Protein AF-A0A955X9W7-F1 (afdb_monomer_lite)

Structure (mmCIF, N/CA/C/O backbone):
data_AF-A0A955X9W7-F1
#
_entry.id   AF-A0A955X9W7-F1
#
loop_
_atom_site.group_PDB
_atom_site.id
_atom_site.type_symbol
_atom_site.label_atom_id
_atom_site.label_alt_id
_atom_site.label_comp_id
_atom_site.label_asym_id
_atom_site.label_entity_id
_atom_site.label_seq_id
_atom_site.pdbx_PDB_ins_code
_atom_site.Cartn_x
_atom_site.Cartn_y
_atom_site.Cartn_z
_atom_site.occupancy
_atom_site.B_iso_or_equiv
_atom_site.auth_seq_id
_atom_site.auth_comp_id
_atom_site.auth_asym_id
_atom_site.auth_atom_id
_atom_site.pdbx_PDB_model_num
ATOM 1 N N . MET A 1 1 ? 56.849 1.818 -15.363 1.00 33.97 1 MET A N 1
ATOM 2 C CA . MET A 1 1 ? 55.902 1.862 -16.496 1.00 33.97 1 MET A CA 1
ATOM 3 C C . MET A 1 1 ? 55.540 0.433 -16.859 1.00 33.97 1 MET A C 1
ATOM 5 O O . MET A 1 1 ? 56.284 -0.216 -17.576 1.00 33.97 1 MET A O 1
ATOM 9 N N . LEU A 1 2 ? 54.460 -0.076 -16.270 1.00 26.03 2 LEU A N 1
ATOM 10 C CA . LEU A 1 2 ? 53.766 -1.284 -16.721 1.00 26.03 2 LEU A CA 1
ATOM 11 C C . LEU A 1 2 ? 52.575 -0.802 -17.564 1.00 26.03 2 LEU A C 1
ATOM 13 O O . LEU A 1 2 ? 51.978 0.211 -17.188 1.00 26.03 2 LEU A O 1
ATOM 17 N N . PRO A 1 3 ? 52.258 -1.433 -18.706 1.00 34.91 3 PRO A N 1
ATOM 18 C CA . PRO A 1 3 ? 51.221 -0.935 -19.594 1.00 34.91 3 PRO A CA 1
ATOM 19 C C . PRO A 1 3 ? 49.846 -1.149 -18.956 1.00 34.91 3 PRO A C 1
ATOM 21 O O . PRO A 1 3 ? 49.525 -2.232 -18.469 1.00 34.91 3 PRO A O 1
ATOM 24 N N . CYS A 1 4 ? 49.049 -0.084 -18.963 1.00 28.16 4 CYS A N 1
ATOM 25 C CA . CYS A 1 4 ? 47.634 -0.100 -18.637 1.00 28.16 4 CYS A CA 1
ATOM 26 C C . CYS A 1 4 ? 46.934 -1.063 -19.611 1.00 28.16 4 CYS A C 1
ATOM 28 O O . CYS A 1 4 ? 46.833 -0.765 -20.801 1.00 28.16 4 CYS A O 1
ATOM 30 N N . ARG A 1 5 ? 46.489 -2.234 -19.136 1.00 34.66 5 ARG A N 1
ATOM 31 C CA . ARG A 1 5 ? 45.449 -2.989 -19.839 1.00 34.66 5 ARG A CA 1
ATOM 32 C C . ARG A 1 5 ? 44.191 -2.139 -19.733 1.00 34.66 5 ARG A C 1
ATOM 34 O O . ARG A 1 5 ? 43.640 -2.013 -18.645 1.00 34.66 5 ARG A O 1
ATOM 41 N N . ALA A 1 6 ? 43.785 -1.523 -20.838 1.00 37.69 6 ALA A N 1
ATOM 42 C CA . ALA A 1 6 ? 42.444 -0.983 -20.957 1.00 37.69 6 ALA A CA 1
ATOM 43 C C . ALA A 1 6 ? 41.468 -2.126 -20.637 1.00 37.69 6 ALA A C 1
ATOM 45 O O . ALA A 1 6 ? 41.423 -3.111 -21.368 1.00 37.69 6 ALA A O 1
ATOM 46 N N . HIS A 1 7 ? 40.761 -2.044 -19.508 1.00 39.56 7 HIS A N 1
ATOM 47 C CA . HIS A 1 7 ? 39.507 -2.772 -19.357 1.00 39.56 7 HIS A CA 1
ATOM 48 C C . HIS A 1 7 ? 38.582 -2.209 -20.430 1.00 39.56 7 HIS A C 1
ATOM 50 O O . HIS A 1 7 ? 38.232 -1.028 -20.374 1.00 39.56 7 HIS A O 1
ATOM 56 N N . MET A 1 8 ? 38.267 -3.007 -21.445 1.00 48.22 8 MET A N 1
ATOM 57 C CA . MET A 1 8 ? 37.152 -2.675 -22.314 1.00 48.22 8 MET A CA 1
ATOM 58 C C . MET A 1 8 ? 35.888 -2.864 -21.461 1.00 48.22 8 MET A C 1
ATOM 60 O O . MET A 1 8 ? 35.761 -3.825 -20.708 1.00 48.22 8 MET A O 1
ATOM 64 N N . ALA A 1 9 ? 35.018 -1.856 -21.440 1.00 61.62 9 ALA A N 1
ATOM 65 C CA . ALA A 1 9 ? 33.755 -1.960 -20.721 1.00 61.62 9 ALA A CA 1
ATOM 66 C C . ALA A 1 9 ? 32.883 -3.017 -21.415 1.00 61.62 9 ALA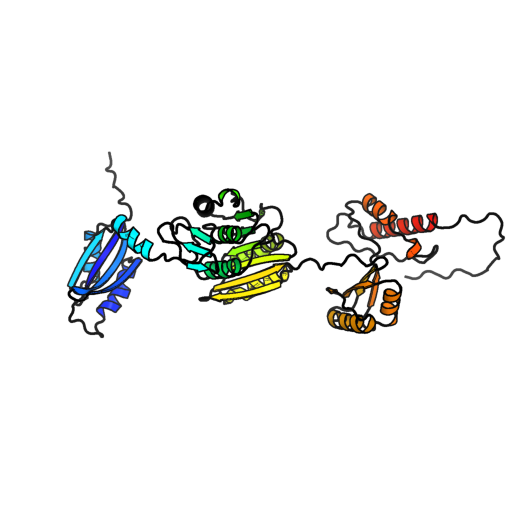 A C 1
ATOM 68 O O . ALA A 1 9 ? 32.891 -3.089 -22.644 1.00 61.62 9 ALA A O 1
ATOM 69 N N . GLU A 1 10 ? 32.133 -3.812 -20.644 1.00 72.31 10 GLU A N 1
ATOM 70 C CA . GLU A 1 10 ? 31.144 -4.737 -21.208 1.00 72.31 10 GLU A CA 1
ATOM 71 C C . GLU A 1 10 ? 30.247 -3.999 -22.207 1.00 72.31 10 GLU A C 1
ATOM 73 O O . GLU A 1 10 ? 29.607 -3.004 -21.857 1.00 72.31 10 GLU A O 1
ATOM 78 N N . GLN A 1 11 ? 30.200 -4.496 -23.442 1.00 80.12 11 GLN A N 1
ATOM 79 C CA . GLN A 1 11 ? 29.388 -3.925 -24.512 1.00 80.12 11 GLN A CA 1
ATOM 80 C C . GLN A 1 11 ? 28.313 -4.911 -24.959 1.00 80.12 11 GLN A C 1
ATOM 82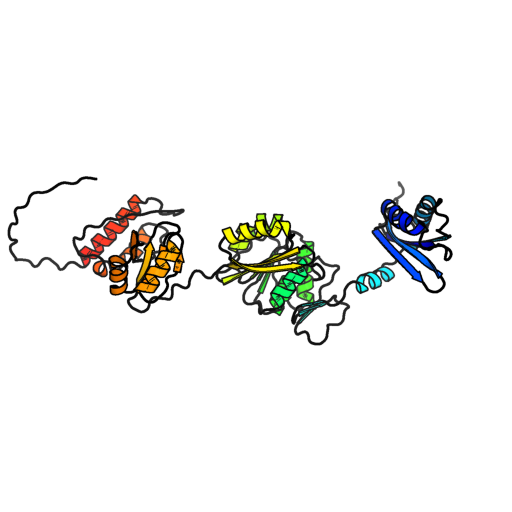 O O . GLN A 1 11 ? 28.454 -6.128 -24.808 1.00 80.12 11 GLN A O 1
ATOM 87 N N . TRP A 1 12 ? 27.234 -4.371 -25.522 1.00 85.94 12 TRP A N 1
ATOM 88 C CA . TRP A 1 12 ? 26.207 -5.175 -26.166 1.00 85.94 12 TRP A CA 1
ATOM 89 C C . TRP A 1 12 ? 26.664 -5.580 -27.565 1.00 85.94 12 TRP A C 1
ATOM 91 O O . TRP A 1 12 ? 27.045 -4.740 -28.380 1.00 85.94 12 TRP A O 1
ATOM 101 N N . ILE A 1 13 ? 26.611 -6.876 -27.847 1.00 89.31 13 ILE A N 1
ATOM 102 C CA . ILE A 1 13 ? 26.968 -7.459 -29.139 1.00 89.31 13 ILE A CA 1
ATOM 103 C C . ILE A 1 13 ? 25.794 -8.313 -29.594 1.00 89.31 13 ILE A C 1
ATOM 105 O O . ILE A 1 13 ? 25.268 -9.110 -28.818 1.00 89.31 13 ILE A O 1
ATOM 109 N N . THR A 1 14 ? 25.385 -8.153 -30.847 1.00 91.19 14 THR A N 1
ATOM 110 C CA . THR A 1 14 ? 24.439 -9.074 -31.489 1.00 91.19 14 THR A CA 1
ATOM 111 C C . THR A 1 14 ? 25.197 -10.012 -32.401 1.00 91.19 14 THR A C 1
ATOM 113 O O . THR A 1 14 ? 26.105 -9.575 -33.107 1.00 91.19 14 THR A O 1
ATOM 116 N N . VAL A 1 15 ? 24.826 -11.287 -32.370 1.00 93.12 15 VAL A N 1
ATOM 117 C CA . VAL A 1 15 ? 25.304 -12.319 -33.286 1.00 93.12 15 VAL A CA 1
ATOM 118 C C . VAL A 1 15 ? 24.096 -12.831 -34.058 1.00 93.12 15 VAL A C 1
ATOM 120 O O . VAL A 1 15 ? 23.186 -13.402 -33.467 1.00 93.12 15 VAL A O 1
ATOM 123 N N . GLU A 1 16 ? 24.071 -12.585 -35.361 1.00 93.31 16 GLU A N 1
ATOM 124 C CA . GLU A 1 16 ? 23.070 -13.106 -36.289 1.00 93.31 16 GLU A CA 1
ATOM 125 C C . GLU A 1 16 ? 23.605 -14.398 -36.913 1.00 93.31 16 GLU A C 1
ATOM 127 O O . GLU A 1 16 ? 24.679 -14.406 -37.523 1.00 93.31 16 GLU A O 1
ATOM 132 N N . LEU A 1 17 ? 22.858 -15.487 -36.737 1.00 93.56 17 LEU A N 1
ATOM 133 C CA . LEU A 1 17 ? 23.097 -16.790 -37.338 1.00 93.56 17 LEU A CA 1
ATOM 134 C C . LEU A 1 17 ? 22.043 -17.008 -38.422 1.00 93.56 17 LEU A C 1
ATOM 136 O O . LEU A 1 17 ? 20.873 -17.222 -38.110 1.00 93.56 17 LEU A O 1
ATOM 140 N N . ARG A 1 18 ? 22.442 -16.955 -39.692 1.00 91.50 18 ARG A N 1
ATOM 141 C CA . ARG A 1 18 ? 21.539 -17.254 -40.808 1.00 91.50 18 ARG A CA 1
ATOM 142 C C . ARG A 1 18 ? 21.497 -18.740 -41.065 1.00 91.50 18 ARG A C 1
ATOM 144 O O . ARG A 1 18 ? 22.543 -19.388 -41.180 1.00 91.50 18 ARG A O 1
ATOM 151 N N . LEU A 1 19 ? 20.287 -19.253 -41.181 1.00 90.00 19 LEU A N 1
ATOM 152 C CA . LEU A 1 19 ? 20.010 -20.661 -41.355 1.00 90.00 19 LEU A CA 1
ATOM 153 C C . LEU A 1 19 ? 19.727 -20.979 -42.830 1.00 90.00 19 LEU A C 1
ATOM 155 O O . LEU A 1 19 ? 19.404 -20.104 -43.635 1.00 90.00 19 LEU A O 1
ATOM 159 N N . GLY A 1 20 ? 19.900 -22.241 -43.219 1.00 84.81 20 GLY A N 1
ATOM 160 C CA . GLY A 1 20 ? 19.555 -22.693 -44.566 1.00 84.81 20 GLY A CA 1
ATOM 161 C C . GLY A 1 20 ? 18.060 -22.525 -44.848 1.00 84.81 20 GLY A C 1
ATOM 162 O O . GLY A 1 20 ? 17.227 -22.985 -44.077 1.00 84.81 20 GLY A O 1
ATOM 163 N N . ALA A 1 21 ? 17.701 -21.926 -45.986 1.00 73.88 21 ALA A N 1
ATOM 164 C CA . ALA A 1 21 ? 16.301 -21.848 -46.426 1.00 73.88 21 ALA A CA 1
ATOM 165 C C . ALA A 1 21 ? 15.708 -23.224 -46.805 1.00 73.88 21 ALA A C 1
ATOM 167 O O . ALA A 1 21 ? 14.513 -23.342 -47.057 1.00 73.88 21 ALA A O 1
ATOM 168 N N . ASP A 1 22 ? 16.558 -24.251 -46.893 1.00 76.19 22 ASP A N 1
ATOM 169 C CA . ASP A 1 22 ? 16.222 -25.643 -47.173 1.00 76.19 22 ASP A CA 1
ATOM 170 C C . ASP A 1 22 ? 15.948 -26.484 -45.915 1.00 76.19 22 ASP A C 1
ATOM 172 O O . ASP A 1 22 ? 15.605 -27.662 -46.043 1.00 76.19 22 ASP A O 1
ATOM 176 N N . LEU A 1 23 ? 16.091 -25.907 -44.716 1.00 76.81 23 LEU A N 1
ATOM 177 C CA . LEU A 1 23 ? 15.807 -26.611 -43.469 1.00 76.81 23 LEU A CA 1
ATOM 178 C C . LEU A 1 23 ? 14.306 -26.898 -43.368 1.00 76.81 23 LEU A C 1
ATOM 180 O O . LEU A 1 23 ? 13.464 -26.009 -43.479 1.00 76.81 23 LEU A O 1
ATOM 184 N N . GLY A 1 24 ? 13.974 -28.177 -43.211 1.00 69.06 24 GLY A N 1
ATOM 185 C CA . GLY A 1 24 ? 12.600 -28.610 -42.995 1.00 69.06 24 GLY A CA 1
ATOM 186 C C . GLY A 1 24 ? 12.151 -28.367 -41.549 1.00 69.06 24 GLY A C 1
ATOM 187 O O . GLY A 1 24 ? 12.988 -28.204 -40.667 1.00 69.06 24 GLY A O 1
ATOM 188 N N . PRO A 1 25 ? 10.839 -28.441 -41.269 1.00 65.88 25 PRO A N 1
ATOM 189 C CA . PRO A 1 25 ? 10.282 -28.228 -39.927 1.00 65.88 25 PRO A CA 1
ATOM 190 C C . PRO A 1 25 ? 10.708 -29.271 -38.873 1.00 65.88 25 PRO A C 1
ATOM 192 O O . PRO A 1 25 ? 10.377 -29.116 -37.705 1.00 65.88 25 PRO A O 1
ATOM 195 N N . GLU A 1 26 ? 11.400 -30.345 -39.270 1.00 73.69 26 GLU A N 1
ATOM 196 C CA . GLU A 1 26 ? 11.959 -31.365 -38.364 1.00 73.69 26 GLU A CA 1
ATOM 197 C C . GLU A 1 26 ? 13.479 -31.209 -38.147 1.00 73.69 26 GLU A C 1
ATOM 199 O O . GLU A 1 26 ? 14.098 -32.055 -37.500 1.00 73.69 26 GLU A O 1
ATOM 204 N N . ASP A 1 27 ? 14.108 -30.169 -38.708 1.00 82.19 27 ASP A N 1
ATOM 205 C CA . ASP A 1 27 ? 15.538 -29.930 -38.519 1.00 82.19 27 ASP A CA 1
ATOM 206 C C . ASP A 1 27 ? 15.823 -29.404 -37.097 1.00 82.19 27 ASP A C 1
ATOM 208 O O . ASP A 1 27 ? 15.219 -28.419 -36.673 1.00 82.19 27 ASP A O 1
ATOM 212 N N . PRO A 1 28 ? 16.752 -30.019 -36.340 1.00 84.12 28 PRO A N 1
ATOM 213 C CA . PRO A 1 28 ? 16.976 -29.672 -34.940 1.00 84.12 28 PRO A CA 1
ATOM 214 C C . PRO A 1 28 ? 17.804 -28.393 -34.749 1.00 84.12 28 PRO A C 1
ATOM 216 O O . PRO A 1 28 ? 18.118 -28.048 -33.612 1.00 84.12 28 PRO A O 1
ATOM 219 N N . THR A 1 29 ? 18.231 -27.710 -35.819 1.00 85.88 29 THR A N 1
ATOM 220 C CA . THR A 1 29 ? 19.170 -26.581 -35.724 1.00 85.88 29 THR A CA 1
ATOM 221 C C . THR A 1 29 ? 18.640 -25.470 -34.818 1.00 85.88 29 THR A C 1
ATOM 223 O O . THR A 1 29 ? 19.382 -24.998 -33.960 1.00 85.88 29 THR A O 1
ATOM 226 N N . GLU A 1 30 ? 17.371 -25.079 -34.947 1.00 84.25 30 GLU A N 1
ATOM 227 C CA . GLU A 1 30 ? 16.780 -24.033 -34.098 1.00 84.25 30 GLU A CA 1
ATOM 228 C C . GLU A 1 30 ? 16.715 -24.446 -32.624 1.00 84.25 30 GLU A C 1
ATOM 230 O O . GLU A 1 30 ? 17.141 -23.681 -31.756 1.00 84.25 30 GLU A O 1
ATOM 235 N N . ASP A 1 31 ? 16.275 -25.676 -32.343 1.00 83.12 31 ASP A N 1
ATOM 236 C CA . ASP A 1 31 ? 16.210 -26.226 -30.985 1.00 83.12 31 ASP A CA 1
ATOM 237 C C . ASP A 1 31 ? 17.598 -26.282 -30.333 1.00 83.12 31 ASP A C 1
ATOM 239 O O . ASP A 1 31 ? 17.776 -25.905 -29.169 1.00 83.12 31 ASP A O 1
ATOM 243 N N . VAL A 1 32 ? 18.614 -26.711 -31.089 1.00 86.94 32 VAL A N 1
ATOM 244 C CA . VAL A 1 32 ? 19.991 -26.775 -30.589 1.00 86.94 32 VAL A CA 1
ATOM 245 C C . VAL A 1 32 ? 20.546 -25.375 -30.349 1.00 86.94 32 VAL A C 1
ATOM 247 O O . VAL A 1 32 ? 21.174 -25.152 -29.315 1.00 86.94 32 VAL A O 1
ATOM 250 N N . LEU A 1 33 ? 20.294 -24.410 -31.237 1.00 88.06 33 LEU A N 1
ATOM 251 C CA . LEU A 1 33 ? 20.711 -23.020 -31.032 1.00 88.06 33 LEU A CA 1
ATOM 252 C C . LEU A 1 33 ? 20.019 -22.384 -29.823 1.00 88.06 33 LEU A C 1
ATOM 254 O O . LEU A 1 33 ? 20.675 -21.682 -29.049 1.00 88.06 33 LEU A O 1
ATOM 258 N N . SER A 1 34 ? 18.733 -22.680 -29.616 1.00 84.56 34 SER A N 1
ATOM 259 C CA . SER A 1 34 ? 17.978 -22.208 -28.455 1.00 84.56 34 SER A CA 1
ATOM 260 C C . SER A 1 34 ? 18.551 -22.718 -27.131 1.00 84.56 34 SER A C 1
ATOM 262 O O . SER A 1 34 ? 18.417 -22.034 -26.117 1.00 84.56 34 SER A O 1
ATOM 264 N N . ALA A 1 35 ? 19.188 -23.892 -27.125 1.00 83.88 35 ALA A N 1
ATOM 265 C CA . ALA A 1 35 ? 19.857 -24.441 -25.948 1.00 83.88 35 ALA A CA 1
ATOM 266 C C . ALA A 1 35 ? 21.320 -23.978 -25.824 1.00 83.88 35 ALA A C 1
ATOM 268 O O . ALA A 1 35 ? 21.789 -23.685 -24.728 1.00 83.88 35 ALA A O 1
ATOM 269 N N . LEU A 1 36 ? 22.046 -23.894 -26.940 1.00 88.56 36 LEU A N 1
ATOM 270 C CA . LEU A 1 36 ? 23.486 -23.635 -26.971 1.00 88.56 36 LEU A CA 1
ATOM 271 C C . LEU A 1 36 ? 23.840 -22.166 -26.708 1.00 88.56 36 LEU A C 1
ATOM 273 O O . LEU A 1 36 ? 24.777 -21.875 -25.967 1.00 88.56 36 LEU A O 1
ATOM 277 N N . LEU A 1 37 ? 23.123 -21.223 -27.321 1.00 89.06 37 LEU A N 1
ATOM 278 C CA . LEU A 1 37 ? 23.468 -19.800 -27.251 1.00 89.06 37 LEU A CA 1
ATOM 279 C C . LEU A 1 37 ? 23.357 -19.219 -25.822 1.00 89.06 37 LEU A C 1
ATOM 281 O O . LEU A 1 37 ? 24.242 -18.445 -25.443 1.00 89.06 37 LEU A O 1
ATOM 285 N N . PRO A 1 38 ? 22.366 -19.601 -24.987 1.00 87.94 38 PRO A N 1
ATOM 286 C CA . PRO A 1 38 ? 22.336 -19.218 -23.574 1.00 87.94 38 PRO A CA 1
ATOM 287 C C . PRO A 1 38 ? 23.532 -19.742 -22.766 1.00 87.94 38 PRO A C 1
ATOM 289 O O . PRO A 1 38 ? 24.078 -18.996 -21.956 1.00 87.94 38 PRO A O 1
ATOM 292 N N . GLU A 1 39 ? 24.003 -20.968 -23.025 1.00 86.75 39 GLU A N 1
ATOM 293 C CA . GLU A 1 39 ? 25.202 -21.537 -22.375 1.00 86.75 39 GLU A CA 1
ATOM 294 C C . GLU A 1 39 ? 26.478 -20.754 -22.729 1.00 86.75 39 GLU A C 1
ATOM 296 O O . GLU A 1 39 ? 27.401 -20.638 -21.924 1.00 86.75 39 GLU A O 1
ATOM 301 N N . LEU A 1 40 ? 26.509 -20.133 -23.913 1.00 86.56 40 LEU A N 1
ATOM 302 C CA . LEU A 1 40 ? 27.566 -19.205 -24.329 1.00 86.56 40 LEU A CA 1
ATOM 303 C C . LEU A 1 40 ? 27.387 -17.784 -23.760 1.00 86.56 40 LEU A C 1
ATOM 305 O O . LEU A 1 40 ? 28.182 -16.890 -24.064 1.00 86.56 40 LEU A O 1
ATOM 309 N N . GLY A 1 41 ? 26.364 -17.545 -22.936 1.00 86.50 41 GLY A N 1
ATOM 310 C CA . GLY A 1 41 ? 26.096 -16.263 -22.281 1.00 86.50 41 GLY A CA 1
ATOM 311 C C . GLY A 1 41 ? 25.184 -15.313 -23.063 1.00 86.50 41 GLY A C 1
ATOM 312 O O . GLY A 1 41 ? 25.229 -14.097 -22.832 1.00 86.50 41 GLY A O 1
ATOM 313 N N . ALA A 1 42 ? 24.374 -15.819 -23.998 1.00 84.88 42 ALA A N 1
ATOM 314 C CA . ALA A 1 42 ? 23.333 -15.011 -24.628 1.00 84.88 42 ALA A CA 1
ATOM 315 C C . ALA A 1 42 ? 22.271 -14.611 -23.591 1.00 84.88 42 ALA A C 1
ATOM 317 O O . ALA A 1 42 ? 21.784 -15.429 -22.818 1.00 84.88 42 ALA A O 1
ATOM 318 N N . HIS A 1 43 ? 21.907 -13.333 -23.591 1.00 81.69 43 HIS A N 1
ATOM 319 C CA . HIS A 1 43 ? 20.890 -12.745 -22.718 1.00 81.69 43 HIS A CA 1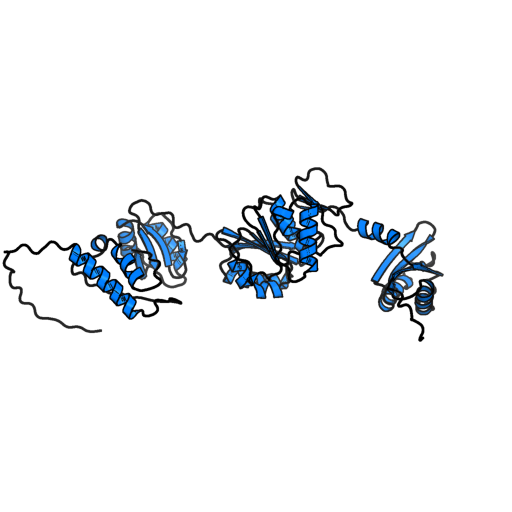
ATOM 320 C C . HIS A 1 43 ? 19.493 -12.758 -23.355 1.00 81.69 43 HIS A C 1
ATOM 322 O O . HIS A 1 43 ? 18.498 -12.592 -22.654 1.00 81.69 43 HIS A O 1
ATOM 328 N N . GLY A 1 44 ? 19.411 -12.925 -24.676 1.00 81.44 44 GLY A N 1
ATOM 329 C CA . GLY A 1 44 ? 18.155 -12.989 -25.416 1.00 81.44 44 GLY A CA 1
ATOM 330 C C . GLY A 1 44 ? 18.358 -13.547 -26.819 1.00 81.44 44 GLY A C 1
ATOM 331 O O . GLY A 1 44 ? 19.434 -13.376 -27.398 1.00 81.44 44 GLY A O 1
ATOM 332 N N . LEU A 1 45 ? 17.321 -14.206 -27.333 1.00 84.06 45 LEU A N 1
ATOM 333 C CA . LEU A 1 45 ? 17.263 -14.807 -28.662 1.00 84.06 45 LEU A CA 1
ATOM 334 C C . LEU A 1 45 ? 16.017 -14.296 -29.387 1.00 84.06 45 LEU A C 1
ATOM 336 O O . LEU A 1 45 ? 14.941 -14.230 -28.796 1.00 84.06 45 LEU A O 1
ATOM 340 N N . GLU A 1 46 ? 16.169 -13.953 -30.657 1.00 86.00 46 GLU A N 1
ATOM 341 C CA . GLU A 1 46 ? 15.086 -13.555 -31.549 1.00 86.00 46 GLU A CA 1
ATOM 342 C C . GLU A 1 46 ? 15.157 -14.417 -32.811 1.00 86.00 46 GLU A C 1
ATOM 344 O O . GLU A 1 46 ? 16.191 -14.454 -33.477 1.00 86.00 46 GLU A O 1
ATOM 349 N N . PHE A 1 47 ? 14.066 -15.108 -33.134 1.00 85.25 47 PHE A N 1
ATOM 350 C CA . PHE A 1 47 ? 13.931 -15.872 -34.371 1.00 85.25 47 PHE A CA 1
ATOM 351 C C . PHE A 1 47 ? 13.251 -14.985 -35.411 1.00 85.25 47 PHE A C 1
ATOM 353 O O . PHE A 1 47 ? 12.200 -14.400 -35.138 1.00 85.25 47 PHE A O 1
ATOM 360 N N . ARG A 1 48 ? 13.869 -14.852 -36.584 1.00 83.12 48 ARG A N 1
ATOM 361 C CA . ARG A 1 48 ? 13.375 -14.041 -37.697 1.00 83.12 48 ARG A CA 1
ATOM 362 C C . ARG A 1 48 ? 13.160 -14.919 -38.913 1.00 83.12 48 ARG A C 1
ATOM 364 O O . ARG A 1 48 ? 14.050 -15.669 -39.300 1.00 83.12 48 ARG A O 1
ATOM 371 N N . GLU A 1 49 ? 12.012 -14.752 -39.548 1.00 78.06 49 GLU A N 1
ATOM 372 C CA . GLU A 1 49 ? 11.735 -15.275 -40.881 1.00 78.06 49 GLU A CA 1
ATOM 373 C C . GLU A 1 49 ? 11.490 -14.084 -41.807 1.00 78.06 49 GLU A C 1
ATOM 375 O O . GLU A 1 49 ? 10.417 -13.482 -41.792 1.00 78.06 49 GLU A O 1
ATOM 380 N N . ASP A 1 50 ? 12.503 -13.714 -42.589 1.00 67.31 50 ASP A N 1
ATOM 381 C CA . ASP A 1 50 ? 12.396 -12.617 -43.551 1.00 67.31 50 ASP A CA 1
ATOM 382 C C . ASP A 1 50 ? 12.101 -13.165 -44.957 1.00 67.31 50 ASP A C 1
ATOM 384 O O . ASP A 1 50 ? 12.805 -14.050 -45.467 1.00 67.31 50 ASP A O 1
ATOM 388 N N . GLU A 1 51 ? 11.088 -12.599 -45.624 1.00 51.84 51 GLU A N 1
ATOM 389 C CA . GLU A 1 51 ? 10.752 -12.897 -47.022 1.00 51.84 51 GLU A CA 1
ATOM 390 C C . GLU A 1 51 ? 11.918 -12.499 -47.953 1.00 51.84 51 GLU A C 1
ATOM 392 O O . GLU A 1 51 ? 12.024 -11.365 -48.417 1.00 51.84 51 GLU A O 1
ATOM 397 N N . GLY A 1 52 ? 12.815 -13.449 -48.234 1.00 59.94 52 GLY A N 1
ATOM 398 C CA . GLY A 1 52 ? 13.904 -13.311 -49.210 1.00 59.94 52 GLY A CA 1
ATOM 399 C C . GLY A 1 52 ? 15.317 -13.573 -48.677 1.00 59.94 52 GLY A C 1
ATOM 400 O O . GLY A 1 52 ? 16.198 -13.866 -49.485 1.00 59.94 52 GLY A O 1
ATOM 401 N N . SER A 1 53 ? 15.544 -13.520 -47.360 1.00 65.88 53 SER A N 1
ATOM 402 C CA . SER A 1 53 ? 16.849 -13.816 -46.730 1.00 65.88 53 SER A CA 1
ATOM 403 C C . SER A 1 53 ? 16.893 -15.131 -45.949 1.00 65.88 53 SER A C 1
ATOM 405 O O . SER A 1 53 ? 17.982 -15.552 -45.561 1.00 65.88 53 SER A O 1
ATOM 407 N N . GLY A 1 54 ? 15.752 -15.811 -45.796 1.00 74.50 54 GLY A N 1
ATOM 408 C CA . GLY A 1 54 ? 15.656 -17.080 -45.074 1.00 74.50 54 GLY A CA 1
ATOM 409 C C . GLY A 1 54 ? 15.606 -16.899 -43.550 1.00 74.50 54 GLY A C 1
ATOM 410 O O . GLY A 1 54 ? 15.637 -15.765 -43.065 1.00 74.50 54 GLY A O 1
ATOM 411 N N . PRO A 1 55 ? 15.486 -18.005 -42.796 1.00 86.81 55 PRO A N 1
ATOM 412 C CA . PRO A 1 55 ? 15.396 -17.966 -41.342 1.00 86.81 55 PRO A CA 1
ATOM 413 C C . PRO A 1 55 ? 16.722 -17.536 -40.701 1.00 86.81 55 PRO A C 1
ATOM 415 O O . PRO A 1 55 ? 17.806 -17.900 -41.164 1.00 86.81 55 PRO A O 1
ATOM 418 N N . ALA A 1 56 ? 16.647 -16.765 -39.619 1.00 89.94 56 ALA A N 1
ATOM 419 C CA . ALA A 1 56 ? 17.806 -16.316 -38.860 1.00 89.94 56 ALA A CA 1
ATOM 420 C C . ALA A 1 56 ? 17.527 -16.293 -37.354 1.00 89.94 56 ALA A C 1
ATOM 422 O O . ALA A 1 56 ? 16.424 -15.983 -36.909 1.00 89.94 56 ALA A O 1
ATOM 423 N N . VAL A 1 57 ? 18.566 -16.557 -36.564 1.00 90.75 57 VAL A N 1
ATOM 424 C CA . VAL A 1 57 ? 18.549 -16.421 -35.105 1.00 90.75 57 VAL A CA 1
ATOM 425 C C . VAL A 1 57 ? 19.465 -15.273 -34.716 1.00 90.75 57 VAL A C 1
ATOM 427 O O . VAL A 1 57 ? 20.657 -15.292 -35.017 1.00 90.75 57 VAL A O 1
ATOM 430 N N . VAL A 1 58 ? 18.929 -14.270 -34.028 1.00 90.94 58 VAL A N 1
ATOM 431 C CA . VAL A 1 58 ? 19.704 -13.149 -33.494 1.00 90.94 58 VAL A CA 1
ATOM 432 C C . VAL A 1 58 ? 19.863 -13.329 -31.992 1.00 90.94 58 VAL A C 1
ATOM 434 O O . VAL A 1 58 ? 18.895 -13.282 -31.238 1.00 90.94 58 VAL A O 1
ATOM 437 N N . ALA A 1 59 ? 21.102 -13.508 -31.547 1.00 90.25 59 ALA A N 1
ATOM 438 C CA . ALA A 1 59 ? 21.456 -13.638 -30.143 1.00 90.25 59 ALA A CA 1
ATOM 439 C C . ALA A 1 59 ? 22.119 -12.364 -29.615 1.00 90.25 59 ALA A C 1
ATOM 441 O O . ALA A 1 59 ? 23.041 -11.828 -30.230 1.00 90.25 59 ALA A O 1
ATOM 442 N N . SER A 1 60 ? 21.664 -11.885 -28.458 1.00 89.50 60 SER A N 1
ATOM 443 C CA . SER A 1 60 ? 22.200 -10.690 -27.796 1.00 89.50 60 SER A CA 1
ATOM 444 C C . SER A 1 60 ? 23.099 -11.073 -26.626 1.00 89.50 60 SER A C 1
ATOM 446 O O . SER A 1 60 ? 22.681 -11.817 -25.745 1.00 89.50 60 SER A O 1
ATOM 448 N N . PHE A 1 61 ? 24.309 -10.526 -26.572 1.00 88.94 61 PHE A N 1
ATOM 449 C CA . PHE A 1 61 ? 25.302 -10.793 -25.532 1.00 88.94 61 PHE A CA 1
ATOM 450 C C . PHE A 1 61 ? 25.764 -9.493 -24.882 1.00 88.94 61 PHE A C 1
ATOM 452 O O . PHE A 1 61 ? 25.912 -8.474 -25.556 1.00 88.94 61 PHE A O 1
ATOM 459 N N . ARG A 1 62 ? 26.066 -9.554 -23.584 1.00 86.81 62 ARG A N 1
ATOM 460 C CA . ARG A 1 62 ? 26.794 -8.514 -22.854 1.00 86.81 62 ARG A CA 1
ATOM 461 C C . ARG A 1 62 ? 28.119 -9.109 -22.387 1.00 86.81 62 ARG A C 1
ATOM 463 O O . ARG A 1 62 ? 28.139 -9.901 -21.450 1.00 86.81 62 ARG A O 1
ATOM 470 N N . LYS A 1 63 ? 29.202 -8.805 -23.104 1.00 84.88 63 LYS A N 1
ATOM 471 C CA . LYS A 1 63 ? 30.532 -9.396 -22.879 1.00 84.88 63 LYS A CA 1
ATOM 472 C C . LYS A 1 63 ? 31.633 -8.352 -23.065 1.00 84.88 63 LYS A C 1
ATOM 474 O O . LYS A 1 63 ? 31.508 -7.432 -23.873 1.00 84.88 63 LYS A O 1
ATOM 479 N N . ASP A 1 64 ? 32.732 -8.538 -22.340 1.00 89.44 64 ASP A N 1
ATOM 480 C CA . ASP A 1 64 ? 34.015 -7.883 -22.614 1.00 89.44 64 ASP A CA 1
ATOM 481 C C . ASP A 1 64 ? 34.737 -8.632 -23.755 1.00 89.44 64 ASP A C 1
ATOM 483 O O . ASP A 1 64 ? 35.647 -9.432 -23.540 1.00 89.44 64 ASP A O 1
ATOM 487 N N . ALA A 1 65 ? 34.233 -8.463 -24.980 1.00 87.62 65 ALA A N 1
ATOM 488 C CA . ALA A 1 65 ? 34.764 -9.081 -26.195 1.00 87.62 65 ALA A CA 1
ATOM 489 C C . ALA A 1 65 ? 34.552 -8.153 -27.398 1.00 87.62 65 ALA A C 1
ATOM 491 O O . ALA A 1 65 ? 33.676 -7.290 -27.367 1.00 87.62 65 ALA A O 1
ATOM 492 N N . THR A 1 66 ? 35.321 -8.320 -28.478 1.00 91.12 66 THR A N 1
ATOM 493 C CA . THR A 1 66 ? 34.977 -7.683 -29.761 1.00 91.12 66 THR A CA 1
ATOM 494 C C . THR A 1 66 ? 33.914 -8.514 -30.488 1.00 91.12 66 THR A C 1
ATOM 496 O O . THR A 1 66 ? 33.817 -9.721 -30.236 1.00 91.12 66 THR A O 1
ATOM 499 N N . PRO A 1 67 ? 33.117 -7.918 -31.396 1.00 91.75 67 PRO A N 1
ATOM 500 C CA . PRO A 1 67 ? 32.158 -8.673 -32.197 1.00 91.75 67 PRO A CA 1
ATOM 501 C C . PRO A 1 67 ? 32.799 -9.853 -32.932 1.00 91.75 67 PRO A C 1
ATOM 503 O O . PRO A 1 67 ? 32.250 -10.948 -32.926 1.00 91.75 67 PRO A O 1
ATOM 506 N N . GLU A 1 68 ? 33.996 -9.671 -33.486 1.00 92.31 68 GLU A N 1
ATOM 507 C CA . GLU A 1 68 ? 34.725 -10.716 -34.209 1.00 92.31 68 GLU A CA 1
ATOM 508 C C . GLU A 1 68 ? 35.094 -11.885 -33.289 1.00 92.31 68 GLU A C 1
ATOM 510 O O . GLU A 1 68 ? 34.858 -13.038 -33.641 1.00 92.31 68 GLU A O 1
ATOM 515 N N . ALA A 1 69 ? 35.597 -11.597 -32.083 1.00 91.94 69 ALA A N 1
ATOM 516 C CA . ALA A 1 69 ? 35.956 -12.629 -31.114 1.00 91.94 69 ALA A CA 1
ATOM 517 C C . ALA A 1 69 ? 34.734 -13.446 -30.664 1.00 91.94 69 ALA A C 1
ATOM 519 O O . ALA A 1 69 ? 34.819 -14.667 -30.532 1.00 91.94 69 ALA A O 1
ATOM 520 N N . LEU A 1 70 ? 33.587 -12.788 -30.468 1.00 93.19 70 LEU A N 1
ATOM 521 C CA . LEU A 1 70 ? 32.345 -13.472 -30.117 1.00 93.19 70 LEU A CA 1
ATOM 522 C C . LEU A 1 70 ? 31.765 -14.263 -31.301 1.00 93.19 70 LEU A C 1
ATOM 524 O O . LEU A 1 70 ? 31.262 -15.366 -31.106 1.00 93.19 70 LEU A O 1
ATOM 528 N N . ALA A 1 71 ? 31.864 -13.745 -32.530 1.00 93.81 71 ALA A N 1
ATOM 529 C CA . ALA A 1 71 ? 31.483 -14.490 -33.729 1.00 93.81 71 ALA A CA 1
ATOM 530 C C . ALA A 1 71 ? 32.314 -15.768 -33.884 1.00 93.81 71 ALA A C 1
ATOM 532 O O . ALA A 1 71 ? 31.769 -16.805 -34.252 1.00 93.81 71 ALA A O 1
ATOM 533 N N . ASP A 1 72 ? 33.616 -15.706 -33.595 1.00 93.12 72 ASP A N 1
ATOM 534 C CA . ASP A 1 72 ? 34.509 -16.865 -33.636 1.00 93.12 72 ASP A CA 1
ATOM 535 C C . ASP A 1 72 ? 34.160 -17.893 -32.549 1.00 93.12 72 ASP A C 1
ATOM 537 O O . ASP A 1 72 ? 34.117 -19.089 -32.839 1.00 93.12 72 ASP A O 1
ATOM 541 N N . GLU A 1 73 ? 33.847 -17.441 -31.329 1.00 93.31 73 GLU A N 1
ATOM 542 C CA . GLU A 1 73 ? 33.374 -18.294 -30.228 1.00 93.31 73 GLU A CA 1
ATOM 543 C C . GLU A 1 73 ? 32.077 -19.027 -30.609 1.00 93.31 73 GLU A C 1
ATOM 545 O O . GLU A 1 73 ? 31.999 -20.254 -30.520 1.00 93.31 73 GLU A O 1
ATOM 550 N N . VAL A 1 74 ? 31.079 -18.288 -31.103 1.00 92.81 74 VAL A N 1
ATOM 551 C CA . VAL A 1 74 ? 29.795 -18.858 -31.534 1.00 92.81 74 VAL A CA 1
ATOM 552 C C . VAL A 1 74 ? 29.984 -19.789 -32.734 1.00 92.81 74 VAL A C 1
ATOM 554 O O . VAL A 1 74 ? 29.394 -20.868 -32.765 1.00 92.81 74 VAL A O 1
ATOM 557 N N . ARG A 1 75 ? 30.850 -19.441 -33.695 1.00 93.94 75 ARG A N 1
ATOM 558 C CA . ARG A 1 75 ? 31.157 -20.299 -34.851 1.00 93.94 75 ARG A CA 1
ATOM 559 C C . ARG A 1 75 ? 31.820 -21.607 -34.439 1.00 93.94 75 ARG A C 1
ATOM 561 O O . ARG A 1 75 ? 31.477 -22.646 -34.992 1.00 93.94 75 ARG A O 1
ATOM 568 N N . ALA A 1 76 ? 32.736 -21.571 -33.474 1.00 92.25 76 ALA A N 1
ATOM 569 C CA . ALA A 1 76 ? 33.360 -22.777 -32.944 1.00 92.25 76 ALA A CA 1
ATOM 570 C C . ALA A 1 76 ? 32.331 -23.685 -32.252 1.00 92.25 76 ALA A C 1
ATOM 572 O O . ALA A 1 76 ? 32.350 -24.896 -32.455 1.00 92.25 76 ALA A O 1
ATOM 573 N N . ALA A 1 77 ? 31.404 -23.103 -31.488 1.00 90.31 77 ALA A N 1
ATOM 574 C CA . ALA A 1 77 ? 30.343 -23.852 -30.820 1.00 90.31 77 ALA A CA 1
ATOM 575 C C . ALA A 1 77 ? 29.307 -24.437 -31.799 1.00 90.31 77 ALA A C 1
ATOM 577 O O . ALA A 1 77 ? 28.775 -25.517 -31.558 1.00 90.31 77 ALA A O 1
ATOM 578 N N . CYS A 1 78 ? 29.051 -23.756 -32.920 1.00 90.50 78 CYS A N 1
ATOM 579 C CA . CYS A 1 78 ? 28.099 -24.187 -33.948 1.00 90.50 78 CYS A CA 1
ATOM 580 C C . CYS A 1 78 ? 28.734 -25.026 -35.072 1.00 90.50 78 CYS A C 1
ATOM 582 O O . CYS A 1 78 ? 28.064 -25.307 -36.060 1.00 90.50 78 CYS A O 1
ATOM 584 N N . ALA A 1 79 ? 30.008 -25.422 -34.966 1.00 87.31 79 ALA A N 1
ATOM 585 C CA . ALA A 1 79 ? 30.736 -26.076 -36.061 1.00 87.31 79 ALA A CA 1
ATOM 586 C C . ALA A 1 79 ? 30.085 -27.388 -36.548 1.00 87.31 79 ALA A C 1
ATOM 588 O O . ALA A 1 79 ? 30.186 -27.724 -37.726 1.00 87.31 79 ALA A O 1
ATOM 589 N N . GLU A 1 80 ? 29.386 -28.094 -35.656 1.00 85.94 80 GLU A N 1
ATOM 590 C CA . GLU A 1 80 ? 28.676 -29.348 -35.945 1.00 85.94 80 GLU A CA 1
ATOM 591 C C . GLU A 1 80 ? 27.212 -29.132 -36.385 1.00 85.94 80 GLU A C 1
ATOM 593 O O . GLU A 1 80 ? 26.468 -30.099 -36.544 1.00 85.94 80 GLU A O 1
ATOM 598 N N . LEU A 1 81 ? 26.778 -27.879 -36.580 1.00 86.06 81 LEU A N 1
ATOM 599 C CA . LEU A 1 81 ? 25.424 -27.520 -37.015 1.00 86.06 81 LEU A CA 1
ATOM 600 C C . LEU A 1 81 ? 25.428 -27.109 -38.496 1.00 86.06 81 LEU A C 1
ATOM 602 O O . LEU A 1 81 ? 25.586 -25.926 -38.806 1.00 86.06 81 LEU A O 1
ATOM 606 N N . PRO A 1 82 ? 25.218 -28.049 -39.440 1.00 81.00 82 PRO A N 1
ATOM 607 C CA . PRO A 1 82 ? 25.270 -27.754 -40.875 1.00 81.00 82 PRO A CA 1
ATOM 608 C C . PRO A 1 82 ? 24.157 -26.803 -41.342 1.00 81.00 82 PRO A C 1
ATOM 610 O O . PRO A 1 82 ? 24.259 -26.238 -42.435 1.00 81.00 82 PRO A O 1
ATOM 613 N N . GLY A 1 83 ? 23.108 -26.628 -40.529 1.00 85.44 83 GLY A N 1
ATOM 614 C CA . GLY A 1 83 ? 22.021 -25.691 -40.786 1.00 85.44 83 GLY A CA 1
ATOM 615 C C . GLY A 1 83 ? 22.425 -24.222 -40.651 1.00 85.44 83 GLY A C 1
ATOM 616 O O . GLY A 1 83 ? 21.785 -23.379 -41.273 1.00 85.44 83 GLY A O 1
ATOM 617 N N . VAL A 1 84 ? 23.507 -23.902 -39.930 1.00 89.56 84 VAL A N 1
ATOM 618 C CA . VAL A 1 84 ? 24.026 -22.531 -39.811 1.00 89.56 84 VAL A CA 1
ATOM 619 C C . VAL A 1 84 ? 24.931 -22.215 -41.003 1.00 89.56 84 VAL A C 1
ATOM 621 O O . VAL A 1 84 ? 25.983 -22.826 -41.187 1.00 89.56 84 VAL A O 1
ATOM 624 N N . ARG A 1 85 ? 24.531 -21.248 -41.831 1.00 88.25 85 ARG A N 1
ATOM 625 C CA . ARG A 1 85 ? 25.230 -20.878 -43.073 1.00 88.25 85 ARG A CA 1
ATOM 626 C C . ARG A 1 85 ? 26.159 -19.688 -42.887 1.00 88.25 85 ARG A C 1
ATOM 628 O O . ARG A 1 85 ? 27.295 -19.713 -43.356 1.00 88.25 85 ARG A O 1
ATOM 635 N N . GLU A 1 86 ? 25.678 -18.651 -42.211 1.00 90.06 86 GLU A N 1
ATOM 636 C CA . GLU A 1 86 ? 26.427 -17.414 -41.991 1.00 90.06 86 GLU A CA 1
ATOM 637 C C . GLU A 1 86 ? 26.325 -17.002 -40.525 1.00 90.06 86 GLU A C 1
ATOM 639 O O . GLU A 1 86 ? 25.268 -17.120 -39.913 1.00 90.06 86 GLU A O 1
ATOM 644 N N . ILE A 1 87 ? 27.434 -16.512 -39.968 1.00 92.38 87 ILE A N 1
ATOM 645 C CA . ILE A 1 87 ? 27.485 -15.944 -38.620 1.00 92.38 87 ILE A CA 1
ATOM 646 C C . ILE A 1 87 ? 28.144 -14.580 -38.730 1.00 92.38 87 ILE A C 1
ATOM 648 O O . ILE A 1 87 ? 29.328 -14.488 -39.079 1.00 92.38 87 ILE A O 1
ATOM 652 N N . ALA A 1 88 ? 27.383 -13.542 -38.412 1.00 92.12 88 ALA A N 1
ATOM 653 C CA . ALA A 1 88 ? 27.853 -12.169 -38.374 1.00 92.12 88 ALA A CA 1
ATOM 654 C C . ALA A 1 88 ? 27.601 -11.591 -36.985 1.00 92.12 88 ALA A C 1
ATOM 656 O O . ALA A 1 88 ? 26.511 -11.727 -36.438 1.00 92.12 88 ALA A O 1
ATOM 657 N N . ALA A 1 89 ? 28.603 -10.928 -36.419 1.00 92.69 89 ALA A N 1
ATOM 658 C CA . ALA A 1 89 ? 28.444 -10.209 -35.168 1.00 92.69 89 ALA A CA 1
ATOM 659 C C . ALA A 1 89 ? 28.700 -8.725 -35.372 1.00 92.69 89 ALA A C 1
ATOM 661 O O . ALA A 1 89 ? 29.556 -8.327 -36.163 1.00 92.69 89 ALA A O 1
ATOM 662 N N . ARG A 1 90 ? 27.985 -7.904 -34.612 1.00 89.56 90 ARG A N 1
ATOM 663 C CA . ARG A 1 90 ? 28.208 -6.461 -34.569 1.00 89.56 90 ARG A CA 1
ATOM 664 C C . ARG A 1 90 ? 28.008 -5.935 -33.159 1.00 89.56 90 ARG A C 1
ATOM 666 O O . ARG A 1 90 ? 27.145 -6.415 -32.421 1.00 89.56 90 ARG A O 1
ATOM 673 N N . ALA A 1 91 ? 28.785 -4.919 -32.801 1.00 85.88 91 ALA A N 1
ATOM 674 C CA . ALA A 1 91 ? 28.507 -4.144 -31.604 1.00 85.88 91 ALA A CA 1
ATOM 675 C C . ALA A 1 91 ? 27.188 -3.395 -31.824 1.00 85.88 91 ALA A C 1
AT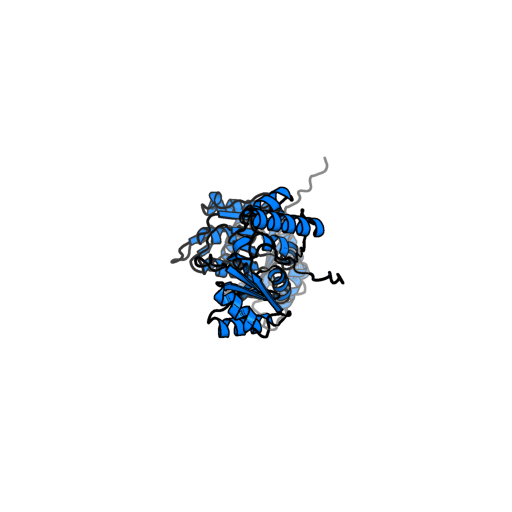OM 677 O O . ALA A 1 91 ? 26.984 -2.784 -32.877 1.00 85.88 91 ALA A O 1
ATOM 678 N N . LEU A 1 92 ? 26.287 -3.468 -30.850 1.00 74.31 92 LEU A N 1
ATOM 679 C CA . LEU A 1 92 ? 25.127 -2.593 -30.815 1.00 74.31 92 LEU A CA 1
ATOM 680 C C . LEU A 1 92 ? 25.589 -1.241 -30.298 1.00 74.31 92 LEU A C 1
ATOM 682 O O . LEU A 1 92 ? 26.116 -1.131 -29.189 1.00 74.31 92 LEU A O 1
ATOM 686 N N . THR A 1 93 ? 25.376 -0.202 -31.096 1.00 69.06 93 THR A N 1
ATOM 687 C CA . THR A 1 93 ? 25.525 1.154 -30.577 1.00 69.06 93 THR A CA 1
ATOM 688 C C . THR A 1 93 ? 24.346 1.470 -29.657 1.00 69.06 93 THR A C 1
ATOM 690 O O . THR A 1 93 ? 23.231 0.988 -29.859 1.00 69.06 93 THR A O 1
ATOM 693 N N . GLU A 1 94 ? 24.560 2.315 -28.650 1.00 58.56 94 GLU A N 1
ATOM 694 C CA . GLU A 1 94 ? 23.488 2.771 -27.751 1.00 58.56 94 GLU A CA 1
ATOM 695 C C . GLU A 1 94 ? 22.309 3.398 -28.528 1.00 58.56 94 GLU A C 1
ATOM 697 O O . GLU A 1 94 ? 21.147 3.225 -28.162 1.00 58.56 94 GLU A O 1
ATOM 702 N N . ALA A 1 95 ? 22.601 4.022 -29.676 1.00 57.03 95 ALA A N 1
ATOM 703 C CA . ALA A 1 95 ? 21.623 4.596 -30.598 1.00 57.03 95 ALA A CA 1
ATOM 704 C C . ALA A 1 95 ? 20.718 3.561 -31.302 1.00 57.03 95 ALA A C 1
ATOM 706 O O . ALA A 1 95 ? 19.616 3.912 -31.713 1.00 57.03 95 ALA A O 1
ATOM 707 N N . GLU A 1 96 ? 21.152 2.305 -31.444 1.00 62.81 96 GLU A N 1
ATOM 708 C CA . GLU A 1 96 ? 20.357 1.221 -32.045 1.00 62.81 96 GLU A CA 1
ATOM 709 C C . GLU A 1 96 ? 19.589 0.407 -31.000 1.00 62.81 96 GLU A C 1
ATOM 711 O O . GLU A 1 96 ? 18.538 -0.154 -31.303 1.00 62.81 96 GLU A O 1
ATOM 716 N N . TRP A 1 97 ? 20.090 0.354 -29.762 1.00 62.44 97 TRP A N 1
ATOM 717 C CA . TRP A 1 97 ? 19.409 -0.321 -28.657 1.00 62.44 97 TRP A CA 1
ATOM 718 C C . TRP A 1 97 ? 18.247 0.511 -28.103 1.00 62.44 97 TRP A C 1
ATOM 720 O O . TRP A 1 97 ? 17.183 -0.034 -27.803 1.00 62.44 97 TRP A O 1
ATOM 730 N N . ALA A 1 98 ? 18.419 1.835 -28.018 1.00 61.34 98 ALA A N 1
ATOM 731 C CA . ALA A 1 98 ? 17.411 2.727 -27.454 1.00 61.34 98 ALA A CA 1
ATOM 732 C C . ALA A 1 98 ? 16.028 2.615 -28.137 1.00 61.34 98 ALA A C 1
ATOM 734 O O . ALA A 1 98 ? 15.051 2.463 -27.408 1.00 61.34 98 ALA A O 1
ATOM 735 N N . PRO A 1 99 ? 15.888 2.598 -29.480 1.00 60.91 99 PRO A N 1
ATOM 736 C CA . PRO A 1 99 ? 14.580 2.478 -30.132 1.00 60.91 99 PRO A CA 1
ATOM 737 C C . PRO A 1 99 ? 13.885 1.136 -29.863 1.00 60.91 99 PRO A C 1
ATOM 739 O O . PRO A 1 99 ? 12.679 1.106 -29.635 1.00 60.91 99 PRO A O 1
ATOM 742 N N . ILE A 1 100 ? 14.641 0.031 -29.854 1.00 62.38 100 ILE A N 1
ATOM 743 C CA . ILE A 1 100 ? 14.112 -1.322 -29.612 1.00 62.38 100 ILE A CA 1
ATOM 744 C C . ILE A 1 100 ? 13.618 -1.439 -28.169 1.00 62.38 100 ILE A C 1
ATOM 746 O O . ILE A 1 100 ? 12.521 -1.929 -27.912 1.00 62.38 100 ILE A O 1
ATOM 750 N N . TRP A 1 101 ? 14.405 -0.938 -27.217 1.00 67.50 101 TRP A N 1
ATOM 751 C CA . TRP A 1 101 ? 14.009 -0.910 -25.816 1.00 67.50 101 TRP A CA 1
ATOM 752 C C . TRP A 1 101 ? 12.802 0.011 -25.583 1.00 67.50 101 TRP A C 1
ATOM 754 O O . TRP A 1 101 ? 11.856 -0.394 -24.911 1.00 67.50 101 TRP A O 1
ATOM 764 N N . GLN A 1 102 ? 12.778 1.203 -26.194 1.00 72.44 102 GLN A N 1
ATOM 765 C CA . GLN A 1 102 ? 11.659 2.150 -26.102 1.00 72.44 102 GLN A CA 1
ATOM 766 C C . GLN A 1 102 ? 10.352 1.586 -26.674 1.00 72.44 102 GLN A C 1
ATOM 768 O O . GLN A 1 102 ? 9.289 1.846 -26.107 1.00 72.44 102 GLN A O 1
ATOM 773 N N . ALA A 1 103 ? 10.415 0.794 -27.751 1.00 68.44 103 ALA A N 1
ATOM 774 C CA . ALA A 1 103 ? 9.245 0.168 -28.370 1.00 68.44 103 ALA A CA 1
ATOM 775 C C . ALA A 1 103 ? 8.507 -0.804 -27.427 1.00 68.44 103 ALA A C 1
ATOM 777 O O . ALA A 1 103 ? 7.289 -0.963 -27.540 1.00 68.44 103 ALA A O 1
ATOM 778 N N . ASN A 1 104 ? 9.208 -1.387 -26.448 1.00 72.12 104 ASN A N 1
ATOM 779 C CA . ASN A 1 104 ? 8.622 -2.284 -25.447 1.00 72.12 104 ASN A CA 1
ATOM 780 C C . ASN A 1 104 ? 7.831 -1.551 -24.345 1.00 72.12 104 ASN A C 1
ATOM 782 O O . ASN A 1 104 ? 7.171 -2.194 -23.525 1.00 72.12 104 ASN A O 1
ATOM 786 N N . PHE A 1 105 ? 7.856 -0.214 -24.310 1.00 75.75 105 PHE A N 1
ATOM 787 C CA . PHE A 1 105 ? 7.098 0.586 -23.347 1.00 75.75 105 PHE A CA 1
ATOM 788 C C . PHE A 1 105 ? 5.940 1.304 -24.032 1.00 75.75 105 PHE A C 1
ATOM 790 O O . PHE A 1 105 ? 6.068 2.420 -24.529 1.00 75.75 105 PHE A O 1
ATOM 797 N N . GLN A 1 106 ? 4.786 0.645 -24.029 1.00 81.31 106 GLN A N 1
ATOM 798 C CA . GLN A 1 106 ? 3.533 1.215 -24.515 1.00 81.31 106 GLN A CA 1
ATOM 799 C C . GLN A 1 106 ? 2.779 1.937 -23.384 1.00 81.31 106 GLN A C 1
ATOM 801 O O . GLN A 1 106 ? 2.879 1.515 -22.227 1.00 81.31 106 GLN A O 1
ATOM 806 N N . PRO A 1 107 ? 2.006 2.997 -23.690 1.00 88.31 107 PRO A N 1
ATOM 807 C CA . PRO A 1 107 ? 1.072 3.604 -22.746 1.00 88.31 107 PRO A CA 1
ATOM 808 C C . PRO A 1 107 ? 0.134 2.581 -22.097 1.00 88.31 107 PRO A C 1
ATOM 810 O O . PRO A 1 107 ? -0.514 1.793 -22.785 1.00 88.31 107 PRO A O 1
ATOM 813 N N . LEU A 1 108 ? 0.007 2.636 -20.773 1.00 91.62 108 LEU A N 1
ATOM 814 C CA . LEU A 1 108 ? -0.907 1.799 -19.996 1.00 91.62 108 LEU A CA 1
ATOM 815 C C . LEU A 1 108 ? -2.010 2.661 -19.391 1.00 91.62 108 LEU A C 1
ATOM 817 O O . LEU A 1 108 ? -1.726 3.695 -18.792 1.00 91.62 108 LEU A O 1
ATOM 821 N N . VAL A 1 109 ? -3.270 2.242 -19.509 1.00 93.38 109 VAL A N 1
ATOM 822 C CA . VAL A 1 109 ? -4.421 3.005 -19.000 1.00 93.38 109 VAL A CA 1
ATOM 823 C C . VAL A 1 109 ? -5.067 2.279 -17.825 1.00 93.38 109 VAL A C 1
ATOM 825 O O . VAL A 1 109 ? -5.490 1.129 -17.935 1.00 93.38 109 VAL A O 1
ATOM 828 N N . PHE A 1 110 ? -5.185 2.983 -16.702 1.00 92.81 110 PHE A N 1
ATOM 829 C CA . PHE A 1 110 ? -5.792 2.515 -15.463 1.00 92.81 110 PHE A CA 1
ATOM 830 C C . PHE A 1 110 ? -6.892 3.494 -15.042 1.00 92.81 110 PHE A C 1
ATOM 832 O O . PHE A 1 110 ? -6.628 4.543 -14.450 1.00 92.81 110 PHE A O 1
ATOM 839 N N . GLY A 1 111 ? -8.142 3.175 -15.390 1.00 87.06 111 GLY A N 1
ATOM 840 C CA . GLY A 1 111 ? -9.261 4.100 -15.200 1.00 87.06 111 GLY A CA 1
ATOM 841 C C . GLY A 1 111 ? -8.994 5.428 -15.914 1.00 87.06 111 GLY A C 1
ATOM 842 O O . GLY A 1 111 ? -8.707 5.438 -17.107 1.00 87.06 111 GLY A O 1
ATOM 843 N N . ASP A 1 112 ? -9.023 6.538 -15.173 1.00 87.06 112 ASP A N 1
ATOM 844 C CA . ASP A 1 112 ? -8.772 7.872 -15.742 1.00 87.06 112 ASP A CA 1
ATOM 845 C C . ASP A 1 112 ? -7.291 8.302 -15.696 1.00 87.06 112 ASP A C 1
ATOM 847 O O . ASP A 1 112 ? -6.995 9.479 -15.913 1.00 87.06 112 ASP A O 1
ATOM 851 N N . VAL A 1 113 ? -6.364 7.397 -15.358 1.00 94.12 113 VAL A N 1
ATOM 852 C CA . VAL A 1 113 ? -4.918 7.669 -15.302 1.00 94.12 113 VAL A CA 1
ATOM 853 C C . VAL A 1 113 ? -4.194 6.835 -16.353 1.00 94.12 113 VAL A C 1
ATOM 855 O O . VAL A 1 113 ? -4.274 5.610 -16.328 1.00 94.12 113 VAL A O 1
ATOM 858 N N . ALA A 1 114 ? -3.447 7.480 -17.244 1.00 95.31 114 ALA A N 1
ATOM 859 C CA . ALA A 1 114 ? -2.478 6.805 -18.102 1.00 95.31 114 ALA A CA 1
ATOM 860 C C . ALA A 1 114 ? -1.087 6.842 -17.464 1.00 95.31 114 ALA A C 1
ATOM 862 O O . ALA A 1 114 ? -0.657 7.900 -17.016 1.00 95.31 114 ALA A O 1
ATOM 863 N N . VAL A 1 115 ? -0.374 5.719 -17.464 1.00 94.19 115 VAL A N 1
ATOM 864 C CA . VAL A 1 115 ? 1.065 5.657 -17.194 1.00 94.19 115 VAL A CA 1
ATOM 865 C C . VAL A 1 115 ? 1.785 5.512 -18.525 1.00 94.19 115 VAL A C 1
ATOM 867 O O . VAL A 1 115 ? 1.512 4.574 -19.273 1.00 94.19 115 VAL A O 1
ATOM 870 N N . ILE A 1 116 ? 2.671 6.453 -18.840 1.00 92.62 116 ILE A N 1
ATOM 871 C CA . ILE A 1 116 ? 3.368 6.508 -20.130 1.00 92.62 116 ILE A CA 1
ATOM 872 C C . ILE A 1 116 ? 4.869 6.701 -19.921 1.00 92.62 116 ILE A C 1
ATOM 874 O O . ILE A 1 116 ? 5.258 7.353 -18.949 1.00 92.62 116 ILE A O 1
ATOM 878 N N . PRO A 1 117 ? 5.730 6.193 -20.813 1.00 89.50 117 PRO A N 1
ATOM 879 C CA . PRO A 1 117 ? 7.109 6.645 -20.838 1.00 89.50 117 PRO A CA 1
ATOM 880 C C . PRO A 1 117 ? 7.212 8.085 -21.381 1.00 89.50 117 PRO A C 1
ATOM 882 O O . PRO A 1 117 ? 6.332 8.517 -22.131 1.00 89.50 117 PRO A O 1
ATOM 885 N N . PRO A 1 118 ? 8.295 8.829 -21.078 1.00 87.06 118 PRO A N 1
ATOM 886 C CA . PRO A 1 118 ? 8.426 10.243 -21.447 1.00 87.06 118 PRO A CA 1
ATOM 887 C C . PRO A 1 118 ? 8.383 10.530 -22.953 1.00 87.06 118 PRO A C 1
ATOM 889 O O . PRO A 1 118 ? 8.102 11.656 -23.352 1.00 87.06 118 PRO A O 1
ATOM 892 N N . TRP A 1 119 ? 8.689 9.529 -23.781 1.00 85.06 119 TRP A N 1
ATOM 893 C CA . TRP A 1 119 ? 8.705 9.624 -25.242 1.00 85.06 119 TRP A CA 1
ATOM 894 C C . TRP A 1 119 ? 7.387 9.212 -25.910 1.00 85.06 119 TRP A C 1
ATOM 896 O O . TRP A 1 119 ? 7.262 9.372 -27.122 1.00 85.06 119 TRP A O 1
ATOM 906 N N . ALA A 1 120 ? 6.423 8.658 -25.169 1.00 87.25 120 ALA A N 1
ATOM 907 C CA . ALA A 1 120 ? 5.150 8.232 -25.743 1.00 87.25 120 ALA A CA 1
ATOM 908 C C . ALA A 1 120 ? 4.102 9.349 -25.707 1.00 87.25 120 ALA A C 1
ATOM 910 O O . ALA A 1 120 ? 4.085 10.194 -24.813 1.00 87.25 120 ALA A O 1
ATOM 911 N N . GLU A 1 121 ? 3.180 9.316 -26.666 1.00 87.88 121 GLU A N 1
ATOM 912 C CA . GLU A 1 121 ? 2.006 10.182 -26.644 1.00 87.88 121 GLU A CA 1
ATOM 913 C C . GLU A 1 121 ? 0.962 9.671 -25.643 1.00 87.88 121 GLU A C 1
ATOM 915 O O . GLU A 1 121 ? 0.741 8.467 -25.483 1.00 87.88 121 GLU A O 1
ATOM 920 N N . ALA A 1 122 ? 0.296 10.606 -24.964 1.00 88.62 122 ALA A N 1
ATOM 921 C CA . ALA A 1 122 ? -0.773 10.278 -24.034 1.00 88.62 122 ALA A CA 1
ATOM 922 C C . ALA A 1 122 ? -2.018 9.765 -24.788 1.00 88.62 122 ALA A C 1
ATOM 924 O O . ALA A 1 122 ? -2.477 10.429 -25.722 1.00 88.62 122 ALA A O 1
ATOM 925 N N . PRO A 1 123 ? -2.626 8.642 -24.361 1.00 89.94 123 PRO A N 1
ATOM 926 C CA . PRO A 1 123 ? -3.879 8.162 -24.936 1.00 89.94 123 PRO A CA 1
ATOM 927 C C . PRO A 1 123 ? -5.003 9.201 -24.829 1.00 89.94 123 PRO A C 1
ATOM 929 O O . PRO A 1 123 ? -5.151 9.880 -23.813 1.00 89.94 123 PRO A O 1
ATOM 932 N N . SER A 1 124 ? -5.846 9.304 -25.857 1.00 88.44 124 SER A N 1
ATOM 933 C CA . SER A 1 124 ? -7.007 10.200 -25.828 1.00 88.44 124 SER A CA 1
ATOM 934 C C . SER A 1 124 ? -8.035 9.765 -24.777 1.00 88.44 124 SER A C 1
ATOM 936 O O . SER A 1 124 ? -8.343 8.579 -24.674 1.00 88.44 124 SER A O 1
ATOM 938 N N . GLY A 1 125 ? -8.640 10.722 -24.067 1.00 85.94 125 GLY A N 1
ATOM 939 C CA . GLY A 1 125 ? -9.772 10.463 -23.165 1.00 85.94 125 GLY A CA 1
ATOM 940 C C . GLY A 1 125 ? -9.405 10.132 -21.714 1.00 85.94 125 GLY A C 1
ATOM 941 O O . GLY A 1 125 ? -10.307 9.878 -20.920 1.00 85.94 125 GLY A O 1
ATOM 942 N N . VAL A 1 126 ? -8.122 10.176 -21.344 1.00 91.12 126 VAL A N 1
ATOM 943 C CA . VAL A 1 126 ? -7.676 10.056 -19.944 1.00 91.12 126 VAL A CA 1
ATOM 944 C C . VAL A 1 126 ? -7.657 11.420 -19.249 1.00 91.12 126 VAL A C 1
ATOM 946 O O . VAL A 1 126 ? -7.354 12.438 -19.870 1.00 91.12 126 VAL A O 1
ATOM 949 N N . ALA A 1 127 ? -7.984 11.459 -17.954 1.00 91.19 127 ALA A N 1
ATOM 950 C CA . ALA A 1 127 ? -8.014 12.704 -17.179 1.00 91.19 127 ALA A CA 1
ATOM 951 C C . ALA A 1 127 ? -6.634 13.089 -16.626 1.00 91.19 127 ALA A C 1
ATOM 953 O O . ALA A 1 127 ? -6.353 14.268 -16.407 1.00 91.19 127 ALA A O 1
ATOM 954 N N . HIS A 1 128 ? -5.783 12.094 -16.380 1.00 94.19 128 HIS A N 1
ATOM 955 C CA . HIS A 1 128 ? -4.455 12.272 -15.815 1.00 94.19 128 HIS A CA 1
ATOM 956 C C . HIS A 1 128 ? -3.429 11.454 -16.594 1.00 94.19 128 HIS A C 1
ATOM 958 O O . HIS A 1 128 ? -3.699 10.327 -17.006 1.00 94.19 128 HIS A O 1
ATOM 964 N N . VAL A 1 129 ? -2.236 12.018 -16.753 1.00 95.69 129 VAL A N 1
ATOM 965 C CA . VAL A 1 129 ? -1.099 11.374 -17.411 1.00 95.69 129 VAL A CA 1
ATOM 966 C C . VAL A 1 129 ? 0.064 11.383 -16.431 1.00 95.69 129 VAL A C 1
ATOM 968 O O . VAL A 1 129 ? 0.463 12.446 -15.962 1.00 95.69 129 VAL A O 1
ATOM 971 N N . LEU A 1 130 ? 0.574 10.197 -16.117 1.00 95.38 130 LEU A N 1
ATOM 972 C CA . LEU A 1 130 ? 1.720 9.952 -15.259 1.00 95.38 130 LEU A CA 1
ATOM 973 C C . LEU A 1 130 ? 2.889 9.482 -16.125 1.00 95.38 130 LEU A C 1
ATOM 975 O O . LEU A 1 130 ? 2.923 8.340 -16.579 1.00 95.38 130 LEU A O 1
ATOM 979 N N . SER A 1 131 ? 3.834 10.383 -16.363 1.00 94.19 131 SER A N 1
ATOM 980 C CA . SER A 1 131 ? 5.055 10.096 -17.109 1.00 94.19 131 SER A CA 1
ATOM 981 C C . SER A 1 131 ? 6.083 9.427 -16.195 1.00 94.19 131 SER A C 1
ATOM 983 O O . SER A 1 131 ? 6.489 10.015 -15.192 1.00 94.19 131 SER A O 1
ATOM 985 N N . ILE A 1 132 ? 6.484 8.195 -16.508 1.00 89.94 132 ILE A N 1
ATOM 986 C CA . ILE A 1 132 ? 7.463 7.407 -15.746 1.00 89.94 132 ILE A CA 1
ATOM 987 C C . ILE A 1 132 ? 8.597 7.028 -16.682 1.00 89.94 132 ILE A C 1
ATOM 989 O O . ILE A 1 132 ? 8.366 6.304 -17.644 1.00 89.94 132 ILE A O 1
ATOM 993 N N . ASP A 1 133 ? 9.819 7.459 -16.377 1.00 85.38 133 ASP A N 1
ATOM 994 C CA . ASP A 1 133 ? 11.003 6.977 -17.084 1.00 85.38 133 ASP A CA 1
ATOM 995 C C . ASP A 1 133 ? 11.341 5.542 -16.624 1.00 85.38 133 ASP A C 1
ATOM 997 O O . ASP A 1 133 ? 11.717 5.344 -15.462 1.00 85.38 133 ASP A O 1
ATOM 1001 N N . PRO A 1 134 ? 11.229 4.530 -17.505 1.00 78.62 134 PRO A N 1
ATOM 1002 C CA . PRO A 1 134 ? 11.514 3.137 -17.171 1.00 78.62 134 PRO A CA 1
ATOM 1003 C C . PRO A 1 134 ? 12.969 2.864 -16.773 1.00 78.62 134 PRO A C 1
ATOM 1005 O O . PRO A 1 134 ? 13.248 1.810 -16.205 1.00 78.62 134 PRO A O 1
ATOM 1008 N N . SER A 1 135 ? 13.897 3.777 -17.074 1.00 72.12 135 SER A N 1
ATOM 1009 C CA . SER A 1 135 ? 15.318 3.625 -16.746 1.00 72.12 135 SER A CA 1
ATOM 1010 C C . SER A 1 135 ? 15.657 3.973 -15.291 1.00 72.12 135 SER A C 1
ATOM 1012 O O . SER A 1 135 ? 16.710 3.568 -14.800 1.00 72.12 135 SER A O 1
ATOM 1014 N N . LEU A 1 136 ? 14.782 4.707 -14.589 1.00 65.31 136 LEU A N 1
ATOM 1015 C CA . LEU A 1 136 ? 15.107 5.299 -13.286 1.00 65.31 136 LEU A CA 1
ATOM 1016 C C . LEU A 1 136 ? 14.809 4.386 -12.090 1.00 65.31 136 LEU A C 1
ATOM 1018 O O . LEU A 1 136 ? 15.537 4.438 -11.102 1.00 65.31 136 LEU A O 1
ATOM 1022 N N . ALA A 1 137 ? 13.754 3.569 -12.144 1.00 62.28 137 ALA A N 1
ATOM 1023 C CA . ALA A 1 137 ? 13.414 2.613 -11.088 1.00 62.28 137 ALA A CA 1
ATOM 1024 C C . ALA A 1 137 ? 12.319 1.631 -11.529 1.00 62.28 137 ALA A C 1
ATOM 1026 O O . ALA A 1 137 ? 11.576 1.866 -12.482 1.00 62.28 137 ALA A O 1
ATOM 1027 N N . PHE A 1 138 ? 12.173 0.542 -10.770 1.00 66.31 138 PHE A N 1
ATOM 1028 C CA . PHE A 1 138 ? 11.054 -0.387 -10.913 1.00 66.31 138 PHE A CA 1
ATOM 1029 C C . PHE A 1 138 ? 9.709 0.309 -10.630 1.00 66.31 138 PHE A C 1
ATOM 1031 O O . PHE A 1 138 ? 9.631 1.229 -9.813 1.00 66.31 138 PHE A O 1
ATOM 1038 N N . GLY A 1 139 ? 8.634 -0.160 -11.273 1.00 63.09 139 GLY A N 1
ATOM 1039 C CA . GLY A 1 139 ? 7.288 0.402 -11.105 1.00 63.09 139 GLY A CA 1
ATOM 1040 C C . GLY A 1 139 ? 6.798 1.221 -12.301 1.00 63.09 139 GLY A C 1
ATOM 1041 O O . GLY A 1 139 ? 6.275 2.315 -12.131 1.00 63.09 139 GLY A O 1
ATOM 1042 N N . THR A 1 140 ? 6.928 0.692 -13.515 1.00 69.75 140 THR A N 1
ATOM 1043 C CA . THR A 1 140 ? 6.391 1.301 -14.751 1.00 69.75 140 THR A CA 1
ATOM 1044 C C . THR A 1 140 ? 4.904 1.012 -14.979 1.00 69.75 140 THR A C 1
ATOM 1046 O O . THR A 1 140 ? 4.303 1.531 -15.911 1.00 69.75 140 THR A O 1
ATOM 1049 N N . GLY A 1 141 ? 4.302 0.153 -14.150 1.00 70.25 141 GLY A N 1
ATOM 1050 C CA . GLY A 1 141 ? 2.925 -0.321 -14.316 1.00 70.25 141 GLY A CA 1
ATOM 1051 C C . GLY A 1 141 ? 2.782 -1.602 -15.140 1.00 70.25 141 GLY A C 1
ATOM 1052 O O . GLY A 1 141 ? 1.715 -2.198 -15.090 1.00 70.25 141 GLY A O 1
ATOM 1053 N N . GLN A 1 142 ? 3.832 -2.065 -15.831 1.00 80.31 142 GLN A N 1
ATOM 1054 C CA . GLN A 1 142 ? 3.785 -3.289 -16.650 1.00 80.31 142 GLN A CA 1
ATOM 1055 C C . GLN A 1 142 ? 3.708 -4.578 -15.824 1.00 80.31 142 GLN A C 1
ATOM 1057 O O . GLN A 1 142 ? 3.107 -5.554 -16.255 1.00 80.31 142 GLN A O 1
ATOM 1062 N N . HIS A 1 143 ? 4.322 -4.596 -14.638 1.00 86.88 143 HIS A N 1
ATOM 1063 C CA . HIS A 1 143 ? 4.287 -5.777 -13.781 1.00 86.88 143 HIS A CA 1
ATOM 1064 C C . HIS A 1 143 ? 2.880 -5.963 -13.175 1.00 86.88 143 HIS A C 1
ATOM 1066 O O . HIS A 1 143 ? 2.338 -4.975 -12.653 1.00 86.88 143 HIS A O 1
ATOM 1072 N N . PRO A 1 144 ? 2.321 -7.194 -13.142 1.00 86.75 144 PRO A N 1
ATOM 1073 C CA . PRO A 1 144 ? 0.958 -7.454 -12.663 1.00 86.75 144 PRO A CA 1
ATOM 1074 C C . PRO A 1 144 ? 0.665 -6.846 -11.288 1.00 86.75 144 PRO A C 1
ATOM 1076 O O . PRO A 1 144 ? -0.381 -6.240 -11.068 1.00 86.75 144 PRO A O 1
ATOM 1079 N N . THR A 1 145 ? 1.629 -6.907 -10.367 1.00 89.75 145 THR A N 1
ATOM 1080 C CA . THR A 1 145 ? 1.475 -6.372 -9.002 1.00 89.75 145 THR A CA 1
ATOM 1081 C C . THR A 1 145 ? 1.240 -4.860 -8.976 1.00 89.75 145 THR A C 1
ATOM 1083 O O . THR A 1 145 ? 0.378 -4.384 -8.233 1.00 89.75 145 THR A O 1
ATOM 1086 N N . THR A 1 146 ? 1.961 -4.105 -9.812 1.00 92.62 146 THR A N 1
ATOM 1087 C CA . THR A 1 146 ? 1.796 -2.653 -9.954 1.00 92.62 146 THR A CA 1
ATOM 1088 C C . THR A 1 146 ? 0.511 -2.334 -10.712 1.00 92.62 146 THR A C 1
ATOM 1090 O O . THR A 1 146 ? -0.225 -1.443 -10.292 1.00 92.62 146 THR A O 1
ATOM 1093 N N . ALA A 1 147 ? 0.193 -3.083 -11.772 1.00 93.31 147 ALA A N 1
ATOM 1094 C CA . ALA A 1 147 ? -1.039 -2.922 -12.543 1.00 93.31 147 ALA A CA 1
ATOM 1095 C C . ALA A 1 147 ? -2.300 -3.145 -11.687 1.00 93.31 147 ALA A C 1
ATOM 1097 O O . ALA A 1 147 ? -3.266 -2.383 -11.773 1.00 93.31 147 ALA A O 1
ATOM 1098 N N . LEU A 1 148 ? -2.301 -4.169 -10.827 1.00 95.56 148 LEU A N 1
ATOM 1099 C CA . LEU A 1 148 ? -3.369 -4.426 -9.855 1.00 95.56 148 LEU A CA 1
ATOM 1100 C C . LEU A 1 148 ? -3.531 -3.251 -8.880 1.00 95.56 148 LEU A C 1
ATOM 1102 O O . LEU A 1 148 ? -4.641 -2.745 -8.697 1.00 95.56 148 LEU A O 1
ATOM 1106 N N . CYS A 1 149 ? -2.430 -2.756 -8.305 1.00 96.69 149 CYS A N 1
ATOM 1107 C CA . CYS A 1 149 ? -2.468 -1.599 -7.409 1.00 96.69 149 CYS A CA 1
ATOM 1108 C C . CYS A 1 149 ? -2.990 -0.336 -8.104 1.00 96.69 149 CYS A C 1
ATOM 1110 O O . CYS A 1 149 ? -3.832 0.374 -7.551 1.00 96.69 149 CYS A O 1
ATOM 1112 N N . LEU A 1 150 ? -2.522 -0.062 -9.324 1.00 96.44 150 LEU A N 1
ATOM 1113 C CA . LEU A 1 150 ? -2.958 1.092 -10.102 1.00 96.44 150 LEU A CA 1
ATOM 1114 C C . LEU A 1 150 ? -4.442 0.998 -10.440 1.00 96.44 150 LEU A C 1
ATOM 1116 O O . LEU A 1 150 ? -5.161 1.963 -10.190 1.00 96.44 150 LEU A O 1
ATOM 1120 N N . ARG A 1 151 ? -4.952 -0.152 -10.899 1.00 95.62 151 ARG A N 1
ATOM 1121 C CA . ARG A 1 151 ? -6.399 -0.350 -11.115 1.00 95.62 151 ARG A CA 1
ATOM 1122 C C . ARG A 1 151 ? -7.201 -0.118 -9.838 1.00 95.62 151 ARG A C 1
ATOM 1124 O O . ARG A 1 151 ? -8.211 0.588 -9.861 1.00 95.62 151 ARG A O 1
ATOM 1131 N N . ALA A 1 152 ? -6.743 -0.643 -8.703 1.00 94.38 152 ALA A N 1
ATOM 1132 C CA . ALA A 1 152 ? -7.423 -0.446 -7.427 1.00 94.38 152 ALA A CA 1
ATOM 1133 C C . ALA A 1 152 ? -7.465 1.031 -6.999 1.00 94.38 152 ALA A C 1
ATOM 1135 O O . ALA A 1 152 ? -8.526 1.529 -6.618 1.00 94.38 152 ALA A O 1
ATOM 1136 N N . LEU A 1 153 ? -6.352 1.758 -7.106 1.00 94.00 153 LEU A N 1
ATOM 1137 C CA . LEU A 1 153 ? -6.271 3.173 -6.723 1.00 94.00 153 LEU A CA 1
ATOM 1138 C C . LEU A 1 153 ? -7.056 4.084 -7.669 1.00 94.00 153 LEU A C 1
ATOM 1140 O O . LEU A 1 153 ? -7.796 4.962 -7.227 1.00 94.00 153 LEU A O 1
ATOM 1144 N N . THR A 1 154 ? -6.915 3.864 -8.972 1.00 92.56 154 THR A N 1
ATOM 1145 C CA . THR A 1 154 ? -7.488 4.721 -10.019 1.00 92.56 154 THR A CA 1
ATOM 1146 C C . THR A 1 154 ? -8.967 4.452 -10.274 1.00 92.56 154 THR A C 1
ATOM 1148 O O . THR A 1 154 ? -9.660 5.321 -10.788 1.00 92.56 154 THR A O 1
ATOM 1151 N N . SER A 1 155 ? -9.505 3.311 -9.835 1.00 89.81 155 SER A N 1
ATOM 1152 C CA . SER A 1 155 ? -10.952 3.037 -9.881 1.00 89.81 155 SER A CA 1
ATOM 1153 C C . SER A 1 155 ? -11.778 3.845 -8.869 1.00 89.81 155 SER A C 1
ATOM 1155 O O . SER A 1 155 ? -13.006 3.784 -8.874 1.00 89.81 155 SER A O 1
ATOM 1157 N N . GLN A 1 156 ? -11.136 4.622 -7.992 1.00 86.94 156 GLN A N 1
ATOM 1158 C CA . GLN A 1 156 ? -11.811 5.375 -6.936 1.00 86.94 156 GLN A CA 1
ATOM 1159 C C . GLN A 1 156 ? -11.152 6.731 -6.681 1.00 86.94 156 GLN A C 1
ATOM 1161 O O . GLN A 1 156 ? -10.139 7.091 -7.286 1.00 86.94 156 GLN A O 1
ATOM 1166 N N . ARG A 1 157 ? -11.776 7.542 -5.825 1.00 89.00 157 ARG A N 1
ATOM 1167 C CA . ARG A 1 157 ? -11.189 8.804 -5.374 1.00 89.00 157 ARG A CA 1
ATOM 1168 C C . ARG A 1 157 ? -10.337 8.542 -4.143 1.00 89.00 157 ARG A C 1
ATOM 1170 O O . ARG A 1 157 ? -10.825 7.966 -3.171 1.00 89.00 157 ARG A O 1
ATOM 1177 N N . VAL A 1 158 ? -9.096 9.004 -4.177 1.00 93.69 158 VAL A N 1
ATOM 1178 C CA . VAL A 1 158 ? -8.188 8.927 -3.033 1.00 93.69 158 VAL A CA 1
ATOM 1179 C C . VAL A 1 158 ? -8.322 10.238 -2.263 1.00 93.69 158 VAL A C 1
ATOM 1181 O O . VAL A 1 158 ? -8.379 11.308 -2.861 1.00 93.69 158 VAL A O 1
ATOM 1184 N N . ARG A 1 159 ? -8.481 10.171 -0.942 1.00 91.94 159 ARG A N 1
ATOM 1185 C CA . ARG A 1 159 ? -8.623 11.343 -0.065 1.00 91.94 159 ARG A CA 1
ATOM 1186 C C . ARG A 1 159 ? -7.679 11.196 1.114 1.00 91.94 159 ARG A C 1
ATOM 1188 O O . ARG A 1 159 ? -7.433 10.076 1.550 1.00 91.94 159 ARG A O 1
ATOM 1195 N N . GLY A 1 160 ? -7.234 12.327 1.650 1.00 95.06 160 GLY A N 1
ATOM 1196 C CA . GLY A 1 160 ? -6.321 12.350 2.786 1.00 95.06 160 GLY A CA 1
ATOM 1197 C C . GLY A 1 160 ? -4.886 12.035 2.381 1.00 95.06 160 GLY A C 1
ATOM 1198 O O . GLY A 1 160 ? -4.516 12.163 1.214 1.00 95.06 160 GLY A O 1
ATOM 1199 N N . ARG A 1 161 ? -4.079 11.674 3.368 1.00 97.88 161 ARG A N 1
ATOM 1200 C CA . ARG A 1 161 ? -2.644 11.450 3.246 1.00 97.88 161 ARG A CA 1
ATOM 1201 C C . ARG A 1 161 ? -2.350 10.017 2.829 1.00 97.88 161 ARG A C 1
ATOM 1203 O O . ARG A 1 161 ? -3.032 9.082 3.256 1.00 97.88 161 ARG A O 1
ATOM 1210 N N . VAL A 1 162 ? -1.295 9.853 2.040 1.00 98.69 162 VAL A N 1
ATOM 1211 C CA . VAL A 1 162 ? -0.824 8.557 1.539 1.00 98.69 162 VAL A CA 1
ATOM 1212 C C . VAL A 1 162 ? 0.558 8.255 2.112 1.00 98.69 162 VAL A C 1
ATOM 1214 O O . VAL A 1 162 ? 1.421 9.128 2.151 1.00 98.69 162 VAL A O 1
ATOM 1217 N N . LEU A 1 163 ? 0.779 7.017 2.536 1.00 98.69 163 LEU A N 1
ATOM 1218 C CA . LEU A 1 163 ? 2.101 6.455 2.794 1.00 98.69 163 LEU A CA 1
ATOM 1219 C C . LEU A 1 163 ? 2.362 5.349 1.773 1.00 98.69 163 LEU A C 1
ATOM 1221 O O . LEU A 1 163 ? 1.555 4.432 1.681 1.00 98.69 163 LEU A O 1
ATOM 1225 N N . ASP A 1 164 ? 3.471 5.416 1.048 1.00 98.50 164 ASP A N 1
ATOM 1226 C CA . ASP A 1 164 ? 3.897 4.405 0.076 1.00 98.50 164 ASP A CA 1
ATOM 1227 C C . ASP A 1 164 ? 5.214 3.766 0.535 1.00 98.50 164 ASP A C 1
ATOM 1229 O O . ASP A 1 164 ? 6.223 4.455 0.700 1.00 98.50 164 ASP A O 1
ATOM 1233 N N . VAL A 1 165 ? 5.188 2.465 0.828 1.00 97.94 165 VAL A N 1
ATOM 1234 C CA . VAL A 1 165 ? 6.306 1.713 1.413 1.00 97.94 165 VAL A CA 1
ATOM 1235 C C . VAL A 1 165 ? 6.895 0.776 0.368 1.00 97.94 165 VAL A C 1
ATOM 1237 O O . VAL A 1 165 ? 6.236 -0.164 -0.072 1.00 97.94 165 VAL A O 1
ATOM 1240 N N . GLY A 1 166 ? 8.155 1.027 0.008 1.00 95.25 166 GLY A N 1
ATOM 1241 C CA . GLY A 1 166 ? 8.744 0.538 -1.238 1.00 95.25 166 GLY A CA 1
ATOM 1242 C C . GLY A 1 166 ? 8.362 1.445 -2.401 1.00 95.25 166 GLY A C 1
ATOM 1243 O O . GLY A 1 166 ? 7.792 0.972 -3.380 1.00 95.25 166 GLY A O 1
ATOM 1244 N N . VAL A 1 167 ? 8.598 2.756 -2.251 1.00 95.31 167 VAL A N 1
ATOM 1245 C CA . VAL A 1 167 ? 8.081 3.767 -3.186 1.00 95.31 167 VAL A CA 1
ATOM 1246 C C . VAL A 1 167 ? 8.584 3.565 -4.622 1.00 95.31 167 VAL A C 1
ATOM 1248 O O . VAL A 1 167 ? 7.857 3.910 -5.553 1.00 95.31 167 VAL A O 1
ATOM 1251 N N . GLY A 1 168 ? 9.771 2.978 -4.841 1.00 92.62 168 GLY A N 1
ATOM 1252 C CA . GLY A 1 168 ? 10.272 2.700 -6.193 1.00 92.62 168 GLY A CA 1
ATOM 1253 C C . GLY A 1 168 ? 10.299 3.955 -7.076 1.00 92.62 168 GLY A C 1
ATOM 1254 O O . GLY A 1 168 ? 10.779 5.004 -6.659 1.00 92.62 168 GLY A O 1
ATOM 1255 N N . SER A 1 169 ? 9.722 3.881 -8.278 1.00 91.19 169 SER A N 1
ATOM 1256 C CA . SER A 1 169 ? 9.523 5.035 -9.177 1.00 91.19 169 SER A CA 1
ATOM 1257 C C . SER A 1 169 ? 8.564 6.116 -8.644 1.00 91.19 169 SER A C 1
ATOM 1259 O O . SER A 1 169 ? 8.430 7.181 -9.243 1.00 91.19 169 SER A O 1
ATOM 1261 N N . GLY A 1 170 ? 7.850 5.858 -7.548 1.00 95.69 170 GLY A N 1
ATOM 1262 C CA . GLY A 1 170 ? 6.785 6.714 -7.026 1.00 95.69 170 GLY A CA 1
ATOM 1263 C C . GLY A 1 170 ? 5.439 6.531 -7.720 1.00 95.69 170 GLY A C 1
ATOM 1264 O O . GLY A 1 170 ? 4.503 7.268 -7.417 1.00 95.69 170 GLY A O 1
ATOM 1265 N N . VAL A 1 171 ? 5.304 5.560 -8.628 1.00 96.31 171 VAL A N 1
ATOM 1266 C CA . VAL A 1 171 ? 4.110 5.409 -9.475 1.00 96.31 171 VAL A CA 1
ATOM 1267 C C . VAL A 1 171 ? 2.799 5.330 -8.681 1.00 96.31 171 VAL A C 1
ATOM 1269 O O . VAL A 1 171 ? 1.815 5.958 -9.069 1.00 96.31 171 VAL A O 1
ATOM 1272 N N . LEU A 1 172 ? 2.769 4.620 -7.545 1.00 97.62 172 LEU A N 1
ATOM 1273 C CA . LEU A 1 172 ? 1.552 4.460 -6.743 1.00 97.62 172 LEU A CA 1
ATOM 1274 C C . LEU A 1 172 ? 1.234 5.729 -5.945 1.00 97.62 172 LEU A C 1
ATOM 1276 O O . LEU A 1 172 ? 0.102 6.217 -6.004 1.00 97.62 172 LEU A O 1
ATOM 1280 N N . ALA A 1 173 ? 2.226 6.301 -5.254 1.00 98.06 173 ALA A N 1
ATOM 1281 C CA . ALA A 1 173 ? 2.090 7.581 -4.562 1.00 98.06 173 ALA A CA 1
ATOM 1282 C C . ALA A 1 173 ? 1.622 8.711 -5.498 1.00 98.06 173 ALA A C 1
ATOM 1284 O O . ALA A 1 173 ? 0.687 9.446 -5.174 1.00 98.06 173 ALA A O 1
ATOM 1285 N N . LEU A 1 174 ? 2.228 8.837 -6.680 1.00 97.88 174 LEU A N 1
ATOM 1286 C CA . LEU A 1 174 ? 1.895 9.881 -7.649 1.00 97.88 174 LEU A CA 1
ATOM 1287 C C . LEU A 1 174 ? 0.516 9.658 -8.277 1.00 97.88 174 LEU A C 1
ATOM 1289 O O . LEU A 1 174 ? -0.265 10.608 -8.369 1.00 97.88 174 LEU A O 1
ATOM 1293 N N . ALA A 1 175 ? 0.159 8.414 -8.616 1.00 97.31 175 ALA A N 1
ATOM 1294 C CA . ALA A 1 175 ? -1.197 8.089 -9.053 1.00 97.31 175 ALA A CA 1
ATOM 1295 C C . ALA A 1 175 ? -2.230 8.457 -7.973 1.00 97.31 175 ALA A C 1
ATOM 1297 O O . ALA A 1 175 ? -3.255 9.070 -8.273 1.00 97.31 175 ALA A O 1
ATOM 1298 N N . ALA A 1 176 ? -1.950 8.171 -6.700 1.00 97.88 176 ALA A N 1
ATOM 1299 C CA . ALA A 1 176 ? -2.819 8.547 -5.590 1.00 97.88 176 ALA A CA 1
ATOM 1300 C C . ALA A 1 176 ? -2.984 10.078 -5.455 1.00 97.88 176 ALA A C 1
ATOM 1302 O O . ALA A 1 176 ? -4.101 10.566 -5.248 1.00 97.88 176 ALA A O 1
ATOM 1303 N N . LEU A 1 177 ? -1.906 10.853 -5.641 1.00 98.06 177 LEU A N 1
ATOM 1304 C CA . LEU A 1 177 ? -1.948 12.322 -5.666 1.00 98.06 177 LEU A CA 1
ATOM 1305 C C . LEU A 1 177 ? -2.786 12.869 -6.829 1.00 98.06 177 LEU A C 1
ATOM 1307 O O . LEU A 1 177 ? -3.559 13.812 -6.623 1.00 98.06 177 LEU A O 1
ATOM 1311 N N . MET A 1 178 ? -2.683 12.277 -8.021 1.00 96.19 178 MET A N 1
ATOM 1312 C CA . MET A 1 178 ? -3.521 12.631 -9.176 1.00 96.19 178 MET A CA 1
ATOM 1313 C C . MET A 1 178 ? -5.002 12.329 -8.912 1.00 96.19 178 MET A C 1
ATOM 1315 O O . MET A 1 178 ? -5.873 13.112 -9.280 1.00 96.19 178 MET A O 1
ATOM 1319 N N . ARG A 1 179 ? -5.295 11.250 -8.175 1.00 95.56 179 ARG A N 1
ATOM 1320 C CA . ARG A 1 179 ? -6.656 10.842 -7.778 1.00 95.56 179 ARG A CA 1
ATOM 1321 C C . ARG A 1 179 ? -7.225 11.586 -6.566 1.00 95.56 179 ARG A C 1
ATOM 1323 O O . ARG A 1 179 ? -8.337 11.268 -6.131 1.00 95.56 179 ARG A O 1
ATOM 1330 N N . GLY A 1 180 ? -6.512 12.591 -6.056 1.00 95.88 180 GLY A N 1
ATOM 1331 C CA . GLY A 1 180 ? -7.023 13.550 -5.076 1.00 95.88 180 GLY A CA 1
ATOM 1332 C C . GLY A 1 180 ? -6.515 13.395 -3.642 1.00 95.88 180 GLY A C 1
ATOM 1333 O O . GLY A 1 180 ? -7.061 14.064 -2.761 1.00 95.88 180 GLY A O 1
ATOM 1334 N N . ALA A 1 181 ? -5.501 12.558 -3.388 1.00 97.62 181 ALA A N 1
ATOM 1335 C CA . ALA A 1 181 ? -4.814 12.549 -2.094 1.00 97.62 181 ALA A CA 1
ATOM 1336 C C . ALA A 1 181 ? -4.235 13.937 -1.771 1.00 97.62 181 ALA A C 1
ATOM 1338 O O . ALA A 1 181 ? -3.846 14.666 -2.675 1.00 97.62 181 ALA A O 1
ATOM 1339 N N . THR A 1 182 ? -4.158 14.329 -0.505 1.00 97.31 182 THR A N 1
ATOM 1340 C CA . THR A 1 182 ? -3.654 15.653 -0.107 1.00 97.31 182 THR A CA 1
ATOM 1341 C C . THR A 1 182 ? -2.139 15.746 -0.314 1.00 97.31 182 THR A C 1
ATOM 1343 O O . THR A 1 182 ? -1.663 16.577 -1.091 1.00 97.31 182 THR A O 1
ATOM 1346 N N . ASP A 1 183 ? -1.410 14.838 0.331 1.00 98.12 183 ASP A N 1
ATOM 1347 C CA . ASP A 1 183 ? 0.042 14.666 0.280 1.00 98.12 183 ASP A CA 1
ATOM 1348 C C . ASP A 1 183 ? 0.394 13.176 0.351 1.00 98.12 183 ASP A C 1
ATOM 1350 O O . ASP A 1 183 ? -0.414 12.352 0.796 1.00 98.12 183 ASP A O 1
ATOM 1354 N N . ALA A 1 184 ? 1.603 12.840 -0.090 1.00 98.50 184 ALA A N 1
ATOM 1355 C CA . ALA A 1 184 ? 2.151 11.499 -0.033 1.00 98.50 184 ALA A CA 1
ATOM 1356 C C . ALA A 1 184 ? 3.531 11.498 0.634 1.00 98.50 184 ALA A C 1
ATOM 1358 O O . ALA A 1 184 ? 4.348 12.398 0.429 1.00 98.50 184 ALA A O 1
ATOM 1359 N N . VAL A 1 185 ? 3.801 10.454 1.413 1.00 98.56 185 VAL A N 1
ATOM 1360 C CA . VAL A 1 185 ? 5.124 10.136 1.950 1.00 98.56 185 VAL A CA 1
ATOM 1361 C C . VAL A 1 185 ? 5.567 8.816 1.337 1.00 98.56 185 VAL A C 1
ATOM 1363 O O . VAL A 1 185 ? 4.897 7.808 1.530 1.00 98.56 185 VAL A O 1
ATOM 1366 N N . GLY A 1 186 ? 6.674 8.817 0.603 1.00 97.81 186 GLY A N 1
ATOM 1367 C CA . GLY A 1 186 ? 7.280 7.616 0.034 1.00 97.81 186 GLY A CA 1
ATOM 1368 C C . GLY A 1 186 ? 8.503 7.190 0.835 1.00 97.81 186 GLY A C 1
ATOM 1369 O O . GLY A 1 186 ? 9.338 8.029 1.154 1.00 97.81 186 GLY A O 1
ATOM 1370 N N . VAL A 1 187 ? 8.643 5.910 1.162 1.00 97.38 187 VAL A N 1
ATOM 1371 C CA . VAL A 1 187 ? 9.851 5.378 1.811 1.00 97.38 187 VAL A CA 1
ATOM 1372 C C . VAL A 1 187 ? 10.415 4.221 1.005 1.00 97.38 187 VAL A C 1
ATOM 1374 O O . VAL A 1 187 ? 9.673 3.356 0.544 1.00 97.38 187 VAL A O 1
ATOM 1377 N N . ASP A 1 188 ? 11.734 4.198 0.849 1.00 94.75 188 ASP A N 1
ATOM 1378 C CA . ASP A 1 188 ? 12.455 3.088 0.234 1.00 94.75 188 ASP A CA 1
ATOM 1379 C C . ASP A 1 188 ? 13.805 2.898 0.923 1.00 94.75 188 ASP A C 1
ATOM 1381 O O . ASP A 1 188 ? 14.454 3.873 1.324 1.00 94.75 188 ASP A O 1
ATOM 1385 N N . ILE A 1 189 ? 14.225 1.642 1.050 1.00 91.19 189 ILE A N 1
ATOM 1386 C CA . ILE A 1 189 ? 15.546 1.303 1.580 1.00 91.19 189 ILE A CA 1
ATOM 1387 C C . ILE A 1 189 ? 16.642 1.651 0.570 1.00 91.19 189 ILE A C 1
ATOM 1389 O O . ILE A 1 189 ? 17.748 2.000 0.980 1.00 91.19 189 ILE A O 1
ATOM 1393 N N . ASP A 1 190 ? 16.326 1.622 -0.728 1.00 89.12 190 ASP A N 1
ATOM 1394 C CA . ASP A 1 190 ? 17.261 1.944 -1.799 1.00 89.12 190 ASP A CA 1
ATOM 1395 C C . ASP A 1 190 ? 17.312 3.466 -2.055 1.00 89.12 190 ASP A C 1
ATOM 1397 O O . ASP A 1 190 ? 16.304 4.073 -2.436 1.00 89.12 190 ASP A O 1
ATOM 1401 N N . PRO A 1 191 ? 18.475 4.124 -1.870 1.00 90.19 191 PRO A N 1
ATOM 1402 C CA . PRO A 1 191 ? 18.648 5.531 -2.221 1.00 90.19 191 PRO A CA 1
ATOM 1403 C C . PRO A 1 191 ? 18.349 5.853 -3.689 1.00 90.19 191 PRO A C 1
ATOM 1405 O O . PRO A 1 191 ? 17.856 6.948 -3.964 1.00 90.19 191 PRO A O 1
ATOM 1408 N N . ALA A 1 192 ? 18.619 4.929 -4.618 1.00 88.69 192 ALA A N 1
ATOM 1409 C CA . ALA A 1 192 ? 18.353 5.138 -6.038 1.00 88.69 192 ALA A CA 1
ATOM 1410 C C . ALA A 1 192 ? 16.845 5.216 -6.312 1.00 88.69 192 ALA A C 1
ATOM 1412 O O . ALA A 1 192 ? 16.392 6.157 -6.962 1.00 88.69 192 ALA A O 1
ATOM 1413 N N . ALA A 1 193 ? 16.056 4.313 -5.720 1.00 89.00 193 ALA A N 1
ATOM 1414 C CA . ALA A 1 193 ? 14.595 4.362 -5.779 1.00 89.00 193 ALA A CA 1
ATOM 1415 C C . ALA A 1 193 ? 14.042 5.680 -5.211 1.00 89.00 193 ALA A C 1
ATOM 1417 O O . ALA A 1 193 ? 13.222 6.342 -5.844 1.00 89.00 193 ALA A O 1
ATOM 1418 N N . ARG A 1 194 ? 14.549 6.139 -4.057 1.00 93.69 194 ARG A N 1
ATOM 1419 C CA . ARG A 1 194 ? 14.124 7.431 -3.487 1.00 93.69 194 ARG A CA 1
ATOM 1420 C C . ARG A 1 194 ? 14.386 8.600 -4.437 1.00 93.69 194 ARG A C 1
ATOM 1422 O O . ARG A 1 194 ? 13.522 9.459 -4.613 1.00 93.69 194 ARG A O 1
ATOM 1429 N N . GLN A 1 195 ? 15.562 8.624 -5.060 1.00 93.19 195 GLN A N 1
ATOM 1430 C CA . GLN A 1 195 ? 15.919 9.655 -6.028 1.00 93.19 195 GLN A CA 1
ATOM 1431 C C . GLN A 1 195 ? 15.028 9.596 -7.279 1.00 93.19 195 GLN A C 1
ATOM 1433 O O . GLN A 1 195 ? 14.573 10.641 -7.749 1.00 93.19 195 GLN A O 1
ATOM 1438 N N . ALA A 1 196 ? 14.725 8.395 -7.774 1.00 91.81 196 ALA A N 1
ATOM 1439 C CA . ALA A 1 196 ? 13.833 8.185 -8.909 1.00 91.81 196 ALA A CA 1
ATOM 1440 C C . ALA A 1 196 ? 12.403 8.672 -8.623 1.00 91.81 196 ALA A C 1
ATOM 1442 O O . ALA A 1 196 ? 11.815 9.366 -9.454 1.00 91.81 196 ALA A O 1
ATOM 1443 N N . ALA A 1 197 ? 11.860 8.394 -7.432 1.00 95.38 197 ALA A N 1
ATOM 1444 C CA . ALA A 1 197 ? 10.551 8.900 -7.014 1.00 95.38 197 ALA A CA 1
ATOM 1445 C C . ALA A 1 197 ? 10.498 10.437 -7.004 1.00 95.38 197 ALA A C 1
ATOM 1447 O O . ALA A 1 197 ? 9.532 11.032 -7.488 1.00 95.38 197 ALA A O 1
ATOM 1448 N N . LEU A 1 198 ? 11.549 11.096 -6.502 1.00 96.62 198 LEU A N 1
ATOM 1449 C CA . LEU A 1 198 ? 11.647 12.560 -6.498 1.00 96.62 198 LEU A CA 1
ATOM 1450 C C . LEU A 1 198 ? 11.749 13.135 -7.917 1.00 96.62 198 LEU A C 1
ATOM 1452 O O . LEU A 1 198 ? 11.043 14.090 -8.242 1.00 96.62 198 LEU A O 1
ATOM 1456 N N . GLN A 1 199 ? 12.583 12.549 -8.778 1.00 95.44 199 GLN A N 1
ATOM 1457 C CA . GLN A 1 199 ? 12.713 12.963 -10.182 1.00 95.44 199 GLN A CA 1
ATOM 1458 C C . GLN A 1 199 ? 11.394 12.802 -10.939 1.00 95.44 199 GLN A C 1
ATOM 1460 O O . GLN A 1 199 ? 10.965 13.716 -11.645 1.00 95.44 199 GLN A O 1
ATOM 1465 N N . THR A 1 200 ? 10.707 11.684 -10.722 1.00 95.19 200 THR A N 1
ATOM 1466 C CA . THR A 1 200 ? 9.390 11.423 -11.298 1.00 95.19 200 THR A CA 1
ATOM 1467 C C . THR A 1 200 ? 8.362 12.439 -10.802 1.00 95.19 200 THR A C 1
ATOM 1469 O O . THR A 1 200 ? 7.592 12.984 -11.594 1.00 95.19 200 THR A O 1
ATOM 1472 N N . ALA A 1 201 ? 8.362 12.765 -9.508 1.00 97.38 201 ALA A N 1
ATOM 1473 C CA . ALA A 1 201 ? 7.466 13.779 -8.962 1.00 97.38 201 ALA A CA 1
ATOM 1474 C C . ALA A 1 201 ? 7.704 15.159 -9.594 1.00 97.38 201 ALA A C 1
ATOM 1476 O O . ALA A 1 201 ? 6.740 15.857 -9.904 1.00 97.38 201 ALA A O 1
ATOM 1477 N N . VAL A 1 202 ? 8.963 15.542 -9.833 1.00 97.12 202 VAL A N 1
ATOM 1478 C CA . VAL A 1 202 ? 9.314 16.783 -10.544 1.00 97.12 202 VAL A CA 1
ATOM 1479 C C . VAL A 1 202 ? 8.798 16.754 -11.981 1.00 97.12 202 VAL A C 1
ATOM 1481 O O . VAL A 1 202 ? 8.108 17.689 -12.387 1.00 97.12 202 VAL A O 1
ATOM 1484 N N . ALA A 1 203 ? 9.058 15.673 -12.722 1.00 94.69 203 ALA A N 1
ATOM 1485 C CA . ALA A 1 203 ? 8.624 15.523 -14.113 1.00 94.69 203 ALA A CA 1
ATOM 1486 C C . ALA A 1 203 ? 7.094 15.602 -14.282 1.00 94.69 203 ALA A C 1
ATOM 1488 O O . ALA A 1 203 ? 6.607 16.019 -15.328 1.00 94.69 203 ALA A O 1
ATOM 1489 N N . ASN A 1 204 ? 6.341 15.251 -13.236 1.00 96.62 204 ASN A N 1
ATOM 1490 C CA . ASN A 1 204 ? 4.878 15.273 -13.223 1.00 96.62 204 ASN A CA 1
ATOM 1491 C C . ASN A 1 204 ? 4.276 16.481 -12.479 1.00 96.62 204 ASN A C 1
ATOM 1493 O O . ASN A 1 204 ? 3.068 16.513 -12.251 1.00 96.62 204 ASN A O 1
ATOM 1497 N N . GLY A 1 205 ? 5.085 17.465 -12.063 1.00 97.50 205 GLY A N 1
ATOM 1498 C CA . GLY A 1 205 ? 4.595 18.661 -11.362 1.00 97.50 205 GLY A CA 1
ATOM 1499 C C . GLY A 1 205 ? 4.003 18.390 -9.970 1.00 97.50 205 GLY A C 1
ATOM 1500 O O . GLY A 1 205 ? 3.152 19.139 -9.496 1.00 97.50 205 GLY A O 1
ATOM 1501 N N . LEU A 1 206 ? 4.428 17.309 -9.311 1.00 97.75 206 LEU A N 1
ATOM 1502 C CA . LEU A 1 206 ? 3.930 16.838 -8.011 1.00 97.75 206 LEU A CA 1
ATOM 1503 C C . LEU A 1 206 ? 4.986 16.888 -6.895 1.00 97.75 206 LEU A C 1
ATOM 1505 O O . LEU A 1 206 ? 4.724 16.416 -5.789 1.00 97.75 206 LEU A O 1
ATOM 1509 N N . ALA A 1 207 ? 6.155 17.481 -7.153 1.00 96.94 207 ALA A N 1
ATOM 1510 C CA . ALA A 1 207 ? 7.275 17.537 -6.210 1.00 96.94 207 ALA A CA 1
ATOM 1511 C C . ALA A 1 207 ? 6.906 18.127 -4.837 1.00 96.94 207 ALA A C 1
ATOM 1513 O O . ALA A 1 207 ? 7.351 17.623 -3.814 1.00 96.94 207 ALA A O 1
ATOM 1514 N N . GLU A 1 208 ? 6.043 19.146 -4.789 1.00 97.56 208 GLU A N 1
ATOM 1515 C CA . GLU A 1 208 ? 5.624 19.768 -3.521 1.00 97.56 208 GLU A CA 1
ATOM 1516 C C . GLU A 1 208 ? 4.679 18.889 -2.685 1.00 97.56 208 GLU A C 1
ATOM 1518 O O . GLU A 1 208 ? 4.449 19.161 -1.508 1.00 97.56 208 GLU A O 1
ATOM 1523 N N . ARG A 1 209 ? 4.109 17.838 -3.286 1.00 98.00 209 ARG A N 1
ATOM 1524 C CA . ARG A 1 209 ? 3.102 16.966 -2.663 1.00 98.00 209 ARG A CA 1
ATOM 1525 C C . ARG A 1 209 ? 3.633 15.573 -2.327 1.00 98.00 209 ARG A C 1
ATOM 1527 O O . ARG A 1 209 ? 2.908 14.813 -1.686 1.00 98.00 209 ARG A O 1
ATOM 1534 N N . LEU A 1 210 ? 4.864 15.244 -2.723 1.00 98.31 210 LEU A N 1
ATOM 1535 C CA . LEU A 1 210 ? 5.544 13.998 -2.369 1.00 98.31 210 LEU A CA 1
ATOM 1536 C C . LEU A 1 210 ? 6.774 14.291 -1.500 1.00 98.31 210 LEU A C 1
ATOM 1538 O O . LEU A 1 210 ? 7.696 14.979 -1.924 1.00 98.31 210 LEU A O 1
ATOM 1542 N N . SER A 1 211 ? 6.819 13.710 -0.302 1.00 97.44 211 SER A N 1
ATOM 1543 C CA . SER A 1 211 ? 8.003 13.714 0.562 1.00 97.44 211 SER A CA 1
ATOM 1544 C C . SER A 1 211 ? 8.646 12.331 0.587 1.00 97.44 211 SER A C 1
ATOM 1546 O O . SER A 1 211 ? 7.956 11.341 0.816 1.00 97.44 211 SER A O 1
ATOM 1548 N N . VAL A 1 212 ? 9.962 12.258 0.380 1.00 96.94 212 VAL A N 1
ATOM 1549 C CA . VAL A 1 212 ? 10.712 10.993 0.377 1.00 96.94 212 VAL A CA 1
ATOM 1550 C C . VAL A 1 212 ? 11.884 11.085 1.361 1.00 96.94 212 VAL A C 1
ATOM 1552 O O . VAL A 1 212 ? 12.985 11.473 0.968 1.00 96.94 212 VAL A O 1
ATOM 1555 N N . PRO A 1 213 ? 11.666 10.825 2.664 1.00 94.69 213 PRO A N 1
ATOM 1556 C CA . PRO A 1 213 ? 12.723 10.922 3.664 1.00 94.69 213 PRO A CA 1
ATOM 1557 C C . PRO A 1 213 ? 13.760 9.798 3.524 1.00 94.69 213 PRO A C 1
ATOM 1559 O O . PRO A 1 213 ? 13.474 8.714 3.023 1.00 94.69 213 PRO A O 1
ATOM 1562 N N . GLU A 1 214 ? 14.966 10.032 4.044 1.00 91.88 214 GLU A N 1
ATOM 1563 C CA . GLU A 1 214 ? 16.065 9.050 4.030 1.00 91.88 214 GLU A CA 1
ATOM 1564 C C . GLU A 1 214 ? 15.908 7.916 5.058 1.00 91.88 214 GLU A C 1
ATOM 1566 O O . GLU A 1 214 ? 16.677 6.958 5.049 1.00 91.88 214 GLU A O 1
ATOM 1571 N N . HIS A 1 215 ? 14.931 8.014 5.959 1.00 89.12 215 HIS A N 1
ATOM 1572 C CA . HIS A 1 215 ? 14.701 7.030 7.012 1.00 89.12 215 HIS A CA 1
ATOM 1573 C C . HIS A 1 215 ? 13.629 6.000 6.626 1.00 89.12 215 HIS A C 1
ATOM 1575 O O . HIS A 1 215 ? 12.713 6.286 5.855 1.00 89.12 215 HIS A O 1
ATOM 1581 N N . GLY A 1 216 ? 13.688 4.823 7.252 1.00 86.75 216 GLY A N 1
ATOM 1582 C CA . GLY A 1 216 ? 12.691 3.764 7.086 1.00 86.75 216 GLY A CA 1
ATOM 1583 C C . GLY A 1 216 ? 11.286 4.125 7.589 1.00 86.75 216 GLY A C 1
ATOM 1584 O O . GLY A 1 216 ? 11.051 5.165 8.222 1.00 86.75 216 GLY A O 1
ATOM 1585 N N . VAL A 1 217 ? 10.338 3.226 7.317 1.00 90.94 217 VAL A N 1
ATOM 1586 C CA . VAL A 1 217 ? 8.913 3.353 7.672 1.00 90.94 217 VAL A CA 1
ATOM 1587 C C . VAL A 1 217 ? 8.675 3.452 9.189 1.00 90.94 217 VAL A C 1
ATOM 1589 O O . VAL A 1 217 ? 7.697 4.042 9.657 1.00 90.94 217 VAL A O 1
ATOM 1592 N N . GLU A 1 218 ? 9.595 2.930 9.992 1.00 88.62 218 GLU A N 1
ATOM 1593 C CA . GLU A 1 218 ? 9.562 2.948 11.452 1.00 88.62 218 GLU A CA 1
ATOM 1594 C C . GLU A 1 218 ? 9.659 4.378 11.999 1.00 88.62 218 GLU A C 1
ATOM 1596 O O . GLU A 1 218 ? 8.992 4.720 12.977 1.00 88.62 218 GLU A O 1
ATOM 1601 N N . ALA A 1 219 ? 10.439 5.237 11.336 1.00 87.44 219 ALA A N 1
ATOM 1602 C CA . ALA A 1 219 ? 10.675 6.618 11.753 1.00 87.44 219 ALA A CA 1
ATOM 1603 C C . ALA A 1 219 ? 9.627 7.613 11.224 1.00 87.44 219 ALA A C 1
ATOM 1605 O O . ALA A 1 219 ? 9.531 8.735 11.733 1.00 87.44 219 ALA A O 1
ATOM 1606 N N . VAL A 1 220 ? 8.794 7.201 10.260 1.00 91.44 220 VAL A N 1
ATOM 1607 C CA . VAL A 1 220 ? 7.625 7.978 9.822 1.00 91.44 220 VAL A CA 1
ATOM 1608 C C . VAL A 1 220 ? 6.723 8.241 11.038 1.00 91.44 220 VAL A C 1
ATOM 1610 O O . VAL A 1 220 ? 6.698 7.471 11.996 1.00 91.44 220 VAL A O 1
ATOM 1613 N N . LYS A 1 221 ? 5.978 9.347 11.079 1.00 88.56 221 LYS A N 1
ATOM 1614 C CA . LYS A 1 221 ? 5.060 9.666 12.190 1.00 88.56 221 LYS A CA 1
ATOM 1615 C C . LYS A 1 221 ? 3.645 9.886 11.679 1.00 88.56 221 LYS A C 1
ATOM 1617 O O . LYS A 1 221 ? 3.442 10.331 10.555 1.00 88.56 221 LYS A O 1
ATOM 1622 N N . GLY A 1 222 ? 2.679 9.612 12.549 1.00 90.25 222 GLY A N 1
ATOM 1623 C CA . GLY A 1 222 ? 1.263 9.789 12.250 1.00 90.25 222 GLY A CA 1
ATOM 1624 C C . GLY A 1 222 ? 0.626 8.583 11.567 1.00 90.25 222 GLY A C 1
ATOM 1625 O O . GLY A 1 222 ? 1.246 7.526 11.410 1.00 90.25 222 GLY A O 1
ATOM 1626 N N . ARG A 1 223 ? -0.647 8.782 11.228 1.00 94.38 223 ARG A N 1
ATOM 1627 C CA . ARG A 1 223 ? -1.510 7.840 10.521 1.00 94.38 223 ARG A CA 1
ATOM 1628 C C . ARG A 1 223 ? -1.922 8.431 9.175 1.00 94.38 223 ARG A C 1
ATOM 1630 O O . ARG A 1 223 ? -1.878 9.650 9.008 1.00 94.38 223 ARG A O 1
ATOM 1637 N N . PHE A 1 224 ? -2.318 7.557 8.265 1.00 97.88 224 PHE A N 1
ATOM 1638 C CA . PHE A 1 224 ? -2.619 7.859 6.876 1.00 97.88 224 PHE A CA 1
ATOM 1639 C C . PHE A 1 224 ? -3.959 7.237 6.494 1.00 97.88 224 PHE A C 1
ATOM 1641 O O . PHE A 1 224 ? -4.293 6.128 6.921 1.00 97.88 224 PHE A O 1
ATOM 1648 N N . GLU A 1 225 ? -4.729 7.949 5.683 1.00 97.56 225 GLU A N 1
ATOM 1649 C CA . GLU A 1 225 ? -5.966 7.446 5.093 1.00 97.56 225 GLU A CA 1
ATOM 1650 C C . GLU A 1 225 ? -5.687 6.332 4.082 1.00 97.56 225 GLU A C 1
ATOM 1652 O O . GLU A 1 225 ? -6.538 5.466 3.881 1.00 97.56 225 GLU A O 1
ATOM 1657 N N . TRP A 1 226 ? -4.492 6.331 3.490 1.00 98.38 226 TRP A N 1
ATOM 1658 C CA . TRP A 1 226 ? -4.009 5.289 2.597 1.00 98.38 226 TRP A CA 1
ATOM 1659 C C . TRP A 1 226 ? -2.587 4.877 2.957 1.00 98.38 226 TRP A C 1
ATOM 1661 O O . TRP A 1 226 ? -1.693 5.713 3.055 1.00 98.38 226 TRP A O 1
ATOM 1671 N N . VAL A 1 227 ? -2.372 3.577 3.113 1.00 98.62 227 VAL A N 1
ATOM 1672 C CA . VAL A 1 227 ? -1.044 2.966 3.186 1.00 98.62 227 VAL A CA 1
ATOM 1673 C C . VAL A 1 227 ? -0.923 1.998 2.014 1.00 98.62 227 VAL A C 1
ATOM 1675 O O . VAL A 1 227 ? -1.810 1.176 1.799 1.00 98.62 227 VAL A O 1
ATOM 1678 N N . LEU A 1 228 ? 0.142 2.115 1.235 1.00 98.69 228 LEU A N 1
ATOM 1679 C CA . LEU A 1 228 ? 0.418 1.328 0.040 1.00 98.69 228 LEU A CA 1
ATOM 1680 C C . LEU A 1 228 ? 1.716 0.555 0.280 1.00 98.69 228 LEU A C 1
ATOM 1682 O O . LEU A 1 228 ? 2.677 1.116 0.803 1.00 98.69 228 LEU A O 1
ATOM 1686 N N . ALA A 1 229 ? 1.733 -0.730 -0.059 1.00 98.19 229 ALA A N 1
ATOM 1687 C CA . ALA A 1 229 ? 2.928 -1.559 0.021 1.00 98.19 229 ALA A CA 1
ATOM 1688 C C . ALA A 1 229 ? 2.887 -2.636 -1.068 1.00 98.19 229 ALA A C 1
ATOM 1690 O O . ALA A 1 229 ? 2.218 -3.661 -0.931 1.00 98.19 229 ALA A O 1
ATOM 1691 N N . ASN A 1 230 ? 3.605 -2.395 -2.164 1.00 97.44 230 ASN A N 1
ATOM 1692 C CA . ASN A 1 230 ? 3.833 -3.388 -3.212 1.00 97.44 230 ASN A CA 1
ATOM 1693 C C . ASN A 1 230 ? 5.194 -4.055 -2.973 1.00 97.44 230 ASN A C 1
ATOM 1695 O O . ASN A 1 230 ? 6.206 -3.651 -3.542 1.00 97.44 230 ASN A O 1
ATOM 1699 N N . LEU A 1 231 ? 5.224 -5.026 -2.062 1.00 95.25 231 LEU A N 1
ATOM 1700 C CA . LEU A 1 231 ? 6.435 -5.668 -1.555 1.00 95.25 231 LEU A CA 1
ATOM 1701 C C . LEU A 1 231 ? 6.272 -7.189 -1.580 1.00 95.25 231 LEU A C 1
ATOM 1703 O O . LEU A 1 231 ? 5.165 -7.712 -1.520 1.00 95.25 231 LEU A O 1
ATOM 1707 N N . ARG A 1 232 ? 7.388 -7.922 -1.573 1.00 94.50 232 ARG A N 1
ATOM 1708 C CA . ARG A 1 232 ? 7.339 -9.383 -1.412 1.00 94.50 232 ARG A CA 1
ATOM 1709 C C . ARG A 1 232 ? 6.680 -9.787 -0.086 1.00 94.50 232 ARG A C 1
ATOM 1711 O O . ARG A 1 232 ? 6.755 -9.046 0.897 1.00 94.50 232 ARG A O 1
ATOM 1718 N N . ALA A 1 233 ? 6.107 -10.991 -0.036 1.00 92.69 233 ALA A N 1
ATOM 1719 C CA . ALA A 1 233 ? 5.370 -11.489 1.129 1.00 92.69 233 ALA A CA 1
ATOM 1720 C C . ALA A 1 233 ? 6.179 -11.441 2.439 1.00 92.69 233 ALA A C 1
ATOM 1722 O O . ALA A 1 233 ? 5.674 -10.979 3.459 1.00 92.69 233 ALA A O 1
ATOM 1723 N N . ALA A 1 234 ? 7.456 -11.839 2.418 1.00 94.31 234 ALA A N 1
ATOM 1724 C CA . ALA A 1 234 ? 8.297 -11.826 3.619 1.00 94.31 234 ALA A CA 1
ATOM 1725 C C . ALA A 1 234 ? 8.445 -10.416 4.250 1.00 94.31 234 ALA A C 1
ATOM 1727 O O . ALA A 1 234 ? 8.161 -10.275 5.442 1.00 94.31 234 ALA A O 1
ATOM 1728 N N . PRO A 1 235 ? 8.807 -9.352 3.499 1.00 94.69 235 PRO A N 1
ATOM 1729 C CA . PRO A 1 235 ? 8.724 -7.975 3.994 1.00 94.69 235 PRO A CA 1
ATOM 1730 C C . PRO A 1 235 ? 7.332 -7.556 4.480 1.00 94.69 235 PRO A C 1
ATOM 1732 O O . PRO A 1 235 ? 7.231 -6.908 5.520 1.00 94.69 235 PRO A O 1
ATOM 1735 N N . LEU A 1 236 ? 6.260 -7.934 3.772 1.00 97.94 236 LEU A N 1
ATOM 1736 C CA . LEU A 1 236 ? 4.890 -7.615 4.195 1.00 97.94 236 LEU A CA 1
ATOM 1737 C C . LEU A 1 236 ? 4.549 -8.229 5.555 1.00 97.94 236 LEU A C 1
ATOM 1739 O O . LEU A 1 236 ? 3.902 -7.573 6.369 1.00 97.94 236 LEU A O 1
ATOM 1743 N N . LEU A 1 237 ? 4.992 -9.456 5.822 1.00 97.12 237 LEU A N 1
ATOM 1744 C CA . LEU A 1 237 ? 4.812 -10.116 7.115 1.00 97.12 237 LEU A CA 1
ATOM 1745 C C . LEU A 1 237 ? 5.661 -9.451 8.205 1.00 97.12 237 LEU A C 1
ATOM 1747 O O . LEU A 1 237 ? 5.155 -9.165 9.289 1.00 97.12 237 LEU A O 1
ATOM 1751 N N . ALA A 1 238 ? 6.928 -9.151 7.907 1.00 96.12 238 ALA A N 1
ATOM 1752 C CA . ALA A 1 238 ? 7.847 -8.515 8.851 1.00 96.12 238 ALA A CA 1
ATOM 1753 C C . ALA A 1 238 ? 7.392 -7.104 9.263 1.00 96.12 238 ALA A C 1
ATOM 1755 O O . ALA A 1 238 ? 7.555 -6.706 10.416 1.00 96.12 238 ALA A O 1
ATOM 1756 N N . LEU A 1 239 ? 6.790 -6.356 8.335 1.00 96.88 239 LEU A N 1
ATOM 1757 C CA . LEU A 1 239 ? 6.325 -4.988 8.558 1.00 96.88 239 LEU A CA 1
ATOM 1758 C C . LEU A 1 239 ? 4.856 -4.901 8.997 1.00 96.88 239 LEU A C 1
ATOM 1760 O O . LEU A 1 239 ? 4.361 -3.791 9.189 1.00 96.88 239 LEU A O 1
ATOM 1764 N N . ALA A 1 240 ? 4.156 -6.025 9.193 1.00 97.12 240 ALA A N 1
ATOM 1765 C CA . ALA A 1 240 ? 2.711 -6.036 9.430 1.00 97.12 240 ALA A CA 1
ATOM 1766 C C . ALA A 1 240 ? 2.276 -5.152 10.612 1.00 97.12 240 ALA A C 1
ATOM 1768 O O . ALA A 1 240 ? 1.314 -4.391 10.489 1.00 97.12 240 ALA A O 1
ATOM 1769 N N . ASP A 1 241 ? 3.005 -5.191 11.735 1.00 94.69 241 ASP A N 1
ATOM 1770 C CA . ASP A 1 241 ? 2.735 -4.323 12.891 1.00 94.69 241 ASP A CA 1
ATOM 1771 C C . ASP A 1 241 ? 2.912 -2.845 12.558 1.00 94.69 241 ASP A C 1
ATOM 1773 O O . ASP A 1 241 ? 2.065 -2.019 12.902 1.00 94.69 241 ASP A O 1
ATOM 1777 N N . VAL A 1 242 ? 4.006 -2.513 11.872 1.00 95.75 242 VAL A N 1
ATOM 1778 C CA . VAL A 1 242 ? 4.332 -1.132 11.528 1.00 95.75 242 VAL A CA 1
ATOM 1779 C C . VAL A 1 242 ? 3.292 -0.585 10.558 1.00 95.75 242 VAL A C 1
ATOM 1781 O O . VAL A 1 242 ? 2.706 0.459 10.836 1.00 95.75 242 VAL A O 1
ATOM 1784 N N . LEU A 1 243 ? 3.003 -1.300 9.469 1.00 97.81 243 LEU A N 1
ATOM 1785 C CA . LEU A 1 243 ? 2.050 -0.872 8.444 1.00 97.81 243 LEU A CA 1
ATOM 1786 C C . LEU A 1 243 ? 0.632 -0.738 9.004 1.00 97.81 243 LEU A C 1
ATOM 1788 O O . LEU A 1 243 ? 0.004 0.301 8.798 1.00 97.81 243 LEU A O 1
ATOM 1792 N N . ALA A 1 244 ? 0.156 -1.707 9.794 1.00 95.94 244 ALA A N 1
ATOM 1793 C CA . ALA A 1 244 ? -1.159 -1.631 10.435 1.00 95.94 244 ALA A CA 1
ATOM 1794 C C . ALA A 1 244 ? -1.294 -0.404 11.357 1.00 95.94 244 ALA A C 1
ATOM 1796 O O . ALA A 1 244 ? -2.324 0.272 11.357 1.00 95.94 244 ALA A O 1
ATOM 1797 N N . GLN A 1 245 ? -0.243 -0.056 12.108 1.00 95.12 245 GLN A N 1
ATOM 1798 C CA . GLN A 1 245 ? -0.245 1.126 12.978 1.00 95.12 245 GLN A CA 1
ATOM 1799 C C . GLN A 1 245 ? -0.271 2.453 12.206 1.00 95.12 245 GLN A C 1
ATOM 1801 O O . GLN A 1 245 ? -0.698 3.467 12.767 1.00 95.12 245 GLN A O 1
ATOM 1806 N N . ARG A 1 246 ? 0.155 2.466 10.936 1.00 97.31 246 ARG A N 1
ATOM 1807 C CA . ARG A 1 246 ? 0.079 3.649 10.064 1.00 97.31 246 ARG A CA 1
ATOM 1808 C C . ARG A 1 246 ? -1.294 3.875 9.470 1.00 97.31 246 ARG A C 1
ATOM 1810 O O . ARG A 1 246 ? -1.573 5.003 9.080 1.00 97.31 246 ARG A O 1
ATOM 1817 N N . VAL A 1 247 ? -2.165 2.875 9.443 1.00 96.81 247 VAL A N 1
ATOM 1818 C CA . VAL A 1 247 ? -3.519 3.061 8.921 1.00 96.81 247 VAL A CA 1
ATOM 1819 C C . VAL A 1 247 ? -4.338 3.896 9.913 1.00 96.81 247 VAL A C 1
ATOM 1821 O O . VAL A 1 247 ? -4.374 3.633 11.121 1.00 96.81 247 VAL A O 1
ATOM 1824 N N . GLY A 1 248 ? -4.952 4.971 9.420 1.00 93.50 248 GLY A N 1
ATOM 1825 C CA . GLY A 1 248 ? -5.915 5.779 10.166 1.00 93.50 248 GLY A CA 1
ATOM 1826 C C . GLY A 1 248 ? -7.214 5.011 10.430 1.00 93.50 248 GLY A C 1
ATOM 1827 O O . GLY A 1 248 ? -7.526 4.084 9.689 1.00 93.50 248 GLY A O 1
ATOM 1828 N N . PRO A 1 249 ? -8.008 5.369 11.453 1.00 87.44 249 PRO A N 1
ATOM 1829 C CA . PRO A 1 249 ? -9.375 4.860 11.571 1.00 87.44 249 PRO A CA 1
ATOM 1830 C C . PRO A 1 249 ? -10.174 5.152 10.292 1.00 87.44 249 PRO A C 1
ATOM 1832 O O . PRO A 1 249 ? -10.199 6.292 9.833 1.00 87.44 249 PRO A O 1
ATOM 1835 N N . GLY A 1 250 ? -10.794 4.129 9.702 1.00 89.31 250 GLY A N 1
ATOM 1836 C CA . GLY A 1 250 ? -11.441 4.215 8.385 1.00 89.31 250 GLY A CA 1
ATOM 1837 C C . GLY A 1 250 ? -10.489 4.286 7.191 1.00 89.31 250 GLY A C 1
ATOM 1838 O O . GLY A 1 250 ? -10.943 4.447 6.059 1.00 89.31 250 GLY A O 1
ATOM 1839 N N . GLY A 1 251 ? -9.183 4.222 7.439 1.00 95.19 251 GLY A N 1
ATOM 1840 C CA . GLY A 1 251 ? -8.150 4.223 6.418 1.00 95.19 251 GLY A CA 1
ATOM 1841 C C . GLY A 1 251 ? -8.035 2.869 5.729 1.00 95.19 251 GLY A C 1
ATOM 1842 O O . GLY A 1 251 ? -8.529 1.844 6.210 1.00 95.19 251 GLY A O 1
ATOM 1843 N N . ARG A 1 252 ? -7.361 2.870 4.584 1.00 97.50 252 ARG A N 1
ATOM 1844 C CA . ARG A 1 252 ? -7.180 1.701 3.727 1.00 97.50 252 ARG A CA 1
ATOM 1845 C C . ARG A 1 252 ? -5.714 1.322 3.615 1.00 97.50 252 ARG A C 1
ATOM 1847 O O . ARG A 1 252 ? -4.835 2.180 3.609 1.00 97.50 252 ARG A O 1
ATOM 1854 N N . LEU A 1 253 ? -5.475 0.024 3.509 1.00 98.38 253 LEU A N 1
ATOM 1855 C CA . LEU A 1 253 ? -4.173 -0.575 3.272 1.00 98.38 253 LEU A CA 1
ATOM 1856 C C . LEU A 1 253 ? -4.238 -1.358 1.963 1.00 98.38 253 LEU A C 1
ATOM 1858 O O . LEU A 1 253 ? -5.094 -2.225 1.820 1.00 98.38 253 LEU A O 1
ATOM 1862 N N . LEU A 1 254 ? -3.357 -1.053 1.019 1.00 98.44 254 LEU A N 1
ATOM 1863 C CA . LEU A 1 254 ? -3.246 -1.750 -0.256 1.00 98.44 254 LEU A CA 1
ATOM 1864 C C . LEU A 1 254 ? -1.932 -2.528 -0.281 1.00 98.44 254 LEU A C 1
ATOM 1866 O O . LEU A 1 254 ? -0.859 -1.928 -0.261 1.00 98.44 254 LEU A O 1
ATOM 1870 N N . LEU A 1 255 ? -2.029 -3.851 -0.306 1.00 98.56 255 LEU A N 1
ATOM 1871 C CA . LEU A 1 255 ? -0.900 -4.771 -0.319 1.00 98.56 255 LEU A CA 1
ATOM 1872 C C . LEU A 1 255 ? -0.837 -5.478 -1.668 1.00 98.56 255 LEU A C 1
ATOM 1874 O O . LEU A 1 255 ? -1.864 -5.918 -2.173 1.00 98.56 255 LEU A O 1
ATOM 1878 N N . SER A 1 256 ? 0.350 -5.620 -2.237 1.00 97.69 256 SER A N 1
ATOM 1879 C CA . SER A 1 256 ? 0.596 -6.405 -3.454 1.00 97.69 256 SER A CA 1
ATOM 1880 C C . SER A 1 256 ? 2.039 -6.901 -3.445 1.00 97.69 256 SER A C 1
ATOM 1882 O O . SER A 1 256 ? 2.777 -6.580 -2.517 1.00 97.69 256 SER A O 1
ATOM 1884 N N . GLY A 1 257 ? 2.445 -7.673 -4.452 1.00 93.44 257 GLY A N 1
ATOM 1885 C CA . GLY A 1 257 ? 3.805 -8.218 -4.539 1.00 93.44 257 GLY A CA 1
ATOM 1886 C C . GLY A 1 257 ? 3.964 -9.617 -3.947 1.00 93.44 257 GLY A C 1
ATOM 1887 O O . GLY A 1 257 ? 5.090 -10.087 -3.797 1.00 93.44 257 GLY A O 1
ATOM 1888 N N . MET A 1 258 ? 2.857 -10.291 -3.631 1.00 96.19 258 MET A N 1
ATOM 1889 C CA . MET A 1 258 ? 2.834 -11.659 -3.106 1.00 96.19 258 MET A CA 1
ATOM 1890 C C . MET A 1 258 ? 2.246 -12.639 -4.119 1.00 96.19 258 MET A C 1
ATOM 1892 O O . MET A 1 258 ? 1.393 -12.264 -4.930 1.00 96.19 258 MET A O 1
ATOM 1896 N N . LEU A 1 259 ? 2.680 -13.894 -4.053 1.00 91.50 259 LEU A N 1
ATOM 1897 C CA . LEU A 1 259 ? 2.101 -14.977 -4.841 1.00 91.50 259 LEU A CA 1
ATOM 1898 C C . LEU A 1 259 ? 0.785 -15.454 -4.218 1.00 91.50 259 LEU A C 1
ATOM 1900 O O . LEU A 1 259 ? 0.578 -15.343 -3.009 1.00 91.50 259 LEU A O 1
ATOM 1904 N N . ALA A 1 260 ? -0.087 -16.059 -5.026 1.00 90.25 260 ALA A N 1
ATOM 1905 C CA . ALA A 1 260 ? -1.368 -16.595 -4.552 1.00 90.25 260 ALA A CA 1
ATOM 1906 C C . ALA A 1 260 ? -1.226 -17.583 -3.379 1.00 90.25 260 ALA A C 1
ATOM 1908 O O . ALA A 1 260 ? -2.035 -17.563 -2.457 1.00 90.25 260 ALA A O 1
ATOM 1909 N N . ALA A 1 261 ? -0.164 -18.393 -3.374 1.00 88.75 261 ALA A N 1
ATOM 1910 C CA . ALA A 1 261 ? 0.122 -19.334 -2.291 1.00 88.75 261 ALA A CA 1
ATOM 1911 C C . ALA A 1 261 ? 0.505 -18.654 -0.959 1.00 88.75 261 ALA A C 1
ATOM 1913 O O . ALA A 1 261 ? 0.404 -19.279 0.089 1.00 88.75 261 ALA A O 1
ATOM 1914 N N . GLU A 1 262 ? 0.942 -17.392 -0.991 1.00 92.88 262 GLU A N 1
ATOM 1915 C CA . GLU A 1 262 ? 1.378 -16.622 0.183 1.00 92.88 262 GLU A CA 1
ATOM 1916 C C . GLU A 1 262 ? 0.266 -15.701 0.724 1.00 92.88 262 GLU A C 1
ATOM 1918 O O . GLU A 1 262 ? 0.395 -15.128 1.809 1.00 92.88 262 GLU A O 1
ATOM 1923 N N . ALA A 1 263 ? -0.827 -15.530 -0.030 1.00 93.69 263 ALA A N 1
ATOM 1924 C CA . ALA A 1 263 ? -1.863 -14.541 0.256 1.00 93.69 263 ALA A CA 1
ATOM 1925 C C . ALA A 1 263 ? -2.577 -14.792 1.594 1.00 93.69 263 ALA A C 1
ATOM 1927 O O . ALA A 1 263 ? -2.866 -13.839 2.319 1.00 93.69 263 ALA A O 1
ATOM 1928 N N . ASP A 1 264 ? -2.816 -16.055 1.953 1.00 93.56 264 ASP A N 1
ATOM 1929 C CA . ASP A 1 264 ? -3.511 -16.432 3.189 1.00 93.56 264 ASP A CA 1
ATOM 1930 C C . ASP A 1 264 ? -2.737 -16.027 4.445 1.00 93.56 264 ASP A C 1
ATOM 1932 O O . ASP A 1 264 ? -3.318 -15.445 5.367 1.00 93.56 264 ASP A O 1
ATOM 1936 N N . ASP A 1 265 ? -1.425 -16.262 4.455 1.00 91.25 265 ASP A N 1
ATOM 1937 C CA . ASP A 1 265 ? -0.550 -15.911 5.573 1.00 91.25 265 ASP A CA 1
ATOM 1938 C C . ASP A 1 265 ? -0.457 -14.393 5.740 1.00 91.25 265 ASP A C 1
ATOM 1940 O O . ASP A 1 265 ? -0.587 -13.863 6.851 1.00 91.25 265 ASP A O 1
ATOM 1944 N N . VAL A 1 266 ? -0.294 -13.671 4.624 1.00 97.62 266 VAL A N 1
ATOM 1945 C CA . VAL A 1 266 ? -0.287 -12.204 4.624 1.00 97.62 266 VAL A CA 1
ATOM 1946 C C . VAL A 1 266 ? -1.629 -11.686 5.138 1.00 97.62 266 VAL A C 1
ATOM 1948 O O . VAL A 1 266 ? -1.667 -10.896 6.082 1.00 97.62 266 VAL A O 1
ATOM 1951 N N . ARG A 1 267 ? -2.748 -12.172 4.599 1.00 96.56 267 ARG A N 1
ATOM 1952 C CA . ARG A 1 267 ? -4.099 -11.791 5.028 1.00 96.56 267 ARG A CA 1
ATOM 1953 C C . ARG A 1 267 ? -4.306 -12.004 6.523 1.00 96.56 267 ARG A C 1
ATOM 1955 O O . ARG A 1 267 ? -4.748 -11.080 7.209 1.00 96.56 267 ARG A O 1
ATOM 1962 N N . ALA A 1 268 ? -3.963 -13.182 7.039 1.00 87.81 268 ALA A N 1
ATOM 1963 C CA . ALA A 1 268 ? -4.100 -13.508 8.454 1.00 87.81 268 ALA A CA 1
ATOM 1964 C C . ALA A 1 268 ? -3.296 -12.546 9.342 1.00 87.81 268 ALA A C 1
ATOM 1966 O O . AL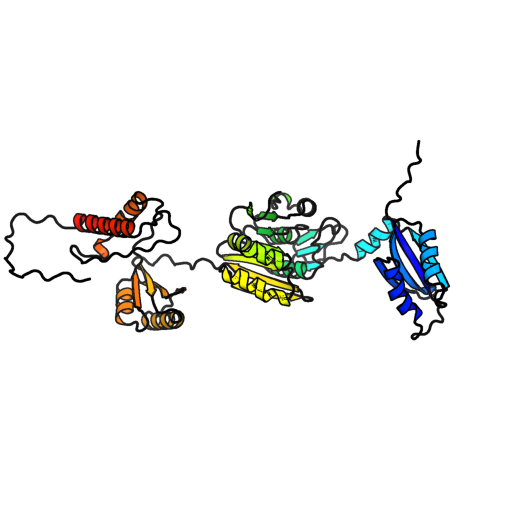A A 1 268 ? -3.805 -12.083 10.368 1.00 87.81 268 ALA A O 1
ATOM 1967 N N . ALA A 1 269 ? -2.081 -12.171 8.926 1.00 91.00 269 ALA A N 1
ATOM 1968 C CA . ALA A 1 269 ? -1.245 -11.233 9.668 1.00 91.00 269 ALA A CA 1
ATOM 1969 C C . ALA A 1 269 ? -1.906 -9.851 9.830 1.00 91.00 269 ALA A C 1
ATOM 1971 O O . ALA A 1 269 ? -1.880 -9.284 10.927 1.00 91.00 269 ALA A O 1
ATOM 1972 N N . TYR A 1 270 ? -2.526 -9.306 8.783 1.00 96.56 270 TYR A N 1
ATOM 1973 C CA . TYR A 1 270 ? -3.180 -7.994 8.863 1.00 96.56 270 TYR A CA 1
ATOM 1974 C C . TYR A 1 270 ? -4.563 -8.054 9.517 1.00 96.56 270 TYR A C 1
ATOM 1976 O O . TYR A 1 270 ? -4.913 -7.156 10.287 1.00 96.56 270 TYR A O 1
ATOM 1984 N N . VAL A 1 271 ? -5.325 -9.130 9.296 1.00 90.31 271 VAL A N 1
ATOM 1985 C CA . VAL A 1 271 ? -6.615 -9.341 9.973 1.00 90.31 271 VAL A CA 1
ATOM 1986 C C . VAL A 1 271 ? -6.434 -9.471 11.485 1.00 90.31 271 VAL A C 1
ATOM 1988 O O . VAL A 1 271 ? -7.164 -8.837 12.248 1.00 90.31 271 VAL A O 1
ATOM 1991 N N . GLY A 1 272 ? -5.393 -10.178 11.938 1.00 81.81 272 GLY A N 1
ATOM 1992 C CA . GLY A 1 272 ? -5.032 -10.269 13.358 1.00 81.81 272 GLY A CA 1
ATOM 1993 C C . GLY A 1 272 ? -4.693 -8.924 14.018 1.00 81.81 272 GLY A C 1
ATOM 1994 O O . GLY A 1 272 ? -4.635 -8.837 15.243 1.00 81.81 272 GLY A O 1
ATOM 1995 N N . ARG A 1 273 ? -4.504 -7.859 13.227 1.00 90.69 273 ARG A N 1
ATOM 1996 C CA . ARG A 1 273 ? -4.218 -6.485 13.678 1.00 90.69 273 ARG A CA 1
ATOM 1997 C C . ARG A 1 273 ? -5.426 -5.551 13.562 1.00 90.69 273 ARG A C 1
ATOM 1999 O O . ARG A 1 273 ? -5.283 -4.338 13.699 1.00 90.69 273 ARG A O 1
ATOM 2006 N N . GLY A 1 274 ? -6.616 -6.109 13.338 1.00 83.81 274 GLY A N 1
ATOM 2007 C CA . GLY A 1 274 ? -7.883 -5.377 13.314 1.00 83.81 274 GLY A CA 1
ATOM 2008 C C . GLY A 1 274 ? -8.259 -4.796 11.953 1.00 83.81 274 GLY A C 1
ATOM 2009 O O . GLY A 1 274 ? -9.247 -4.069 11.866 1.00 83.81 274 GLY A O 1
ATOM 2010 N N . LEU A 1 275 ? -7.506 -5.105 10.893 1.00 93.94 275 LEU A N 1
ATOM 2011 C CA . LEU A 1 275 ? -7.919 -4.769 9.536 1.00 93.94 275 LEU A CA 1
ATOM 2012 C C . LEU A 1 275 ? -8.923 -5.794 9.005 1.00 93.94 275 LEU A C 1
ATOM 2014 O O . LEU A 1 275 ? -8.909 -6.968 9.362 1.00 93.94 275 LEU A O 1
ATOM 2018 N N . ARG A 1 276 ? -9.787 -5.350 8.101 1.00 93.12 276 ARG A N 1
ATOM 2019 C CA . ARG A 1 276 ? -10.766 -6.184 7.411 1.00 93.12 276 ARG A CA 1
ATOM 2020 C C . ARG A 1 276 ? -10.448 -6.202 5.925 1.00 93.12 276 ARG A C 1
ATOM 2022 O O . ARG A 1 276 ? -10.274 -5.140 5.334 1.00 93.12 276 ARG A O 1
ATOM 2029 N N . LEU A 1 277 ? -10.405 -7.385 5.318 1.00 95.25 277 LEU A N 1
ATOM 2030 C CA . LEU A 1 277 ? -10.291 -7.511 3.866 1.00 95.25 277 LEU A CA 1
ATOM 2031 C C . LEU A 1 277 ? -11.538 -6.915 3.193 1.00 95.25 277 LEU A C 1
ATOM 2033 O O . LEU A 1 277 ? -12.665 -7.238 3.566 1.00 95.25 277 LEU A O 1
ATOM 2037 N N . VAL A 1 278 ? -11.328 -6.038 2.213 1.00 94.62 278 VAL A N 1
ATOM 2038 C CA . VAL A 1 278 ? -12.392 -5.379 1.438 1.00 94.62 278 VAL A CA 1
ATOM 2039 C C . VAL A 1 278 ? -12.407 -5.862 -0.006 1.00 94.62 278 VAL A C 1
ATOM 2041 O O . VAL A 1 278 ? -13.476 -6.002 -0.593 1.00 94.62 278 VAL A O 1
ATOM 2044 N N . ARG A 1 279 ? -11.228 -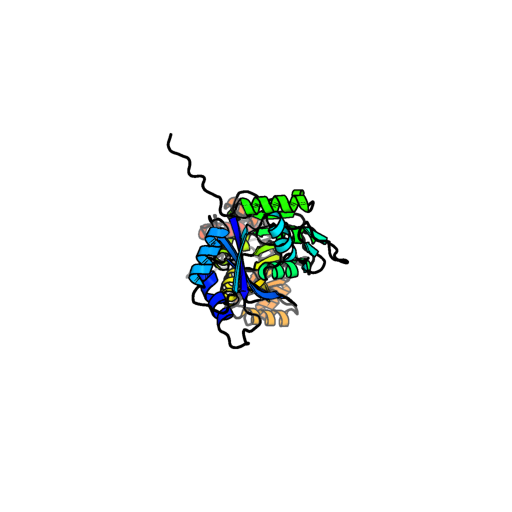6.085 -0.587 1.00 95.19 279 ARG A N 1
ATOM 2045 C CA . ARG A 1 279 ? -11.060 -6.503 -1.980 1.00 95.19 279 ARG A CA 1
ATOM 2046 C C . ARG A 1 279 ? -9.813 -7.367 -2.093 1.00 95.19 279 ARG A C 1
ATOM 2048 O O . ARG A 1 279 ? -8.812 -7.068 -1.450 1.00 95.19 279 ARG A O 1
ATOM 2055 N N . GLU A 1 280 ? -9.882 -8.392 -2.922 1.00 96.75 280 GLU A N 1
ATOM 2056 C CA . GLU A 1 280 ? -8.763 -9.258 -3.278 1.00 96.75 280 GLU A CA 1
ATOM 2057 C C . GLU A 1 280 ? -8.857 -9.536 -4.775 1.00 96.75 280 GLU A C 1
ATOM 2059 O O . GLU A 1 280 ? -9.945 -9.822 -5.276 1.00 96.75 280 GLU A O 1
ATOM 2064 N N . GLU A 1 281 ? -7.747 -9.387 -5.488 1.00 96.62 281 GLU A N 1
ATOM 2065 C CA . GLU A 1 281 ? -7.660 -9.652 -6.924 1.00 96.62 281 GLU A CA 1
ATOM 2066 C C . GLU A 1 281 ? -6.355 -10.362 -7.238 1.00 96.62 281 GLU A C 1
ATOM 2068 O O . GLU A 1 281 ? -5.340 -10.124 -6.580 1.00 96.62 281 GLU A O 1
ATOM 2073 N N . ALA A 1 282 ? -6.386 -11.205 -8.265 1.00 94.44 282 ALA A N 1
ATOM 2074 C CA . ALA A 1 282 ? -5.226 -11.937 -8.729 1.00 94.44 282 ALA A CA 1
ATOM 2075 C C . ALA A 1 282 ? -5.039 -11.755 -10.236 1.00 94.44 282 ALA A C 1
ATOM 2077 O O . ALA A 1 282 ? -6.013 -11.750 -10.988 1.00 94.44 282 ALA A O 1
ATOM 2078 N N . GLU A 1 283 ? -3.787 -11.638 -10.663 1.00 90.75 283 GLU A N 1
ATOM 2079 C CA . GLU A 1 283 ? -3.387 -11.587 -12.069 1.00 90.75 283 GLU A CA 1
ATOM 2080 C C . GLU A 1 283 ? -2.013 -12.244 -12.217 1.00 90.75 283 GLU A C 1
ATOM 2082 O O . GLU A 1 283 ? -1.101 -11.955 -11.442 1.00 90.75 283 GLU A O 1
ATOM 2087 N N . ASP A 1 284 ? -1.884 -13.171 -13.168 1.00 89.38 284 ASP A N 1
ATOM 2088 C CA . ASP A 1 284 ? -0.641 -13.894 -13.478 1.00 89.38 284 ASP A CA 1
ATOM 2089 C C . ASP A 1 284 ? 0.065 -14.506 -12.253 1.00 89.38 284 ASP A C 1
ATOM 2091 O O . ASP A 1 284 ? 1.286 -14.470 -12.113 1.00 89.38 284 ASP A O 1
ATOM 2095 N N . GLY A 1 285 ? -0.722 -15.061 -11.325 1.00 89.12 285 GLY A N 1
ATOM 2096 C CA . GLY A 1 285 ? -0.228 -15.697 -10.098 1.00 89.12 285 GLY A CA 1
ATOM 2097 C C . GLY A 1 285 ? 0.120 -14.733 -8.957 1.00 89.12 285 GLY A C 1
ATOM 2098 O O . GLY A 1 285 ? 0.401 -15.190 -7.846 1.00 89.12 285 GLY A O 1
ATOM 2099 N N . TRP A 1 286 ? 0.045 -13.423 -9.194 1.00 93.81 286 TRP A N 1
ATOM 2100 C CA . TRP A 1 286 ? 0.241 -12.379 -8.191 1.00 93.81 286 TRP A CA 1
ATOM 2101 C C . TRP A 1 286 ? -1.080 -11.932 -7.586 1.00 93.81 286 TRP A C 1
ATOM 2103 O O . TRP A 1 286 ? -2.093 -11.877 -8.278 1.00 93.81 286 TRP A O 1
ATOM 2113 N N . VAL A 1 287 ? -1.058 -11.561 -6.307 1.00 95.81 287 VAL A N 1
ATOM 2114 C CA . VAL A 1 287 ? -2.242 -11.107 -5.571 1.00 95.81 287 VAL A CA 1
ATOM 2115 C C . VAL A 1 287 ? -2.071 -9.679 -5.072 1.00 95.81 287 VAL A C 1
ATOM 2117 O O . VAL A 1 287 ? -1.016 -9.293 -4.564 1.00 95.81 287 VAL A O 1
ATOM 2120 N N . MET A 1 288 ? -3.160 -8.920 -5.170 1.00 98.00 288 MET A N 1
ATOM 2121 C CA . MET A 1 288 ? -3.362 -7.645 -4.499 1.00 98.00 288 MET A CA 1
ATOM 2122 C C . MET A 1 288 ? -4.525 -7.766 -3.512 1.00 98.00 288 MET A C 1
ATOM 2124 O O . MET A 1 288 ? -5.577 -8.319 -3.827 1.00 98.00 288 MET A O 1
ATOM 2128 N N . MET A 1 289 ? -4.345 -7.206 -2.320 1.00 98.31 289 MET A N 1
ATOM 2129 C CA . MET A 1 289 ? -5.370 -7.098 -1.291 1.00 98.31 289 MET A CA 1
ATOM 2130 C C . MET A 1 289 ? -5.561 -5.645 -0.880 1.00 98.31 289 MET A C 1
ATOM 2132 O O . MET A 1 289 ? -4.613 -4.949 -0.521 1.00 98.31 289 MET A O 1
ATOM 2136 N N . GLN A 1 290 ? -6.813 -5.210 -0.838 1.00 98.12 290 GLN A N 1
ATOM 2137 C CA . GLN A 1 290 ? -7.202 -3.973 -0.188 1.00 98.12 290 GLN A CA 1
ATOM 2138 C C . GLN A 1 290 ? -7.895 -4.301 1.132 1.00 98.12 290 GLN A C 1
ATOM 2140 O O . GLN A 1 290 ? -8.955 -4.932 1.156 1.00 98.12 290 GLN A O 1
ATOM 2145 N N . LEU A 1 291 ? -7.324 -3.822 2.229 1.00 97.75 291 LEU A N 1
ATOM 2146 C CA . LEU A 1 291 ? -7.888 -3.907 3.564 1.00 97.75 291 LEU A CA 1
ATOM 2147 C C . LEU A 1 291 ? -8.322 -2.526 4.059 1.00 97.75 291 LEU A C 1
ATOM 2149 O O . LEU A 1 291 ? -7.875 -1.489 3.572 1.00 97.75 291 LEU A O 1
ATOM 2153 N N . GLU A 1 292 ? -9.198 -2.513 5.048 1.00 95.69 292 GLU A N 1
ATOM 2154 C CA . GLU A 1 292 ? -9.667 -1.315 5.734 1.00 95.69 292 GLU A CA 1
ATOM 2155 C C . GLU A 1 292 ? -9.468 -1.509 7.231 1.00 95.69 292 GLU A C 1
ATOM 2157 O O . GLU A 1 292 ? -9.829 -2.557 7.767 1.00 95.69 292 GLU A O 1
ATOM 2162 N N . LEU A 1 293 ? -8.920 -0.504 7.913 1.00 93.56 293 LEU A N 1
ATOM 2163 C CA . LEU A 1 293 ? -9.033 -0.427 9.363 1.00 93.56 293 LEU A CA 1
ATOM 2164 C C . LEU A 1 293 ? -10.399 0.196 9.657 1.00 93.56 293 LEU A C 1
ATOM 2166 O O . LEU A 1 293 ? -10.578 1.378 9.352 1.00 93.56 293 LEU A O 1
ATOM 2170 N N . PRO A 1 294 ? -11.375 -0.541 10.215 1.00 83.38 294 PRO A N 1
ATOM 2171 C CA . PRO A 1 294 ? -12.682 0.029 10.494 1.00 83.38 294 PRO A CA 1
ATOM 2172 C C . PRO A 1 294 ? -12.539 1.286 11.352 1.00 83.38 294 PRO A C 1
ATOM 2174 O O . PRO A 1 294 ? -11.640 1.391 12.193 1.00 83.38 294 PRO A O 1
ATOM 2177 N N . HIS A 1 295 ? -13.440 2.252 11.170 1.00 71.38 295 HIS A N 1
ATOM 2178 C CA . HIS A 1 295 ? -13.607 3.257 12.211 1.00 71.38 295 HIS A CA 1
ATOM 2179 C C . HIS A 1 295 ? -13.861 2.515 13.524 1.00 71.38 295 HIS A C 1
ATOM 2181 O O . HIS A 1 295 ? -14.657 1.571 13.546 1.00 71.38 295 HIS A O 1
ATOM 2187 N N . ALA A 1 296 ? -13.222 2.957 14.615 1.00 56.59 296 ALA A N 1
ATOM 2188 C CA . ALA A 1 296 ? -13.738 2.620 15.935 1.00 56.59 296 ALA A CA 1
ATOM 2189 C C . ALA A 1 296 ? -15.248 2.894 15.883 1.00 56.59 296 ALA A C 1
ATOM 2191 O O . ALA A 1 296 ? -15.618 3.951 15.346 1.00 56.59 296 ALA A O 1
ATOM 2192 N N . PRO A 1 297 ? -16.103 1.942 16.303 1.00 45.03 297 PRO A N 1
ATOM 2193 C CA . PRO A 1 297 ? -17.540 2.084 16.153 1.00 45.03 297 PRO A CA 1
ATOM 2194 C C . PRO A 1 297 ? -17.916 3.484 16.620 1.00 45.03 297 PRO A C 1
ATOM 2196 O O . PRO A 1 297 ? -17.524 3.903 17.712 1.00 45.03 297 PRO A O 1
ATOM 2199 N N . LYS A 1 298 ? -18.581 4.251 15.745 1.00 36.47 298 LYS A N 1
ATOM 2200 C CA . LYS A 1 298 ? -19.182 5.519 16.144 1.00 36.47 298 LYS A CA 1
ATOM 2201 C C . LYS A 1 298 ? -20.206 5.154 17.206 1.00 36.47 298 LYS A C 1
ATOM 2203 O O . LYS A 1 298 ? -21.339 4.817 16.889 1.00 36.47 298 LYS A O 1
ATOM 2208 N N . VAL A 1 299 ? -19.780 5.209 18.458 1.00 43.16 299 VAL A N 1
ATOM 2209 C CA . VAL A 1 299 ? -20.649 5.418 19.601 1.00 43.16 299 VAL A CA 1
ATOM 2210 C C . VAL A 1 299 ? -21.316 6.748 19.280 1.00 43.16 299 VAL A C 1
ATOM 2212 O O . VAL A 1 299 ? -20.689 7.806 19.385 1.00 43.16 299 VAL A O 1
ATOM 2215 N N . SER A 1 300 ? -22.518 6.697 18.701 1.00 36.34 300 SER A N 1
ATOM 2216 C CA . SER A 1 300 ? -23.327 7.893 18.507 1.00 36.34 300 SER A CA 1
ATOM 2217 C C . SER A 1 300 ? -23.350 8.613 19.852 1.00 36.34 300 SER A C 1
ATOM 2219 O O . SER A 1 300 ? -23.564 7.938 20.862 1.00 36.34 300 SER A O 1
ATOM 2221 N N . PRO A 1 301 ? -23.083 9.932 19.918 1.00 38.75 301 PRO A N 1
ATOM 2222 C CA . PRO A 1 301 ? -23.279 10.638 21.171 1.00 38.75 301 PRO A CA 1
ATOM 2223 C C . PRO A 1 301 ? -24.698 10.301 21.634 1.00 38.75 301 PRO A C 1
ATOM 2225 O O . PRO A 1 301 ? -25.621 10.370 20.809 1.00 38.75 301 PRO A O 1
ATOM 2228 N N . PRO A 1 302 ? -24.863 9.818 22.875 1.00 43.38 302 PRO A N 1
ATOM 2229 C CA . PRO A 1 302 ? -26.155 9.343 23.307 1.00 43.38 302 PRO A CA 1
ATOM 2230 C C . PRO A 1 302 ? -27.183 10.462 23.125 1.00 43.38 302 PRO A C 1
ATOM 2232 O O . PRO A 1 302 ? -26.854 11.634 23.354 1.00 43.38 302 PRO A O 1
ATOM 2235 N N . PRO A 1 303 ? -28.425 10.141 22.727 1.00 48.69 303 PRO A N 1
ATOM 2236 C CA . PRO A 1 303 ? -29.508 11.096 22.890 1.00 48.69 303 PRO A CA 1
ATOM 2237 C C . PRO A 1 303 ? -29.505 11.600 24.346 1.00 48.69 303 PRO A C 1
ATOM 2239 O O . PRO A 1 303 ? -29.144 10.833 25.243 1.00 48.69 303 PRO A O 1
ATOM 2242 N N . PRO A 1 304 ? -29.852 12.872 24.608 1.00 50.50 304 PRO A N 1
ATOM 2243 C CA . PRO A 1 304 ? -29.835 13.421 25.961 1.00 50.50 304 PRO A CA 1
ATOM 2244 C C . PRO A 1 304 ? -30.565 12.486 26.939 1.00 50.50 304 PRO A C 1
ATOM 2246 O O . PRO A 1 304 ? -31.746 12.205 26.752 1.00 50.50 304 PRO A O 1
ATOM 2249 N N . GLY A 1 305 ? -29.850 11.972 27.946 1.00 63.94 305 GLY A N 1
ATOM 2250 C CA . GLY A 1 305 ? -30.383 11.023 28.935 1.00 63.94 305 GLY A CA 1
ATOM 2251 C C . GLY A 1 305 ? -30.147 9.530 28.656 1.00 63.94 305 GLY A C 1
ATOM 2252 O O . GLY A 1 305 ? -30.517 8.715 29.499 1.00 63.94 305 GLY A O 1
ATOM 2253 N N . ALA A 1 306 ? -29.519 9.154 27.537 1.00 75.44 306 ALA A N 1
ATOM 2254 C CA . ALA A 1 306 ? -29.105 7.774 27.277 1.00 75.44 306 ALA A CA 1
ATOM 2255 C C . ALA A 1 306 ? -27.667 7.514 27.750 1.00 75.44 306 ALA A C 1
ATOM 2257 O O . ALA A 1 306 ? -26.749 8.298 27.524 1.00 75.44 306 ALA A O 1
ATOM 2258 N N . GLU A 1 307 ? -27.460 6.377 28.395 1.00 85.38 307 GLU A N 1
ATOM 2259 C CA . GLU A 1 307 ? -26.179 5.964 28.952 1.00 85.38 307 GLU A CA 1
ATOM 2260 C C . GLU A 1 307 ? -25.472 4.985 28.024 1.00 85.38 307 GLU A C 1
ATOM 2262 O O . GLU A 1 307 ? -26.107 4.299 27.224 1.00 85.38 307 GLU A O 1
ATOM 2267 N N . ALA A 1 308 ? -24.145 4.904 28.118 1.00 88.81 308 ALA A N 1
ATOM 2268 C CA . ALA A 1 308 ? -23.380 3.862 27.440 1.00 88.81 308 ALA A CA 1
ATOM 2269 C C . ALA A 1 308 ? -23.441 2.560 28.253 1.00 88.81 308 ALA A C 1
ATOM 2271 O O . ALA A 1 308 ? -23.021 2.513 29.414 1.00 88.81 308 ALA A O 1
ATOM 2272 N N . LEU A 1 309 ? -23.949 1.504 27.625 1.00 92.94 309 LEU A N 1
ATOM 2273 C CA . LEU A 1 309 ? -24.200 0.200 28.221 1.00 92.94 309 LEU A CA 1
ATOM 2274 C C . LEU A 1 309 ? -23.273 -0.859 27.622 1.00 92.94 309 LEU A C 1
ATOM 2276 O O . LEU A 1 309 ? -22.988 -0.853 26.425 1.00 92.94 309 LEU A O 1
ATOM 2280 N N . PHE A 1 310 ? -22.851 -1.800 28.460 1.00 94.62 310 PHE A N 1
ATOM 2281 C CA . PHE A 1 310 ? -22.208 -3.040 28.042 1.00 94.62 310 PHE A CA 1
ATOM 2282 C C . PHE A 1 310 ? -22.934 -4.220 28.679 1.00 94.62 310 PHE A C 1
ATOM 2284 O O . PHE A 1 310 ? -22.942 -4.365 29.907 1.00 94.62 310 PHE A O 1
ATOM 2291 N N . VAL A 1 311 ? -23.542 -5.061 27.848 1.00 96.19 311 VAL A N 1
ATOM 2292 C CA . VAL A 1 311 ? -24.224 -6.280 28.281 1.00 96.19 311 VAL A CA 1
ATOM 2293 C C . VAL A 1 311 ? -23.272 -7.449 28.071 1.00 96.19 311 VAL A C 1
ATOM 2295 O O . VAL A 1 311 ? -22.939 -7.785 26.941 1.00 96.19 311 VAL A O 1
ATOM 2298 N N . ALA A 1 312 ? -22.795 -8.034 29.165 1.00 95.25 312 ALA A N 1
ATOM 2299 C CA . ALA A 1 312 ? -21.817 -9.114 29.137 1.00 95.25 312 ALA A CA 1
ATOM 2300 C C . ALA A 1 312 ? -22.502 -10.477 28.977 1.00 95.25 312 ALA A C 1
ATOM 2302 O O . ALA A 1 312 ? -23.491 -10.744 29.662 1.00 95.25 312 ALA A O 1
ATOM 2303 N N . CYS A 1 313 ? -21.929 -11.383 28.192 1.00 95.88 313 CYS A N 1
ATOM 2304 C CA . CYS A 1 313 ? -22.341 -12.791 28.119 1.00 95.88 313 CYS A CA 1
ATOM 2305 C C . CYS A 1 313 ? -21.125 -13.724 28.133 1.00 95.88 313 CYS A C 1
ATOM 2307 O O . CYS A 1 313 ? -19.977 -13.279 28.177 1.00 95.88 313 CYS A O 1
ATOM 2309 N N . ALA A 1 314 ? -21.373 -15.035 28.119 1.00 93.56 314 ALA A N 1
ATOM 2310 C CA . ALA A 1 314 ? -20.301 -15.997 27.896 1.00 93.56 314 ALA A CA 1
ATOM 2311 C C . ALA A 1 314 ? -19.710 -15.823 26.476 1.00 93.56 314 ALA A C 1
ATOM 2313 O O . ALA A 1 314 ? -20.468 -15.520 25.547 1.00 93.56 314 ALA A O 1
ATOM 2314 N N . PRO A 1 315 ? -18.390 -16.021 26.291 1.00 90.69 315 PRO A N 1
ATOM 2315 C CA . PRO A 1 315 ? -17.757 -15.932 24.976 1.00 90.69 315 PRO A CA 1
ATOM 2316 C C . PRO A 1 315 ? -18.415 -16.858 23.947 1.00 90.69 315 PRO A C 1
ATOM 2318 O O . PRO A 1 315 ? -18.708 -18.014 24.253 1.00 90.69 315 PRO A O 1
ATOM 2321 N N . GLY A 1 316 ? -18.626 -16.360 22.731 1.00 86.94 316 GLY A N 1
ATOM 2322 C CA . GLY A 1 316 ? -19.294 -17.070 21.636 1.00 86.94 316 GLY A CA 1
ATOM 2323 C C . GLY A 1 316 ? -20.816 -16.882 21.589 1.00 86.94 316 GLY A C 1
ATOM 2324 O O . GLY A 1 316 ? -21.432 -17.228 20.582 1.00 86.94 316 GLY A O 1
ATOM 2325 N N . LEU A 1 317 ? -21.437 -16.326 22.637 1.00 94.50 317 LEU A N 1
ATOM 2326 C CA . LEU A 1 317 ? -22.878 -16.040 22.666 1.00 94.50 317 LEU A CA 1
ATOM 2327 C C . LEU A 1 317 ? -23.228 -14.618 22.214 1.00 94.50 317 LEU A C 1
ATOM 2329 O O . LEU A 1 317 ? -24.407 -14.274 22.164 1.00 94.50 317 LEU A O 1
ATOM 2333 N N . GLU A 1 318 ? -22.247 -13.786 21.871 1.00 95.88 318 GLU A N 1
ATOM 2334 C CA . GLU A 1 318 ? -22.458 -12.365 21.591 1.00 95.88 318 GLU A CA 1
ATOM 2335 C C . GLU A 1 318 ? -23.432 -12.104 20.422 1.00 95.88 318 GLU A C 1
ATOM 2337 O O . GLU A 1 318 ? -24.291 -11.229 20.563 1.00 95.88 318 GLU A O 1
ATOM 2342 N N . PRO A 1 319 ? -23.409 -12.867 19.306 1.00 89.31 319 PRO A N 1
ATOM 2343 C CA . PRO A 1 319 ? -24.406 -12.711 18.244 1.00 89.31 319 PRO A CA 1
ATOM 2344 C C . PRO A 1 319 ? -25.833 -13.043 18.707 1.00 89.31 319 PRO A C 1
ATOM 2346 O O . PRO A 1 319 ? -26.783 -12.371 18.311 1.00 89.31 319 PRO A O 1
ATOM 2349 N N . HIS A 1 320 ? -25.987 -14.048 19.574 1.00 94.88 320 HIS A N 1
ATOM 2350 C CA . HIS A 1 320 ? -27.286 -14.453 20.116 1.00 94.88 320 HIS A CA 1
ATOM 2351 C C . HIS A 1 320 ? -27.814 -13.443 21.134 1.00 94.88 320 HIS A C 1
ATOM 2353 O O . HIS A 1 320 ? -28.990 -13.088 21.092 1.00 94.88 320 HIS A O 1
ATOM 2359 N N . LEU A 1 321 ? -26.935 -12.929 21.998 1.00 95.94 321 LEU A N 1
ATOM 2360 C CA . LEU A 1 321 ? -27.258 -11.836 22.910 1.00 95.94 321 LEU A CA 1
ATOM 2361 C C . LEU A 1 321 ? -27.701 -10.589 22.130 1.00 95.94 321 LEU A C 1
ATOM 2363 O O . LEU A 1 321 ? -28.667 -9.938 22.515 1.00 95.94 321 LEU A O 1
ATOM 2367 N N . SER A 1 322 ? -27.028 -10.265 21.022 1.00 94.56 322 SER A N 1
ATOM 2368 C CA . SER A 1 322 ? -27.406 -9.128 20.173 1.00 94.56 322 SER A CA 1
ATOM 2369 C C . SER A 1 322 ? -28.814 -9.285 19.594 1.00 94.56 322 SER A C 1
ATOM 2371 O O . SER A 1 322 ? -29.603 -8.343 19.650 1.00 94.56 322 SER A O 1
ATOM 2373 N N . ALA A 1 323 ? -29.163 -10.486 19.122 1.00 91.88 323 ALA A N 1
ATOM 2374 C CA . ALA A 1 323 ? -30.507 -10.785 18.629 1.00 91.88 323 ALA A CA 1
ATOM 2375 C C . ALA A 1 323 ? -31.578 -10.690 19.736 1.00 91.88 323 ALA A C 1
ATOM 2377 O O . ALA A 1 323 ? -32.683 -10.209 19.490 1.00 91.88 323 ALA A O 1
ATOM 2378 N N . GLU A 1 324 ? -31.257 -11.105 20.965 1.00 95.75 324 GLU A N 1
ATOM 2379 C CA . GLU A 1 324 ? -32.160 -10.979 22.117 1.00 95.75 324 GLU A CA 1
ATOM 2380 C C . GLU A 1 324 ? -32.401 -9.505 22.492 1.00 95.75 324 GLU A C 1
ATOM 2382 O O . GLU A 1 324 ? -33.540 -9.084 22.701 1.00 95.75 324 GLU A O 1
ATOM 2387 N N . ILE A 1 325 ? -31.334 -8.699 22.502 1.00 95.06 325 ILE A N 1
ATOM 2388 C CA . ILE A 1 325 ? -31.397 -7.248 22.720 1.00 95.06 325 ILE A CA 1
ATOM 2389 C C . ILE A 1 325 ? -32.237 -6.568 21.633 1.00 95.06 325 ILE A C 1
ATOM 2391 O O . ILE A 1 325 ? -33.071 -5.717 21.950 1.00 95.06 325 ILE A O 1
ATOM 2395 N N . GLU A 1 326 ? -32.047 -6.948 20.369 1.00 94.31 326 GLU A N 1
ATOM 2396 C CA . GLU A 1 326 ? -32.832 -6.426 19.251 1.00 94.31 326 GLU A CA 1
ATOM 2397 C C . GLU A 1 326 ? -34.315 -6.777 19.392 1.00 94.31 326 GLU A C 1
ATOM 2399 O O . GLU A 1 326 ? -35.162 -5.899 19.237 1.00 94.31 326 GLU A O 1
ATOM 2404 N N . GLY A 1 327 ? -34.638 -8.018 19.763 1.00 91.94 327 GLY A N 1
ATOM 2405 C CA . GLY A 1 327 ? -36.018 -8.435 20.013 1.00 91.94 327 GLY A CA 1
ATOM 2406 C C . GLY A 1 327 ? -36.682 -7.680 21.169 1.00 91.94 327 GLY A C 1
ATOM 2407 O O . GLY A 1 327 ? -37.872 -7.375 21.099 1.00 91.94 327 GLY A O 1
ATOM 2408 N N . LEU A 1 328 ? -35.922 -7.347 22.216 1.00 94.12 328 LEU A N 1
ATOM 2409 C CA . LEU A 1 328 ? -36.435 -6.658 23.401 1.00 94.12 328 LEU A CA 1
ATOM 2410 C C . LEU A 1 328 ? -36.598 -5.145 23.196 1.00 94.12 328 LEU A C 1
ATOM 2412 O O . LEU A 1 328 ? -37.597 -4.566 23.624 1.00 94.12 328 LEU A O 1
ATOM 2416 N N . LEU A 1 329 ? -35.604 -4.495 22.586 1.00 91.31 329 LEU A N 1
ATOM 2417 C CA . LEU A 1 329 ? -35.535 -3.033 22.475 1.00 91.31 329 LEU A CA 1
ATOM 2418 C C . LEU A 1 329 ? -35.873 -2.506 21.073 1.00 91.31 329 LEU A C 1
ATOM 2420 O O . LEU A 1 329 ? -35.940 -1.291 20.881 1.00 91.31 329 LEU A O 1
ATOM 2424 N N . GLY A 1 330 ? -36.049 -3.385 20.083 1.00 85.69 330 GLY A N 1
ATOM 2425 C CA . GLY A 1 330 ? -36.273 -3.011 18.684 1.00 85.69 330 GLY A CA 1
ATOM 2426 C C . GLY A 1 330 ? -35.061 -2.349 18.021 1.00 85.69 330 GLY A C 1
ATOM 2427 O O . GLY A 1 330 ? -35.218 -1.617 17.045 1.00 85.69 330 GLY A O 1
ATOM 2428 N N . ARG A 1 331 ? -33.859 -2.535 18.581 1.00 84.81 331 ARG A N 1
ATOM 2429 C CA . ARG A 1 331 ? -32.612 -1.928 18.096 1.00 84.81 331 ARG A CA 1
ATOM 2430 C C . ARG A 1 331 ? -31.407 -2.813 18.389 1.00 84.81 331 ARG A C 1
ATOM 2432 O O . ARG A 1 331 ? -31.317 -3.418 19.453 1.00 84.81 331 ARG A O 1
ATOM 2439 N N . THR A 1 332 ? -30.455 -2.827 17.465 1.00 80.56 332 THR A N 1
ATOM 2440 C CA . THR A 1 332 ? -29.233 -3.633 17.554 1.00 80.56 332 THR A CA 1
ATOM 2441 C C . THR A 1 332 ? -28.131 -2.921 18.333 1.00 80.56 332 THR A C 1
ATOM 2443 O O . THR A 1 332 ? -27.908 -1.722 18.144 1.00 80.56 332 THR A O 1
ATOM 2446 N N . GLY A 1 333 ? -27.393 -3.669 19.152 1.00 86.12 333 GLY A N 1
ATOM 2447 C CA . GLY A 1 333 ? -26.123 -3.218 19.722 1.00 86.12 333 GLY A CA 1
ATOM 2448 C C . GLY A 1 333 ? -24.916 -3.618 18.866 1.00 86.12 333 GLY A C 1
ATOM 2449 O O . GLY A 1 333 ? -25.022 -4.406 17.927 1.00 86.12 333 GLY A O 1
ATOM 2450 N N . VAL A 1 334 ? -23.748 -3.075 19.196 1.00 90.25 334 VAL A N 1
ATOM 2451 C CA . VAL A 1 334 ? -22.464 -3.429 18.585 1.00 90.25 334 VAL A CA 1
ATOM 2452 C C . VAL A 1 334 ? -21.905 -4.659 19.294 1.00 90.25 334 VAL A C 1
ATOM 2454 O O . VAL A 1 334 ? -21.581 -4.612 20.480 1.00 90.25 334 VAL A O 1
ATOM 2457 N N . VAL A 1 335 ? -21.780 -5.762 18.560 1.00 89.12 335 VAL A N 1
ATOM 2458 C CA . VAL A 1 335 ? -21.172 -7.005 19.051 1.00 89.12 335 VAL A CA 1
ATOM 2459 C C . VAL A 1 335 ? -19.676 -6.783 19.268 1.00 89.12 335 VAL A C 1
ATOM 2461 O O . VAL A 1 335 ? -18.963 -6.388 18.345 1.00 89.12 335 VAL A O 1
ATOM 2464 N N . THR A 1 336 ? -19.190 -7.046 20.478 1.00 88.44 336 THR A N 1
ATOM 2465 C CA . THR A 1 336 ? -17.767 -6.959 20.832 1.00 88.44 336 THR A CA 1
ATOM 2466 C C . THR A 1 336 ? -17.357 -8.195 21.633 1.00 88.44 336 THR A C 1
ATOM 2468 O O . THR A 1 336 ? -18.219 -8.869 22.187 1.00 88.44 336 THR A O 1
ATOM 2471 N N . PRO A 1 337 ? -16.065 -8.560 21.710 1.00 87.81 337 PRO A N 1
ATOM 2472 C CA . PRO A 1 337 ? -15.660 -9.740 22.474 1.00 87.81 337 PRO A CA 1
ATOM 2473 C C . PRO A 1 337 ? -16.166 -9.704 23.928 1.00 87.81 337 PRO A C 1
ATOM 2475 O O . PRO A 1 337 ? -15.853 -8.778 24.679 1.00 87.81 337 PRO A O 1
ATOM 2478 N N . GLY A 1 338 ? -16.931 -10.724 24.331 1.00 89.31 338 GLY A N 1
ATOM 2479 C CA . GLY A 1 338 ? -17.500 -10.859 25.673 1.00 89.31 338 GLY A CA 1
ATOM 2480 C C . GLY A 1 338 ? -18.835 -10.141 25.913 1.00 89.31 338 GLY A C 1
ATOM 2481 O O . GLY A 1 338 ? -19.323 -10.170 27.048 1.00 89.31 338 GLY A O 1
ATOM 2482 N N . GLY A 1 339 ? -19.438 -9.495 24.907 1.00 95.12 339 GLY A N 1
ATOM 2483 C CA . GLY A 1 339 ? -20.752 -8.876 25.074 1.00 95.12 339 GLY A CA 1
ATOM 2484 C C . GLY A 1 339 ? -21.251 -8.006 23.919 1.00 95.12 339 GLY A C 1
ATOM 2485 O O . GLY A 1 339 ? -20.831 -8.117 22.770 1.00 95.12 339 GLY A O 1
ATOM 2486 N N . VAL A 1 340 ? -22.197 -7.127 24.243 1.00 94.19 340 VAL A N 1
ATOM 2487 C CA . VAL A 1 340 ? -22.823 -6.191 23.302 1.00 94.19 340 VAL A CA 1
ATOM 2488 C C . VAL A 1 340 ? -22.807 -4.779 23.889 1.00 94.19 340 VAL A C 1
ATOM 2490 O O . VAL A 1 340 ? -23.267 -4.554 25.011 1.00 94.19 340 VAL A O 1
ATOM 2493 N N . GLU A 1 341 ? -22.276 -3.822 23.128 1.00 94.12 341 GLU A N 1
ATOM 2494 C CA . GLU A 1 341 ? -22.284 -2.393 23.455 1.00 94.12 341 GLU A CA 1
ATOM 2495 C C . GLU A 1 341 ? -23.508 -1.701 22.849 1.00 94.12 341 GLU A C 1
ATOM 2497 O O . GLU A 1 341 ? -23.823 -1.881 21.675 1.00 94.12 341 GLU A O 1
ATOM 2502 N N . LEU A 1 342 ? -24.203 -0.878 23.631 1.00 92.50 342 LEU A N 1
ATOM 2503 C CA . LEU A 1 342 ? -25.355 -0.109 23.158 1.00 92.50 342 LEU A CA 1
ATOM 2504 C C . LEU A 1 342 ? -25.574 1.149 23.998 1.00 92.50 342 LEU A C 1
ATOM 2506 O O . LEU A 1 342 ? -24.949 1.329 25.040 1.00 92.50 342 LEU A O 1
ATOM 2510 N N . HIS A 1 343 ? -26.504 1.997 23.564 1.00 89.44 343 HIS A N 1
ATOM 2511 C CA . HIS A 1 343 ? -27.019 3.089 24.384 1.00 89.44 343 HIS A CA 1
ATOM 2512 C C . HIS A 1 343 ? -28.433 2.802 24.860 1.00 89.44 343 HIS A C 1
ATOM 2514 O O . HIS A 1 343 ? -29.214 2.190 24.130 1.00 89.44 343 HIS A O 1
ATOM 2520 N N . GLY A 1 344 ? -28.768 3.269 26.060 1.00 88.25 344 GLY A N 1
ATOM 2521 C CA . GLY A 1 344 ? -30.123 3.175 26.591 1.00 88.25 344 GLY A CA 1
ATOM 2522 C C . GLY A 1 344 ? -30.340 4.029 27.829 1.00 88.25 344 GLY A C 1
ATOM 2523 O O . GLY A 1 344 ? -29.390 4.389 28.520 1.00 88.25 344 GLY A O 1
ATOM 2524 N N . ASP A 1 345 ? -31.591 4.380 28.087 1.00 88.00 345 ASP A N 1
ATOM 2525 C CA . ASP A 1 345 ? -31.990 5.099 29.293 1.00 88.00 345 ASP A CA 1
ATOM 2526 C C . ASP A 1 345 ? -32.196 4.141 30.489 1.00 88.00 345 ASP A C 1
ATOM 2528 O O . ASP A 1 345 ? -31.931 2.938 30.425 1.00 88.00 345 ASP A O 1
ATOM 2532 N N . LEU A 1 346 ? -32.681 4.672 31.614 1.00 86.38 346 LEU A N 1
ATOM 2533 C CA . LEU A 1 346 ? -32.996 3.878 32.809 1.00 86.38 346 LEU A CA 1
ATOM 2534 C C . LEU A 1 346 ? -34.032 2.775 32.548 1.00 86.38 346 LEU A C 1
ATOM 2536 O O . LEU A 1 346 ? -33.916 1.692 33.123 1.00 86.38 346 LEU A O 1
ATOM 2540 N N . ARG A 1 347 ? -35.027 3.019 31.687 1.00 89.44 347 ARG A N 1
ATOM 2541 C CA . ARG A 1 347 ? -36.043 2.020 31.340 1.00 89.44 347 ARG A CA 1
ATOM 2542 C C . ARG A 1 347 ? -35.407 0.875 30.563 1.00 89.44 347 ARG A C 1
ATOM 2544 O O . ARG A 1 347 ? -35.688 -0.282 30.869 1.00 89.44 347 ARG A O 1
ATOM 2551 N N . ASP A 1 348 ? -34.529 1.196 29.620 1.00 92.50 348 ASP A N 1
ATOM 2552 C CA . ASP A 1 348 ? -33.784 0.205 28.850 1.00 92.50 348 ASP A CA 1
ATOM 2553 C C . ASP A 1 348 ? -32.886 -0.639 29.762 1.00 92.50 348 ASP A C 1
ATOM 2555 O O . ASP A 1 348 ? -32.886 -1.863 29.659 1.00 92.50 348 ASP A O 1
ATOM 2559 N N . ILE A 1 349 ? -32.177 -0.012 30.710 1.00 92.12 349 ILE A N 1
ATOM 2560 C CA . ILE A 1 349 ? -31.336 -0.720 31.691 1.00 92.12 349 ILE A CA 1
ATOM 2561 C C . ILE A 1 349 ? -32.162 -1.740 32.485 1.00 92.12 349 ILE A C 1
ATOM 2563 O O . ILE A 1 349 ? -31.745 -2.893 32.610 1.00 92.12 349 ILE A O 1
ATOM 2567 N N . TYR A 1 350 ? -33.328 -1.343 33.006 1.00 91.94 350 TYR A N 1
ATOM 2568 C CA . TYR A 1 350 ? -34.202 -2.258 33.745 1.00 91.94 350 TYR A CA 1
ATOM 2569 C C . TYR A 1 350 ? -34.763 -3.368 32.858 1.00 91.94 350 TYR A C 1
ATOM 2571 O O . TYR A 1 350 ? -34.770 -4.521 33.282 1.00 91.94 350 TYR A O 1
ATOM 2579 N N . ALA A 1 351 ? -35.192 -3.049 31.635 1.00 93.44 351 ALA A N 1
ATOM 2580 C CA . ALA A 1 351 ? -35.695 -4.048 30.699 1.00 93.44 351 ALA A CA 1
ATOM 2581 C C . ALA A 1 351 ? -34.624 -5.102 30.387 1.00 93.44 351 ALA A C 1
ATOM 2583 O O . ALA A 1 351 ? -34.887 -6.296 30.508 1.00 93.44 351 ALA A O 1
ATOM 2584 N N . LEU A 1 352 ? -33.401 -4.665 30.069 1.00 95.19 352 LEU A N 1
ATOM 2585 C CA . LEU A 1 352 ? -32.268 -5.553 29.802 1.00 95.19 352 LEU A CA 1
ATOM 2586 C C . LEU A 1 352 ? -31.943 -6.438 31.014 1.00 95.19 352 LEU A C 1
ATOM 2588 O O . LEU A 1 352 ? -31.664 -7.620 30.857 1.00 95.19 352 LEU A O 1
ATOM 2592 N N . ASN A 1 353 ? -31.990 -5.880 32.227 1.00 93.06 353 ASN A N 1
ATOM 2593 C CA . ASN A 1 353 ? -31.683 -6.621 33.452 1.00 93.06 353 ASN A CA 1
ATOM 2594 C C . ASN A 1 353 ? -32.757 -7.672 33.789 1.00 93.06 353 ASN A C 1
ATOM 2596 O O . ASN A 1 353 ? -32.434 -8.746 34.282 1.00 93.06 353 ASN A O 1
ATOM 2600 N N . LEU A 1 354 ? -34.029 -7.369 33.513 1.00 94.56 354 LEU A N 1
ATOM 2601 C CA . LEU A 1 354 ? -35.161 -8.234 33.854 1.00 94.56 354 LEU A CA 1
ATOM 2602 C C . LEU A 1 354 ? -35.454 -9.315 32.810 1.00 94.56 354 LEU A C 1
ATOM 2604 O O . LEU A 1 354 ? -36.011 -10.352 33.169 1.00 94.56 354 LEU A O 1
ATOM 2608 N N . HIS A 1 355 ? -35.149 -9.062 31.534 1.00 95.38 355 HIS A N 1
ATOM 2609 C CA . HIS A 1 355 ? -35.678 -9.874 30.434 1.00 95.38 355 HIS A CA 1
ATOM 2610 C C . HIS A 1 355 ? -34.633 -10.594 29.585 1.00 95.38 355 HIS A C 1
ATOM 2612 O O . HIS A 1 355 ? -35.026 -11.468 28.819 1.00 95.38 355 HIS A O 1
ATOM 2618 N N . LEU A 1 356 ? -33.341 -10.276 29.706 1.00 95.81 356 LEU A N 1
ATOM 2619 C CA . LEU A 1 356 ? -32.312 -11.018 28.978 1.00 95.81 356 LEU A CA 1
ATOM 2620 C C . LEU A 1 356 ? -31.973 -12.335 29.681 1.00 95.81 356 LEU A C 1
ATOM 2622 O O . LEU A 1 356 ? -31.621 -12.348 30.859 1.00 95.81 356 LEU A O 1
ATOM 2626 N N . GLY A 1 357 ? -32.020 -13.437 28.938 1.00 94.25 357 GLY A N 1
ATOM 2627 C CA . GLY A 1 357 ? -31.651 -14.773 29.397 1.00 94.25 357 GLY A CA 1
ATOM 2628 C C . GLY A 1 357 ? -30.168 -15.101 29.217 1.00 94.25 357 GLY A C 1
ATOM 2629 O O . GLY A 1 357 ? -29.631 -15.914 29.967 1.00 94.25 357 GLY A O 1
ATOM 2630 N N . LEU A 1 358 ? -29.487 -14.476 28.248 1.00 94.12 358 LEU A N 1
ATOM 2631 C CA . LEU A 1 358 ? -28.067 -14.744 27.962 1.00 94.12 358 LEU A CA 1
ATOM 2632 C C . LEU A 1 358 ? -27.096 -13.807 28.697 1.00 94.12 358 LEU A C 1
ATOM 2634 O O . LEU A 1 358 ? -25.885 -14.053 28.728 1.00 94.12 358 LEU A O 1
ATOM 2638 N N . ALA A 1 359 ? -27.604 -12.717 29.274 1.00 95.44 359 ALA A N 1
ATOM 2639 C CA . ALA A 1 359 ? -26.784 -11.718 29.940 1.00 95.44 359 ALA A CA 1
ATOM 2640 C C . ALA A 1 359 ? -26.308 -12.197 31.321 1.00 95.44 359 ALA A C 1
ATOM 2642 O O . ALA A 1 359 ? -27.083 -12.632 32.164 1.00 95.44 359 ALA A O 1
ATOM 2643 N N . THR A 1 360 ? -25.013 -12.040 31.583 1.00 95.19 360 THR A N 1
ATOM 2644 C CA . THR A 1 360 ? -24.393 -12.277 32.900 1.00 95.19 360 THR A CA 1
ATOM 2645 C C . THR A 1 360 ? -24.270 -10.999 33.726 1.00 95.19 360 THR A C 1
ATOM 2647 O O . THR A 1 360 ? -24.189 -11.052 34.951 1.00 95.19 360 THR A O 1
ATOM 2650 N N . ALA A 1 361 ? -24.232 -9.839 33.065 1.00 94.25 361 ALA A N 1
ATOM 2651 C CA . ALA A 1 361 ? -24.253 -8.533 33.707 1.00 94.25 361 ALA A CA 1
ATOM 2652 C C . ALA A 1 361 ? -24.685 -7.450 32.713 1.00 94.25 361 ALA A C 1
ATOM 2654 O O . ALA A 1 361 ? -24.222 -7.434 31.574 1.00 94.25 361 ALA A O 1
ATOM 2655 N N . VAL A 1 362 ? -25.475 -6.486 33.184 1.00 94.19 362 VAL A N 1
ATOM 2656 C CA . VAL A 1 362 ? -25.718 -5.215 32.490 1.00 94.19 362 VAL A CA 1
ATOM 2657 C C . VAL A 1 362 ? -24.877 -4.148 33.179 1.00 94.19 362 VAL A C 1
ATOM 2659 O O . VAL A 1 362 ? -25.059 -3.878 34.366 1.00 94.19 362 VAL A O 1
ATOM 2662 N N . ARG A 1 363 ? -23.911 -3.572 32.463 1.00 93.25 363 ARG A N 1
ATOM 2663 C CA . ARG A 1 363 ? -22.981 -2.573 33.002 1.00 93.25 363 ARG A CA 1
ATOM 2664 C C . ARG A 1 363 ? -23.261 -1.213 32.391 1.00 93.25 363 ARG A C 1
ATOM 2666 O O . ARG A 1 363 ? -23.423 -1.103 31.181 1.00 93.25 363 ARG A O 1
ATOM 2673 N N . VAL A 1 364 ? -23.235 -0.185 33.230 1.00 91.38 364 VAL A N 1
ATOM 2674 C CA . VAL A 1 364 ? -23.357 1.214 32.815 1.00 91.38 364 VAL A CA 1
ATOM 2675 C C . VAL A 1 364 ? -21.991 1.879 32.931 1.00 91.38 364 VAL A C 1
ATOM 2677 O O . VAL A 1 364 ? -21.316 1.757 33.957 1.00 91.38 364 VAL A O 1
ATOM 2680 N N . ARG A 1 365 ? -21.558 2.582 31.885 1.00 89.38 365 ARG A N 1
ATOM 2681 C CA . ARG A 1 365 ? -20.324 3.371 31.918 1.00 89.38 365 ARG A CA 1
ATOM 2682 C C . ARG A 1 365 ? -20.615 4.743 32.519 1.00 89.38 365 ARG A C 1
ATOM 2684 O O . ARG A 1 365 ? -21.116 5.619 31.832 1.00 89.38 365 ARG A O 1
ATOM 2691 N N . LEU A 1 366 ? -20.234 4.929 33.781 1.00 87.44 366 LEU A N 1
ATOM 2692 C CA . LEU A 1 366 ? -20.458 6.191 34.498 1.00 87.44 366 LEU A CA 1
ATOM 2693 C C . LEU A 1 366 ? -19.480 7.302 34.095 1.00 87.44 366 LEU A C 1
ATOM 2695 O O . LEU A 1 366 ? -19.832 8.476 34.125 1.00 87.44 366 LEU A O 1
ATOM 2699 N N . ALA A 1 367 ? -18.239 6.947 33.745 1.00 83.81 367 ALA A N 1
ATOM 2700 C CA . ALA A 1 367 ? -17.215 7.914 33.359 1.00 83.81 367 ALA A CA 1
ATOM 2701 C C . ALA A 1 367 ? -16.066 7.281 32.571 1.00 83.81 367 ALA A C 1
ATOM 2703 O O . ALA A 1 367 ? -15.770 6.092 32.707 1.00 83.81 367 ALA A O 1
ATOM 2704 N N . GLN A 1 368 ? -15.364 8.119 31.809 1.00 87.19 368 GLN A N 1
ATOM 2705 C CA . GLN A 1 368 ? -14.064 7.820 31.217 1.00 87.19 368 GLN A CA 1
ATOM 2706 C C . GLN A 1 368 ? -13.099 8.952 31.576 1.00 87.19 368 GLN A C 1
ATOM 2708 O O . GLN A 1 368 ? -13.389 10.123 31.347 1.00 87.19 368 GLN A O 1
ATOM 2713 N N . VAL A 1 369 ? -11.956 8.601 32.168 1.00 84.75 369 VAL A N 1
ATOM 2714 C CA . VAL A 1 369 ? -11.005 9.567 32.730 1.00 84.75 369 VAL A CA 1
ATOM 2715 C C . VAL A 1 369 ? -9.605 9.260 32.214 1.00 84.75 369 VAL A C 1
ATOM 2717 O O . VAL A 1 369 ? -9.071 8.178 32.456 1.00 84.75 369 VAL A O 1
ATOM 2720 N N . GLU A 1 370 ? -8.971 10.227 31.553 1.00 85.19 370 GLU A N 1
ATOM 2721 C CA . GLU A 1 370 ? -7.547 10.139 31.228 1.00 85.19 370 GLU A CA 1
ATOM 2722 C C . GLU A 1 370 ? -6.699 10.484 32.460 1.00 85.19 370 GLU A C 1
ATOM 2724 O O . GLU A 1 370 ? -6.575 11.644 32.855 1.00 85.19 370 GLU A O 1
ATOM 2729 N N . ALA A 1 371 ? -6.098 9.470 33.087 1.00 85.31 371 ALA A N 1
ATOM 2730 C CA . ALA A 1 371 ? -5.313 9.645 34.306 1.00 85.31 371 ALA A CA 1
ATOM 2731 C C . ALA A 1 371 ? -3.920 9.015 34.195 1.00 85.31 371 ALA A C 1
ATOM 2733 O O . ALA A 1 371 ? -3.769 7.801 34.088 1.00 85.31 371 ALA A O 1
ATOM 2734 N N . ARG A 1 372 ? -2.875 9.848 34.294 1.00 85.81 372 ARG A N 1
ATOM 2735 C CA . ARG A 1 372 ? -1.469 9.395 34.355 1.00 85.81 372 ARG A CA 1
ATOM 2736 C C . ARG A 1 372 ? -0.960 9.171 35.784 1.00 85.81 372 ARG A C 1
ATOM 2738 O O . ARG A 1 372 ? 0.101 8.584 35.964 1.00 85.81 372 ARG A O 1
ATOM 2745 N N . HIS A 1 373 ? -1.697 9.661 36.780 1.00 88.88 373 HIS A N 1
ATOM 2746 C CA . HIS A 1 373 ? -1.402 9.566 38.212 1.00 88.88 373 HIS A CA 1
ATOM 2747 C C . HIS A 1 373 ? -2.711 9.658 39.027 1.00 88.88 373 HIS A C 1
ATOM 2749 O O . HIS A 1 373 ? -3.720 10.165 38.530 1.00 88.88 373 HIS A O 1
ATOM 2755 N N . PHE A 1 374 ? -2.706 9.216 40.291 1.00 86.75 374 PHE A N 1
ATOM 2756 C CA . PHE A 1 374 ? -3.928 9.093 41.106 1.00 86.75 374 PHE A CA 1
ATOM 2757 C C . PHE A 1 374 ? -4.674 10.415 41.334 1.00 86.75 374 PHE A C 1
ATOM 2759 O O . PHE A 1 374 ? -5.899 10.426 41.341 1.00 86.75 374 PHE A O 1
ATOM 2766 N N . ALA A 1 375 ? -3.970 11.546 41.441 1.00 86.44 375 ALA A N 1
ATOM 2767 C CA . ALA A 1 375 ? -4.631 12.848 41.571 1.00 86.44 375 ALA A CA 1
ATOM 2768 C C . ALA A 1 375 ? -5.446 13.244 40.320 1.00 86.44 375 ALA A C 1
ATOM 2770 O O . ALA A 1 375 ? -6.469 13.910 40.441 1.00 86.44 375 ALA A O 1
ATOM 2771 N N . ALA A 1 376 ? -5.017 12.833 39.118 1.00 86.50 376 ALA A N 1
ATOM 2772 C CA . ALA A 1 376 ? -5.784 13.068 37.894 1.00 86.50 376 ALA A CA 1
ATOM 2773 C C . ALA A 1 376 ? -7.020 12.165 37.836 1.00 86.50 376 ALA A C 1
ATOM 2775 O O . ALA A 1 376 ? -8.088 12.634 37.457 1.00 86.50 376 ALA A O 1
ATOM 2776 N N . LEU A 1 377 ? -6.883 10.909 38.281 1.00 88.50 377 LEU A N 1
ATOM 2777 C CA . LEU A 1 377 ? -8.015 9.996 38.425 1.00 88.50 377 LEU A CA 1
ATOM 2778 C C . LEU A 1 377 ? -9.060 10.579 39.379 1.00 88.50 377 LEU A C 1
ATOM 2780 O O . LEU A 1 377 ? -10.230 10.645 39.021 1.00 88.50 377 LEU A O 1
ATOM 2784 N N . ARG A 1 378 ? -8.629 11.063 40.551 1.00 89.06 378 ARG A N 1
ATOM 2785 C CA . ARG A 1 378 ? -9.527 11.634 41.559 1.00 89.06 378 ARG A CA 1
ATOM 2786 C C . ARG A 1 378 ? -10.341 12.807 41.012 1.00 89.06 378 ARG A C 1
ATOM 2788 O O . ARG A 1 378 ? -11.560 12.743 41.038 1.00 89.06 378 ARG A O 1
ATOM 2795 N N . ARG A 1 379 ? -9.684 13.787 40.380 1.00 87.94 379 ARG A N 1
ATOM 2796 C CA . ARG A 1 379 ? -10.371 14.921 39.732 1.00 87.94 379 ARG A CA 1
ATOM 2797 C C . ARG A 1 379 ? -11.376 14.510 38.656 1.00 87.94 379 ARG A C 1
ATOM 2799 O O . ARG A 1 379 ? -12.279 15.279 38.349 1.00 87.94 379 ARG A O 1
ATOM 2806 N N . GLY A 1 380 ? -11.170 13.365 38.007 1.00 86.62 380 GLY A N 1
ATOM 2807 C CA . GLY A 1 380 ? -12.138 12.820 37.061 1.00 86.62 380 GLY A CA 1
ATOM 2808 C C . GLY A 1 380 ? -13.338 12.189 37.762 1.00 86.62 380 GLY A C 1
ATOM 2809 O O . GLY A 1 380 ? -14.464 12.414 37.339 1.00 86.62 380 GLY A O 1
ATOM 2810 N N . LEU A 1 381 ? -13.098 11.447 38.846 1.00 89.88 381 LEU A N 1
ATOM 2811 C CA . LEU A 1 381 ? -14.146 10.813 39.652 1.00 89.88 381 LEU A CA 1
ATOM 2812 C C . LEU A 1 381 ? -15.029 11.832 40.386 1.00 89.88 381 LEU A C 1
ATOM 2814 O O . LEU A 1 381 ? -16.222 11.589 40.526 1.00 89.88 381 LEU A O 1
ATOM 2818 N N . ASP A 1 382 ? -14.477 12.977 40.795 1.00 87.56 382 ASP A N 1
ATOM 2819 C CA . ASP A 1 382 ? -15.234 14.060 41.448 1.00 87.56 382 ASP A CA 1
ATOM 2820 C C . ASP A 1 382 ? -16.258 14.730 40.510 1.00 87.56 382 ASP A C 1
ATOM 2822 O O . ASP A 1 382 ? -17.134 15.456 40.963 1.00 87.56 382 ASP A O 1
ATOM 2826 N N . LYS A 1 383 ? -16.153 14.508 39.192 1.00 86.50 383 LYS A N 1
ATOM 2827 C CA . LYS A 1 383 ? -17.096 15.041 38.192 1.00 86.50 383 LYS A CA 1
ATOM 2828 C C . LYS A 1 383 ? -18.267 14.104 37.906 1.00 86.50 383 LYS A C 1
ATOM 2830 O O . LYS A 1 383 ? -19.110 14.432 37.077 1.00 86.50 383 LYS A O 1
ATOM 2835 N N . VAL A 1 384 ? -18.273 12.917 38.502 1.00 87.12 384 VAL A N 1
ATOM 2836 C CA . VAL A 1 384 ? -19.331 11.930 38.293 1.00 87.12 384 VAL A CA 1
ATOM 2837 C C . VAL A 1 384 ? -20.491 12.253 39.224 1.00 87.12 384 VAL A C 1
ATOM 2839 O O . VAL A 1 384 ? -20.294 12.433 40.422 1.00 87.12 384 VAL A O 1
ATOM 2842 N N . GLU A 1 385 ? -21.705 12.290 38.680 1.00 85.75 385 GLU A N 1
ATOM 2843 C CA . GLU A 1 385 ? -22.942 12.509 39.440 1.00 85.75 385 GLU A CA 1
ATOM 2844 C C . GLU A 1 385 ? -23.341 11.231 40.199 1.00 85.75 385 GLU A C 1
ATOM 2846 O O . GLU A 1 385 ? -24.270 10.513 39.820 1.00 85.75 385 GLU A O 1
ATOM 2851 N N . TRP A 1 386 ? -22.593 10.890 41.251 1.00 86.00 386 TRP A N 1
ATOM 2852 C CA . TRP A 1 386 ? -22.771 9.639 41.995 1.00 86.00 386 TRP A CA 1
ATOM 2853 C C . TRP A 1 386 ? -24.171 9.489 42.601 1.00 86.00 386 TRP A C 1
ATOM 2855 O O . TRP A 1 386 ? -24.712 8.381 42.559 1.00 86.00 386 TRP A O 1
ATOM 2865 N N . GLY A 1 387 ? -24.789 10.578 43.074 1.00 82.06 387 GLY A N 1
ATOM 2866 C CA . GLY A 1 387 ? -26.148 10.580 43.628 1.00 82.06 387 GLY A CA 1
ATOM 2867 C C . GLY A 1 387 ? -27.241 10.127 42.665 1.00 82.06 387 GLY A C 1
ATOM 2868 O O . GLY A 1 387 ? -28.292 9.648 43.093 1.00 82.06 387 GLY A O 1
ATOM 2869 N N . ARG A 1 388 ? -26.994 10.194 41.349 1.00 82.06 388 ARG A N 1
ATOM 2870 C CA . ARG A 1 388 ? -27.916 9.660 40.336 1.00 82.06 388 ARG A CA 1
ATOM 2871 C C . ARG A 1 388 ? -27.976 8.129 40.351 1.00 82.06 388 ARG A C 1
ATOM 2873 O O . ARG A 1 388 ? -28.990 7.551 39.965 1.00 82.06 388 ARG A O 1
ATOM 2880 N N . TRP A 1 389 ? -26.898 7.476 40.780 1.00 83.12 389 TRP A N 1
ATOM 2881 C CA . TRP A 1 389 ? -26.705 6.027 40.660 1.00 83.12 389 TRP A CA 1
ATOM 2882 C C . TRP A 1 389 ? -26.688 5.302 41.999 1.00 83.12 389 TRP A C 1
ATOM 2884 O O . TRP A 1 389 ? -27.053 4.128 42.074 1.00 83.12 389 TRP A O 1
ATOM 2894 N N . LEU A 1 390 ? -26.248 5.981 43.053 1.00 85.50 390 LEU A N 1
ATOM 2895 C CA . LEU A 1 390 ? -26.045 5.409 44.372 1.00 85.50 390 LEU A CA 1
ATOM 2896 C C . LEU A 1 390 ? -26.793 6.235 45.408 1.00 85.50 390 LEU A C 1
ATOM 2898 O O . LEU A 1 390 ? -26.796 7.460 45.373 1.00 85.50 390 LEU A O 1
ATOM 2902 N N . ARG A 1 391 ? -27.416 5.544 46.361 1.00 81.94 391 ARG A N 1
ATOM 2903 C CA . ARG A 1 391 ? -28.041 6.188 47.518 1.00 81.94 391 ARG A CA 1
ATOM 2904 C C . ARG A 1 391 ? -27.019 6.329 48.647 1.00 81.94 391 ARG A C 1
ATOM 2906 O O . ARG A 1 391 ? -26.190 5.424 48.806 1.00 81.94 391 ARG A O 1
ATOM 2913 N N . PRO A 1 392 ? -27.105 7.381 49.479 1.00 79.31 392 PRO A N 1
ATOM 2914 C CA . PRO A 1 392 ? -26.350 7.443 50.724 1.00 79.31 392 PRO A CA 1
ATOM 2915 C C . PRO A 1 392 ? -26.557 6.165 51.551 1.00 79.31 392 PRO A C 1
ATOM 2917 O O . PRO A 1 392 ? -27.680 5.685 51.701 1.00 79.31 392 PRO A O 1
ATOM 2920 N N . GLY A 1 393 ? -25.463 5.574 52.037 1.00 74.94 393 GLY A N 1
ATOM 2921 C CA . GLY A 1 393 ? -25.490 4.321 52.803 1.00 74.94 393 GLY A CA 1
ATOM 2922 C C . GLY A 1 393 ? -25.597 3.028 51.978 1.00 74.94 393 GLY A C 1
ATOM 2923 O O . GLY A 1 393 ? -25.632 1.949 52.566 1.00 74.94 393 GLY A O 1
ATOM 2924 N N . ALA A 1 394 ? -25.616 3.088 50.641 1.00 76.44 394 ALA A N 1
ATOM 2925 C CA . ALA A 1 394 ? -25.601 1.884 49.809 1.00 76.44 394 ALA A CA 1
ATOM 2926 C C . ALA A 1 394 ? -24.301 1.074 49.991 1.00 76.44 394 ALA A C 1
ATOM 2928 O O . ALA A 1 394 ? -23.194 1.620 49.994 1.00 76.44 394 ALA A O 1
ATOM 2929 N N . ALA A 1 395 ? -24.428 -0.253 50.096 1.00 78.00 395 ALA A N 1
ATOM 2930 C CA . ALA A 1 395 ? -23.276 -1.147 50.134 1.00 78.00 395 ALA A CA 1
ATOM 2931 C C . ALA A 1 395 ? -22.546 -1.124 48.780 1.00 78.00 395 ALA A C 1
ATOM 2933 O O . ALA A 1 395 ? -23.087 -1.550 47.761 1.00 78.00 395 ALA A O 1
ATOM 2934 N N . LEU A 1 396 ? -21.305 -0.627 48.771 1.00 83.56 396 LEU A N 1
ATOM 2935 C CA . LEU A 1 396 ? -20.500 -0.482 47.559 1.00 83.56 396 LEU A CA 1
ATOM 2936 C C . LEU A 1 396 ? -19.375 -1.525 47.501 1.00 83.56 396 LEU A C 1
ATOM 2938 O O . LEU A 1 396 ? -18.401 -1.468 48.268 1.00 83.56 396 LEU A O 1
ATOM 2942 N N . ALA A 1 397 ? -19.467 -2.425 46.524 1.00 87.75 397 ALA A N 1
ATOM 2943 C CA . ALA A 1 397 ? -18.367 -3.282 46.101 1.00 87.75 397 ALA A CA 1
ATOM 2944 C C . ALA A 1 397 ? -17.646 -2.640 44.908 1.00 87.75 397 ALA A C 1
ATOM 2946 O O . ALA A 1 397 ? -18.255 -2.351 43.882 1.00 87.75 397 ALA A O 1
ATOM 2947 N N . VAL A 1 398 ? -16.335 -2.429 45.034 1.00 89.12 398 VAL A N 1
ATOM 2948 C CA . VAL A 1 398 ? -15.507 -1.835 43.978 1.00 89.12 398 VAL A CA 1
ATOM 2949 C C . VAL A 1 398 ? -14.473 -2.863 43.537 1.00 89.12 398 VAL A C 1
ATOM 2951 O O . VAL A 1 398 ? -13.720 -3.386 44.360 1.00 89.12 398 VAL A O 1
ATOM 2954 N N . ARG A 1 399 ? -14.429 -3.144 42.233 1.00 88.94 399 ARG A N 1
ATOM 2955 C CA . ARG A 1 399 ? -13.431 -4.011 41.601 1.00 88.94 399 ARG A CA 1
ATOM 2956 C C . ARG A 1 399 ? -12.656 -3.197 40.570 1.00 88.94 399 ARG A C 1
ATOM 2958 O O . ARG A 1 399 ? -13.262 -2.502 39.762 1.00 88.94 399 ARG A O 1
ATOM 2965 N N . ALA A 1 400 ? -11.333 -3.320 40.584 1.00 88.12 400 ALA A N 1
ATOM 2966 C CA . ALA A 1 400 ? -10.451 -2.667 39.627 1.00 88.12 400 ALA A CA 1
ATOM 2967 C C . ALA A 1 400 ? -9.554 -3.696 38.936 1.00 88.12 400 ALA A C 1
ATOM 2969 O O . ALA A 1 400 ? -9.005 -4.593 39.577 1.00 88.12 400 ALA A O 1
ATOM 2970 N N . THR A 1 401 ? -9.377 -3.529 37.631 1.00 84.81 401 THR A N 1
ATOM 2971 C CA . THR A 1 401 ? -8.418 -4.261 36.798 1.00 84.81 401 THR A CA 1
ATOM 2972 C C . THR A 1 401 ? -7.491 -3.249 36.134 1.00 84.81 401 THR A C 1
ATOM 2974 O O . THR A 1 401 ? -7.895 -2.119 35.864 1.00 84.81 401 THR A O 1
ATOM 2977 N N . SER A 1 402 ? -6.233 -3.621 35.900 1.00 82.06 402 SER A N 1
ATOM 2978 C CA . SER A 1 402 ? -5.247 -2.731 35.287 1.00 82.06 402 SER A CA 1
ATOM 2979 C C . SER A 1 402 ? -4.370 -3.507 34.313 1.00 82.06 402 SER A C 1
ATOM 2981 O O . SER A 1 402 ? -3.854 -4.568 34.657 1.00 82.06 402 SER A O 1
ATOM 2983 N N . HIS A 1 403 ? -4.211 -2.975 33.102 1.00 79.56 403 HIS A N 1
ATOM 2984 C CA . HIS A 1 403 ? -3.422 -3.572 32.027 1.00 79.56 403 HIS A CA 1
ATOM 2985 C C . HIS A 1 403 ? -2.521 -2.494 31.425 1.00 79.56 403 HIS A C 1
ATOM 2987 O O . HIS A 1 403 ? -3.011 -1.430 31.057 1.00 79.56 403 HIS A O 1
ATOM 2993 N N . HIS A 1 404 ? -1.208 -2.750 31.367 1.00 74.75 404 HIS A N 1
ATOM 2994 C CA . HIS A 1 404 ? -0.202 -1.845 30.783 1.00 74.75 404 HIS A CA 1
ATOM 2995 C C . HIS A 1 404 ? -0.318 -0.370 31.228 1.00 74.75 404 HIS A C 1
ATOM 2997 O O . HIS A 1 404 ? -0.030 0.553 30.467 1.00 74.75 404 HIS A O 1
ATOM 3003 N N . SER A 1 405 ? -0.742 -0.132 32.473 1.00 78.94 405 SER A N 1
ATOM 3004 C CA . SER A 1 405 ? -1.017 1.207 32.997 1.00 78.94 405 SER A CA 1
ATOM 3005 C C . SER A 1 405 ? 0.048 1.661 33.988 1.00 78.94 405 SER A C 1
ATOM 3007 O O . SER A 1 405 ? 0.546 0.879 34.796 1.00 78.94 405 SER A O 1
ATOM 3009 N N . LYS A 1 406 ? 0.325 2.971 34.002 1.00 77.88 406 LYS A N 1
ATOM 3010 C CA . LYS A 1 406 ? 1.113 3.610 35.072 1.00 77.88 406 LYS A CA 1
ATOM 3011 C C . LYS A 1 406 ? 0.408 3.533 36.433 1.00 77.88 406 LYS A C 1
ATOM 3013 O O . LYS A 1 406 ? 1.060 3.621 37.467 1.00 77.88 406 LYS A O 1
ATOM 3018 N N . LEU A 1 407 ? -0.911 3.339 36.432 1.00 80.50 407 LEU A N 1
ATOM 3019 C CA . LEU A 1 407 ? -1.733 3.079 37.611 1.00 80.50 407 LEU A CA 1
ATOM 3020 C C . LEU A 1 407 ? -2.012 1.572 37.719 1.00 80.50 407 LEU A C 1
ATOM 3022 O O . LEU A 1 407 ? -3.118 1.106 37.453 1.00 80.50 407 LEU A O 1
ATOM 3026 N N . PHE A 1 408 ? -0.989 0.788 38.056 1.00 82.75 408 PHE A N 1
ATOM 3027 C CA . PHE A 1 408 ? -1.078 -0.680 38.094 1.00 82.75 408 PHE A CA 1
ATOM 3028 C C . PHE A 1 408 ? -1.555 -1.244 39.442 1.00 82.75 408 PHE A C 1
ATOM 3030 O O . PHE A 1 408 ? -2.043 -2.369 39.500 1.00 82.75 408 PHE A O 1
ATOM 3037 N N . HIS A 1 409 ? -1.469 -0.468 40.528 1.00 85.75 409 HIS A N 1
ATOM 3038 C CA . HIS A 1 409 ? -1.931 -0.893 41.852 1.00 85.75 409 HIS A CA 1
ATOM 3039 C C . HIS A 1 409 ? -3.468 -0.907 41.937 1.00 85.75 409 HIS A C 1
ATOM 3041 O O . HIS A 1 409 ? -4.095 0.088 42.303 1.00 85.75 409 HIS A O 1
ATOM 3047 N N . THR A 1 410 ? -4.082 -2.051 41.629 1.00 87.12 410 THR A N 1
ATOM 3048 C CA . THR A 1 410 ? -5.545 -2.243 41.627 1.00 87.12 410 THR A CA 1
ATOM 3049 C C . THR A 1 410 ? -6.191 -1.994 42.991 1.00 87.12 410 THR A C 1
ATOM 3051 O O . THR A 1 410 ? -7.254 -1.386 43.047 1.00 87.12 410 THR A O 1
ATOM 3054 N N . GLY A 1 411 ? -5.533 -2.360 44.097 1.00 86.94 411 GLY A N 1
ATOM 3055 C CA . GLY A 1 411 ? -6.011 -2.038 45.449 1.00 86.94 411 GLY A CA 1
ATOM 3056 C C . GLY A 1 411 ? -6.113 -0.529 45.701 1.00 86.94 411 GLY A C 1
ATOM 3057 O O . GLY A 1 411 ? -7.126 -0.049 46.204 1.00 86.94 411 GLY A O 1
ATOM 3058 N N . ALA A 1 412 ? -5.110 0.235 45.259 1.00 86.00 412 ALA A N 1
ATOM 3059 C CA . ALA A 1 412 ? -5.120 1.692 45.371 1.00 86.00 412 ALA A CA 1
ATOM 3060 C C . ALA A 1 412 ? -6.191 2.331 44.469 1.00 86.00 412 ALA A C 1
ATOM 3062 O O . ALA A 1 412 ? -6.843 3.285 44.881 1.00 86.00 412 ALA A O 1
ATOM 3063 N N . LEU A 1 413 ? -6.421 1.796 43.263 1.00 87.81 413 LEU A N 1
ATOM 3064 C CA . LEU A 1 413 ? -7.524 2.234 42.396 1.00 87.81 413 LEU A CA 1
ATOM 3065 C C . LEU A 1 413 ? -8.881 2.028 43.073 1.00 87.81 413 LEU A C 1
ATOM 3067 O O . LEU A 1 413 ? -9.677 2.961 43.161 1.00 87.81 413 LEU A O 1
ATOM 3071 N N . THR A 1 414 ? -9.109 0.825 43.598 1.00 90.69 414 THR A N 1
ATOM 3072 C CA . THR A 1 414 ? -10.322 0.467 44.336 1.00 90.69 414 THR A CA 1
ATOM 3073 C C . THR A 1 414 ? -10.564 1.408 45.516 1.00 90.69 414 THR A C 1
ATOM 3075 O O . THR A 1 414 ? -11.677 1.905 45.688 1.00 90.69 414 THR A O 1
ATOM 3078 N N . GLN A 1 415 ? -9.523 1.698 46.301 1.00 89.88 415 GLN A N 1
ATOM 3079 C CA . GLN A 1 415 ? -9.611 2.628 47.423 1.00 89.88 415 GLN A CA 1
ATOM 3080 C C . GLN A 1 415 ? -9.981 4.046 46.966 1.00 89.88 415 GLN A C 1
ATOM 3082 O O . GLN A 1 415 ? -10.907 4.634 47.514 1.00 89.88 415 GLN A O 1
ATOM 3087 N N . ARG A 1 416 ? -9.321 4.583 45.932 1.00 89.44 416 ARG A N 1
ATOM 3088 C CA . ARG A 1 416 ? -9.581 5.951 45.446 1.00 89.44 416 ARG A CA 1
ATOM 3089 C C . ARG A 1 416 ? -10.986 6.130 44.882 1.00 89.44 416 ARG A C 1
ATOM 3091 O O . ARG A 1 416 ? -11.571 7.192 45.062 1.00 89.44 416 ARG A O 1
ATOM 3098 N N . VAL A 1 417 ? -11.525 5.107 44.219 1.00 89.50 417 VAL A N 1
ATOM 3099 C CA . VAL A 1 417 ? -12.921 5.113 43.762 1.00 89.50 417 VAL A CA 1
ATOM 3100 C C . VAL A 1 417 ? -13.871 5.089 44.954 1.00 89.50 417 VAL A C 1
ATOM 3102 O O . VAL A 1 417 ? -14.810 5.875 44.985 1.00 89.50 417 VAL A O 1
ATOM 3105 N N . ARG A 1 418 ? -13.612 4.244 45.961 1.00 89.38 418 ARG A N 1
ATOM 3106 C CA . ARG A 1 418 ? -14.439 4.189 47.174 1.00 89.38 418 ARG A CA 1
ATOM 3107 C C . ARG A 1 418 ? -14.475 5.536 47.897 1.00 89.38 418 ARG A C 1
ATOM 3109 O O . ARG A 1 418 ? -15.562 5.998 48.218 1.00 89.38 418 ARG A O 1
ATOM 3116 N N . GLU A 1 419 ? -13.316 6.158 48.101 1.00 89.31 419 GLU A N 1
ATOM 3117 C CA . GLU A 1 419 ? -13.208 7.488 48.712 1.00 89.31 419 GLU A CA 1
ATOM 3118 C C . GLU A 1 419 ? -13.986 8.532 47.895 1.00 89.31 419 GLU A C 1
ATOM 3120 O O . GLU A 1 419 ? -14.740 9.309 48.463 1.00 89.31 419 GLU A O 1
ATOM 3125 N N . ALA A 1 420 ? -13.879 8.516 46.559 1.00 88.19 420 ALA A N 1
ATOM 3126 C CA . ALA A 1 420 ? -14.594 9.474 45.709 1.00 88.19 420 ALA A CA 1
ATOM 3127 C C . ALA A 1 420 ? -16.113 9.351 45.811 1.00 88.19 420 ALA A C 1
ATOM 3129 O O . ALA A 1 420 ? -16.809 10.357 45.903 1.00 88.19 420 ALA A O 1
ATOM 3130 N N . VAL A 1 421 ? -16.615 8.119 45.844 1.00 88.31 421 VAL A N 1
ATOM 3131 C CA . VAL A 1 421 ? -18.045 7.858 46.018 1.00 88.31 421 VAL A CA 1
ATOM 3132 C C . VAL A 1 421 ? -18.513 8.283 47.410 1.00 88.31 421 VAL A C 1
ATOM 3134 O O . VAL A 1 421 ? -19.577 8.880 47.538 1.00 88.31 421 VAL A O 1
ATOM 3137 N N . GLN A 1 422 ? -17.735 7.986 48.454 1.00 86.69 422 GLN A N 1
ATOM 3138 C CA . GLN A 1 422 ? -18.083 8.351 49.829 1.00 86.69 422 GLN A CA 1
ATOM 3139 C C . GLN A 1 422 ? -18.145 9.867 50.014 1.00 86.69 422 GLN A C 1
ATOM 3141 O O . GLN A 1 422 ? -19.144 10.358 50.531 1.00 86.69 422 GLN A O 1
ATOM 3146 N N . ASP A 1 423 ? -17.131 10.593 49.545 1.00 86.88 423 ASP A N 1
ATOM 3147 C CA . ASP A 1 423 ? -17.081 12.052 49.663 1.00 86.88 423 ASP A CA 1
ATOM 3148 C C . ASP A 1 423 ? -18.237 12.709 48.894 1.00 86.88 423 ASP A C 1
ATOM 3150 O O . ASP A 1 423 ? -18.882 13.623 49.405 1.00 86.88 423 ASP A O 1
ATOM 3154 N N . ALA A 1 424 ? -18.545 12.214 47.688 1.00 84.06 424 ALA A N 1
ATOM 3155 C CA . ALA A 1 424 ? -19.645 12.733 46.879 1.00 84.06 424 ALA A CA 1
ATOM 3156 C C . ALA A 1 424 ? -21.012 12.510 47.545 1.00 84.06 424 ALA A C 1
ATOM 3158 O O . ALA A 1 424 ? -21.802 13.442 47.656 1.00 84.06 424 ALA A O 1
ATOM 3159 N N . LEU A 1 425 ? -21.276 11.300 48.052 1.00 82.50 425 LEU A N 1
ATOM 3160 C CA . LEU A 1 425 ? -22.551 10.987 48.706 1.00 82.50 425 LEU A CA 1
ATOM 3161 C C . LEU A 1 425 ? -22.701 11.651 50.085 1.00 82.50 425 LEU A C 1
ATOM 3163 O O . LEU A 1 425 ? -23.825 11.850 50.538 1.00 82.50 425 LEU A O 1
ATOM 3167 N N . GLN A 1 426 ? -21.596 11.985 50.763 1.00 80.19 426 GLN A N 1
ATOM 3168 C CA . GLN A 1 426 ? -21.620 12.781 51.997 1.00 80.19 426 GLN A CA 1
ATOM 3169 C C . GLN A 1 426 ? -21.892 14.260 51.719 1.00 80.19 426 GLN A C 1
ATOM 3171 O O . GLN A 1 426 ? -22.653 14.874 52.458 1.00 80.19 426 GLN A O 1
ATOM 3176 N N . ALA A 1 427 ? -21.320 14.822 50.650 1.00 69.44 427 ALA A N 1
ATOM 3177 C CA . ALA A 1 427 ? -21.577 16.204 50.243 1.00 69.44 427 ALA A CA 1
ATOM 3178 C C . ALA A 1 427 ? -23.034 16.439 49.797 1.00 69.44 427 ALA A C 1
ATOM 3180 O O . ALA A 1 427 ? -23.529 17.561 49.873 1.00 69.44 427 ALA A O 1
ATOM 3181 N N . GLU A 1 428 ? -23.719 15.387 49.342 1.00 62.56 428 GLU A N 1
ATOM 3182 C CA . GLU A 1 428 ? -25.129 15.412 48.934 1.00 62.56 428 GLU A CA 1
ATOM 3183 C C . GLU A 1 428 ? -26.112 15.068 50.073 1.00 62.56 428 GLU A C 1
ATOM 3185 O O . GLU A 1 428 ? -27.328 15.175 49.889 1.00 62.56 428 GLU A O 1
ATOM 3190 N N . ALA A 1 429 ? -25.627 14.646 51.248 1.00 60.56 429 ALA A N 1
ATOM 3191 C CA . ALA A 1 429 ? -26.486 14.327 52.383 1.00 60.56 429 ALA A CA 1
ATOM 3192 C C . ALA A 1 429 ? -27.014 15.621 53.040 1.00 60.56 429 ALA A C 1
ATOM 3194 O O . ALA A 1 429 ? -26.224 16.523 53.321 1.00 60.56 429 ALA A O 1
ATOM 3195 N N . PRO A 1 430 ? -28.327 15.739 53.319 1.00 54.09 430 PRO A N 1
ATOM 3196 C CA . PRO A 1 430 ? -28.843 16.875 54.078 1.00 54.09 430 PRO A CA 1
ATOM 3197 C C . PRO A 1 430 ? -28.214 16.889 55.478 1.00 54.09 430 PRO A C 1
ATOM 3199 O O . PRO A 1 430 ? -28.081 15.829 56.096 1.00 54.09 430 PRO A O 1
ATOM 3202 N N . GLU A 1 431 ? -27.833 18.072 55.981 1.00 48.47 431 GLU A N 1
ATOM 3203 C CA . GLU A 1 431 ? -27.360 18.198 57.364 1.00 48.47 431 GLU A CA 1
ATOM 3204 C C . GLU A 1 431 ? -28.397 17.587 58.318 1.00 48.47 431 GLU A C 1
ATOM 3206 O O . GLU A 1 431 ? -29.603 17.797 58.128 1.00 48.47 431 GLU A O 1
ATOM 3211 N N . PRO A 1 432 ? -27.970 16.804 59.325 1.00 45.56 432 PRO A N 1
ATOM 3212 C CA . PRO A 1 432 ? -28.900 16.269 60.301 1.00 45.56 432 PRO A CA 1
ATOM 3213 C C . PRO A 1 432 ? -29.591 17.444 60.994 1.00 45.56 432 PRO A C 1
ATOM 3215 O O . PRO A 1 432 ? -28.936 18.284 61.607 1.00 45.56 432 PRO A O 1
ATOM 3218 N N . ALA A 1 433 ? -30.918 17.511 60.879 1.00 45.09 433 ALA A N 1
ATOM 3219 C CA . ALA A 1 433 ? -31.707 18.482 61.616 1.00 45.09 433 ALA A CA 1
ATOM 3220 C C . ALA A 1 433 ? -31.441 18.288 63.116 1.00 45.09 433 ALA A C 1
ATOM 3222 O O . ALA A 1 433 ? -31.715 17.218 63.665 1.00 45.09 433 ALA A O 1
ATOM 3223 N N . GLU A 1 434 ? -30.889 19.309 63.773 1.00 45.06 434 GLU A N 1
ATOM 3224 C CA . GLU A 1 434 ? -30.786 19.341 65.228 1.00 45.06 434 GLU A CA 1
ATOM 3225 C C . GLU A 1 434 ? -32.194 19.189 65.826 1.00 45.06 434 GLU A C 1
ATOM 3227 O O . GLU A 1 434 ? -33.049 20.060 65.662 1.00 45.06 434 GLU A O 1
ATOM 3232 N N . GLY A 1 435 ? -32.438 18.074 66.522 1.00 52.78 435 GLY A N 1
ATOM 3233 C CA . GLY A 1 435 ? -33.586 17.931 67.422 1.00 52.78 435 GLY A CA 1
ATOM 3234 C C . GLY A 1 435 ? -34.715 16.989 66.997 1.00 52.78 435 GLY A C 1
ATOM 3235 O O . GLY A 1 435 ? -35.880 17.337 67.178 1.00 52.78 435 GLY A O 1
ATOM 3236 N N . ALA A 1 436 ? -34.420 15.779 66.516 1.00 41.78 436 ALA A N 1
ATOM 3237 C CA . ALA A 1 436 ? -35.412 14.701 66.514 1.00 41.78 436 ALA A CA 1
ATOM 3238 C C . ALA A 1 436 ? -34.830 13.429 67.144 1.00 41.78 436 ALA A C 1
ATOM 3240 O O . ALA A 1 436 ? -33.897 12.832 66.607 1.00 41.78 436 ALA A O 1
ATOM 3241 N N . ASP A 1 437 ? -35.383 13.047 68.298 1.00 42.81 437 ASP A N 1
ATOM 3242 C CA . ASP A 1 437 ? -35.054 11.826 69.032 1.00 42.81 437 ASP A CA 1
ATOM 3243 C C . ASP A 1 437 ? -35.133 10.588 68.127 1.00 42.81 437 ASP A C 1
ATOM 3245 O O . ASP A 1 437 ? -36.139 10.334 67.457 1.00 42.81 437 ASP A O 1
ATOM 3249 N N . ALA A 1 438 ? -34.062 9.796 68.128 1.00 39.25 438 ALA A N 1
ATOM 3250 C CA . ALA A 1 438 ? -34.031 8.499 67.472 1.00 39.25 438 ALA A CA 1
ATOM 3251 C C . ALA A 1 438 ? -34.862 7.485 68.283 1.00 39.25 438 ALA A C 1
ATOM 3253 O O . ALA A 1 438 ? -34.647 7.364 69.491 1.00 39.25 438 ALA A O 1
ATOM 3254 N N . PRO A 1 439 ? -35.762 6.697 67.665 1.00 38.69 439 PRO A N 1
ATOM 3255 C CA . PRO A 1 439 ? -36.297 5.525 68.332 1.00 38.69 439 PRO A CA 1
ATOM 3256 C C . PRO A 1 439 ? -35.205 4.451 68.399 1.00 38.69 439 PRO A C 1
ATOM 3258 O O . PRO A 1 439 ? -34.640 4.055 67.377 1.00 38.69 439 PRO A O 1
ATOM 3261 N N . GLU A 1 440 ? -34.919 3.969 69.609 1.00 37.97 440 GLU A N 1
ATOM 3262 C CA . GLU A 1 440 ? -34.072 2.801 69.843 1.00 37.97 440 GLU A CA 1
ATOM 3263 C C . GLU A 1 440 ? -34.654 1.577 69.120 1.00 37.97 440 GLU A C 1
ATOM 3265 O O . GLU A 1 440 ? -35.700 1.047 69.499 1.00 37.97 440 GLU A O 1
ATOM 3270 N N . PHE A 1 441 ? -33.953 1.091 68.094 1.00 34.12 441 PHE A N 1
ATOM 3271 C CA . PHE A 1 441 ? -34.160 -0.253 67.563 1.00 34.12 441 PHE A CA 1
ATOM 3272 C C . PHE A 1 441 ? -33.004 -1.150 68.012 1.00 34.12 441 PHE A C 1
ATOM 3274 O O . PHE A 1 441 ? -31.896 -1.102 67.481 1.00 34.12 441 PHE A O 1
ATOM 3281 N N . ASN A 1 442 ? -33.289 -1.976 69.017 1.00 41.88 442 ASN A N 1
ATOM 3282 C CA . ASN A 1 442 ? -32.444 -3.081 69.457 1.00 41.88 442 ASN A CA 1
ATOM 3283 C C . ASN A 1 442 ? -32.400 -4.167 68.365 1.00 41.88 442 ASN A C 1
ATOM 3285 O O . ASN A 1 442 ? -33.407 -4.822 68.098 1.00 41.88 442 ASN A O 1
ATOM 3289 N N . GLY A 1 443 ? -31.229 -4.394 67.765 1.00 32.41 443 GLY A N 1
ATOM 3290 C CA . GLY A 1 443 ? -30.986 -5.492 66.825 1.00 32.41 443 GLY A CA 1
ATOM 3291 C C . GLY A 1 443 ? -29.490 -5.773 66.669 1.00 32.41 443 GLY A C 1
ATOM 3292 O O . GLY A 1 443 ? -28.749 -4.941 66.160 1.00 32.41 443 GLY A O 1
ATOM 3293 N N . ALA A 1 444 ? -29.051 -6.932 67.160 1.00 31.89 444 ALA A N 1
ATOM 3294 C CA . ALA A 1 444 ? -27.658 -7.375 67.274 1.00 31.89 444 ALA A CA 1
ATOM 3295 C C . ALA A 1 444 ? -26.889 -7.480 65.930 1.00 31.89 444 ALA A C 1
ATOM 3297 O O . ALA A 1 444 ? -27.507 -7.687 64.884 1.00 31.89 444 ALA A O 1
ATOM 3298 N N . PRO A 1 445 ? -25.538 -7.422 65.941 1.00 33.66 445 PRO A N 1
ATOM 3299 C CA . PRO A 1 445 ? -24.727 -7.519 64.733 1.00 33.66 445 PRO A CA 1
ATOM 3300 C C . PRO A 1 445 ? -24.509 -8.986 64.325 1.00 33.66 445 PRO A C 1
ATOM 3302 O O . PRO A 1 445 ? -23.903 -9.764 65.056 1.00 33.66 445 PRO A O 1
ATOM 3305 N N . PHE A 1 446 ? -24.936 -9.348 63.118 1.00 32.91 446 PHE A N 1
ATOM 3306 C CA . PHE A 1 446 ? -24.364 -10.462 62.352 1.00 32.91 446 PHE A CA 1
ATOM 3307 C C . PHE A 1 446 ? -23.518 -9.800 61.253 1.00 32.91 446 PHE A C 1
ATOM 3309 O O . PHE A 1 446 ? -24.025 -8.974 60.506 1.00 32.91 446 PHE A O 1
ATOM 3316 N N . GLY A 1 447 ? -22.199 -9.953 61.176 1.00 28.14 447 GLY A N 1
ATOM 3317 C CA . GLY A 1 447 ? -21.445 -11.201 61.172 1.00 28.14 447 GLY A CA 1
ATOM 3318 C C . GLY A 1 447 ? -20.843 -11.333 59.771 1.00 28.14 447 GLY A C 1
ATOM 3319 O O . GLY A 1 447 ? -21.509 -11.800 58.855 1.00 28.14 447 GLY A O 1
ATOM 3320 N N . ALA A 1 448 ? -19.619 -10.835 59.588 1.00 30.55 448 ALA A N 1
ATOM 3321 C CA . ALA A 1 448 ? -18.878 -10.912 58.332 1.00 30.55 448 ALA A CA 1
ATOM 3322 C C . ALA A 1 448 ? -18.528 -12.367 57.980 1.00 30.55 448 ALA A C 1
ATOM 3324 O O . ALA A 1 448 ? -18.135 -13.126 58.865 1.00 30.55 448 ALA A O 1
ATOM 3325 N N . SER A 1 449 ? -18.594 -12.738 56.699 1.00 27.59 449 SER A N 1
ATOM 3326 C CA . SER A 1 449 ? -17.873 -13.892 56.138 1.00 27.59 449 SER A CA 1
ATOM 3327 C C . SER A 1 449 ? -17.721 -13.759 54.616 1.00 27.59 449 SER A C 1
ATOM 3329 O O . SER A 1 449 ? -18.721 -13.706 53.911 1.00 27.59 449 SER A O 1
ATOM 3331 N N . TYR A 1 450 ? -16.442 -13.669 54.221 1.00 34.44 450 TYR A N 1
ATOM 3332 C CA . TYR A 1 450 ? -15.731 -13.916 52.950 1.00 34.44 450 TYR A CA 1
ATOM 3333 C C . TYR A 1 450 ? -16.371 -13.634 51.586 1.00 34.44 450 TYR A C 1
ATOM 3335 O O . TYR A 1 450 ? -17.329 -14.334 51.198 1.00 34.44 450 TYR A O 1
#

Radius of gyration: 36.49 Å; chains: 1; bounding box: 92×51×119 Å

pLDDT: mean 84.46, std 16.17, range [26.03, 98.69]

Secondary structure (DSSP, 8-state):
-------PPPEEEEEEEEEPTT--TT-THHHHHHHHHHHTTEEEEEEEEETTTEEEEEEEEEESS-HHHHHHHHHHHTTT-TTEEEEEEEEPPHHHHHHHHHHT---EEETTEEEE-TTSPPPTT-SEEEE--TTT-S-SS-SHHHHHHHHHHHTS---S-EEEES-TTSHHHHHHHHTT-S-EEEE-S-HHHHHHHHHHHHHTT-GGGEE--SS-TTT--S-EEEEEEE--HHHHHHTHHHHHHHEEEEEEEEEEEEEGGGHHHHHHHHHTTT-EEEEEEEETTEEEEEEE-PPPP--PPPPTTPEEEEEE--TT-HHHHHHHHHHHHSS--EEETTEEEEEE-HHHHHHHHHH-SS-SEEEE-------SSHHHHHHHHTTS-GGGT--TT---------SS-S---HHHHHHHHHHHHHHHHHHTSPPPPS--PPP-----------

Sequence (450 aa):
MLPCRAHMAEQWITVELRLGADLGPEDPTEDVLSALLPELGAHGLEFREDEGSGPAVVASFRKDATPEALADEVRAACAELPGVREIAARALTEAEWAPIWQANFQPLVFGDVAVIPPWAEAPSGVAHVLSIDPSLAFGTGQHPTTALCLRALTSQRVRGRVLDVGVGSGVLALAALMRGATDAVGVDIDPAARQAALQTAVANGLAERLSVPEHGVEAVKGRFEWVLANLRAAPLLALADVLAQRVGPGGRLLLSGMLAAEADDVRAAYVGRGLRLVREEAEDGWVMMQLELPHAPKVSPPPPGAEALFVACAPGLEPHLSAEIEGLLGRTGVVTPGGVELHGDLRDIYALNLHLGLATAVRVRLAQVEARHFAALRRGLDKVEWGRWLRPGAALAVRATSHHSKLFHTGALTQRVREAVQDALQAEAPEPAEGADAPEFNGAPFGASY

Foldseek 3Di:
DPDDPPQDAFFKKKKKFAFDLPDDPPQCLVVVCVVQLVVVAFPDWDWDADDPRGIMIITIHGDSDAQVRVQVVVCVSCVVPPRGDDIGMDTDDPVNVVVVVQVVWDWDDQALEIQGAPPDDDDPPHPYYQHAHPVQWPQSCPDPQNVVLSNVQNVAAAEEEEEEEQCTLVNNVVSNVVSYYQAYEYEDQDPSSLVNVCVSCVVRVNNVRYHYDNDHLQPDDEATLEYEYADELVVLLVCLVSRLVNHDAFHKYKYWNYFPVSVVVSVVSNVVSQWDWDDWDDDPRIIMTMITNHHPPPPPPADVQKFKKWFFFPFPCAVVQQVQLCVQVVDGFPRDGGTGIDIDHPVSQVSCVPRRPGTPDIDTDQFDFDDQDLVSVLVRLLPGQLVVPDAVPDDDDFFACDDPGNPHPRVVVRVSNVVSSNVNNVVVDDDPPPDDDDDDDDDDDDDDDD